Protein AF-A0A349BYJ3-F1 (afdb_monomer)

Sequence (499 aa):
GTDDETGTEDTGADSETGAEDAGADSETGAEDAGQDSETDSEDDDLDVDIDTDVDTEIEEEKDTPSFPEPSCRITGVVIDVCDINAVDGSTAFRSTSVDDYIFFVDPSAVDSDVYTAVAIVLKGTAELPCYEEAYKKRTEEMEGILVAAIQSEREQARTAQVKAEAEEKIADAEQEMREIFEDIEEQFRDAREELDDGKQELEDARQTLEEETADARREIEDGREQIEDGYKEIEEGEDQLDREEEKLVSGRRTLEEKEKELTSAEEKLAAGRKELEANEAVLEENDKALTAGEAELAAAEEAMAANEEALAASDAELTAGEEALAAADQELKEQEALIAGQEQQVSEAETSLESAFGELEAAEKGLEEKKAQLEKDRSALENKQSGLSSKKEELTEKKSALEGKKSELEDKKAALDRDGGSMTAEEAAALKGEIASLEGEVSSLEGSISDLENDISGLEGEIASLEERIPAAETEIGQQEPVLAQTRSELESRQEEVA

Radius of gyration: 139.52 Å; Cα contacts (8 Å, |Δi|>4): 111; chains: 1; bounding box: 238×46×369 Å

pLDDT: mean 77.88, std 17.69, range [30.19, 97.0]

Mean predicted aligned error: 21.67 Å

Structure (mmCIF, N/CA/C/O backbone):
data_AF-A0A349BYJ3-F1
#
_entry.id   AF-A0A349BYJ3-F1
#
loop_
_atom_site.group_PDB
_atom_site.id
_atom_site.type_symbol
_atom_site.label_atom_id
_atom_site.label_alt_id
_atom_site.label_comp_id
_atom_site.label_asym_id
_atom_site.label_entity_id
_atom_site.label_seq_id
_atom_site.pdbx_PDB_ins_code
_atom_site.Cartn_x
_atom_site.Cartn_y
_atom_site.Cartn_z
_atom_site.occupancy
_atom_site.B_iso_or_equiv
_atom_site.auth_seq_id
_atom_site.auth_comp_id
_atom_site.auth_asym_id
_atom_site.auth_atom_id
_atom_site.pdbx_PDB_model_num
ATOM 1 N N . GLY A 1 1 ? 41.643 -15.550 11.929 1.00 39.53 1 GLY A N 1
ATOM 2 C CA . GLY A 1 1 ? 41.127 -16.812 11.391 1.00 39.53 1 GLY A CA 1
ATOM 3 C C . GLY A 1 1 ? 40.947 -16.588 9.921 1.00 39.53 1 GLY A C 1
ATOM 4 O O . GLY A 1 1 ? 40.113 -15.774 9.563 1.00 39.53 1 GLY A O 1
ATOM 5 N N . THR A 1 2 ? 41.865 -17.154 9.156 1.00 40.31 2 THR A N 1
ATOM 6 C CA . THR A 1 2 ? 41.850 -17.357 7.704 1.00 40.31 2 THR A CA 1
ATOM 7 C C . THR A 1 2 ? 40.834 -18.433 7.335 1.00 40.31 2 THR A C 1
ATOM 9 O O . THR A 1 2 ? 40.723 -19.360 8.125 1.00 40.31 2 THR A O 1
ATOM 12 N N . ASP A 1 3 ? 40.200 -18.297 6.171 1.00 43.28 3 ASP A N 1
ATOM 13 C CA . ASP A 1 3 ? 39.627 -19.321 5.264 1.00 43.28 3 ASP A CA 1
ATOM 14 C C . ASP A 1 3 ? 39.227 -18.492 4.015 1.00 43.28 3 ASP A C 1
ATOM 16 O O . ASP A 1 3 ? 38.482 -17.526 4.174 1.00 43.28 3 ASP A O 1
ATOM 20 N N . ASP A 1 4 ? 39.783 -18.538 2.801 1.00 41.34 4 ASP A N 1
ATOM 21 C CA . ASP A 1 4 ? 40.425 -19.517 1.899 1.00 41.34 4 ASP A CA 1
ATOM 22 C C . ASP A 1 4 ? 39.502 -20.569 1.252 1.00 41.34 4 ASP A C 1
ATOM 24 O O . ASP A 1 4 ? 38.572 -21.055 1.885 1.00 41.34 4 ASP A O 1
ATOM 28 N N . GLU A 1 5 ? 39.838 -20.880 -0.010 1.00 41.28 5 GLU A N 1
ATOM 29 C CA . GLU A 1 5 ? 39.225 -21.747 -1.046 1.00 41.28 5 GLU A CA 1
ATOM 30 C C . GLU A 1 5 ? 38.280 -21.031 -2.045 1.00 41.28 5 GLU A C 1
ATOM 32 O O . GLU A 1 5 ? 37.219 -20.547 -1.668 1.00 41.28 5 GLU A O 1
ATOM 37 N N . THR A 1 6 ? 38.589 -20.763 -3.330 1.00 42.06 6 THR A N 1
ATOM 38 C CA . THR A 1 6 ? 39.249 -21.444 -4.485 1.00 42.06 6 THR A CA 1
ATOM 39 C C . THR A 1 6 ? 38.419 -22.512 -5.210 1.00 42.06 6 THR A C 1
ATOM 41 O O . THR A 1 6 ? 37.958 -23.462 -4.592 1.00 42.06 6 THR A O 1
ATOM 44 N N . GLY A 1 7 ? 38.341 -22.392 -6.545 1.00 33.62 7 GLY A N 1
ATOM 45 C CA . GLY A 1 7 ? 37.829 -23.396 -7.496 1.00 33.62 7 GLY A CA 1
ATOM 46 C C . GLY A 1 7 ? 37.467 -22.731 -8.837 1.00 33.62 7 GLY A C 1
ATOM 47 O O . GLY A 1 7 ? 36.413 -22.115 -8.930 1.00 33.62 7 GLY A O 1
ATOM 48 N N . THR A 1 8 ? 38.416 -22.465 -9.743 1.00 35.34 8 THR A N 1
ATOM 49 C CA . THR A 1 8 ? 38.964 -23.297 -10.847 1.00 35.34 8 THR A CA 1
ATOM 50 C C . THR A 1 8 ? 37.983 -23.705 -11.949 1.00 35.34 8 THR A C 1
ATOM 52 O O . THR A 1 8 ? 36.979 -24.368 -11.708 1.00 35.34 8 THR A O 1
ATOM 55 N N . GLU A 1 9 ? 38.386 -23.302 -13.155 1.00 41.66 9 GLU A N 1
ATOM 56 C CA . GLU A 1 9 ? 37.892 -23.583 -14.502 1.00 41.66 9 GLU A CA 1
ATOM 57 C C . GLU A 1 9 ? 37.828 -25.084 -14.830 1.00 41.66 9 GLU A C 1
ATOM 59 O O . GLU A 1 9 ? 38.656 -25.858 -14.350 1.00 41.66 9 GLU A O 1
ATOM 64 N N . ASP A 1 10 ? 36.916 -25.464 -15.732 1.00 32.94 10 ASP A N 1
ATOM 65 C CA . ASP A 1 10 ? 37.121 -26.626 -16.600 1.00 32.94 10 ASP A CA 1
ATOM 66 C C . ASP A 1 10 ? 36.531 -26.388 -17.998 1.00 32.94 10 ASP A C 1
ATOM 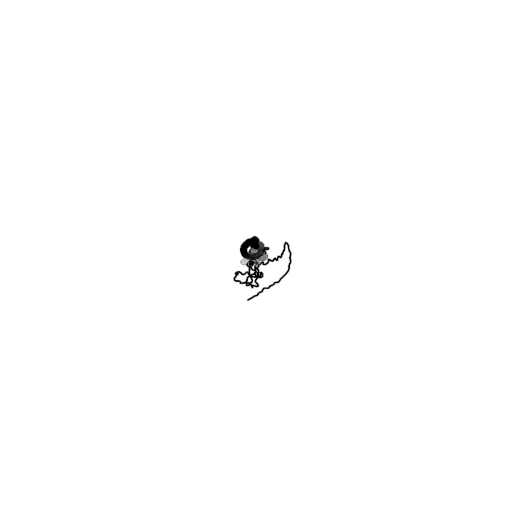68 O O . ASP A 1 10 ? 35.442 -25.842 -18.184 1.00 32.94 10 ASP A O 1
ATOM 72 N N . THR A 1 11 ? 37.339 -26.787 -18.966 1.00 39.12 11 THR A N 1
ATOM 73 C CA . THR A 1 11 ? 37.202 -26.716 -20.415 1.00 39.12 11 THR A CA 1
ATOM 74 C C . THR A 1 11 ? 36.461 -27.933 -20.958 1.00 39.12 11 THR A C 1
ATOM 76 O O . THR A 1 11 ? 36.657 -29.043 -20.477 1.00 39.12 11 THR A O 1
ATOM 79 N N . GLY A 1 12 ? 35.701 -27.769 -22.040 1.00 31.80 12 GLY A N 1
ATOM 80 C CA . GLY A 1 12 ? 35.128 -28.904 -22.762 1.00 31.80 12 GLY A CA 1
ATOM 81 C C . GLY A 1 12 ? 34.703 -28.528 -24.173 1.00 31.80 12 GLY A C 1
ATOM 82 O O . GLY A 1 12 ? 33.593 -28.052 -24.382 1.00 31.80 12 GLY A O 1
ATOM 83 N N . ALA A 1 13 ? 35.603 -28.743 -25.129 1.00 35.78 13 ALA A N 1
ATOM 84 C CA . ALA A 1 13 ? 35.264 -28.916 -26.534 1.00 35.78 13 ALA A CA 1
ATOM 85 C C . ALA A 1 13 ? 34.834 -30.374 -26.749 1.00 35.78 13 ALA A C 1
ATOM 87 O O . ALA A 1 13 ? 35.516 -31.257 -26.239 1.00 35.78 13 ALA A O 1
ATOM 88 N N . ASP A 1 14 ? 33.767 -30.629 -27.507 1.00 31.61 14 ASP A N 1
ATOM 89 C CA . ASP A 1 14 ? 33.878 -31.473 -28.697 1.00 31.61 14 ASP A CA 1
ATOM 90 C C . ASP A 1 14 ? 32.622 -31.429 -29.581 1.00 31.61 14 ASP A C 1
ATOM 92 O O . ASP A 1 14 ? 31.555 -30.939 -29.219 1.00 31.61 14 ASP A O 1
ATOM 96 N N . SER A 1 15 ? 32.871 -31.914 -30.780 1.00 34.03 15 SER A N 1
ATOM 97 C CA . SER A 1 15 ? 32.246 -31.774 -32.079 1.00 34.03 15 SER A CA 1
ATOM 98 C C . SER A 1 15 ? 31.016 -32.656 -32.389 1.00 34.03 15 SER A C 1
ATOM 100 O O . SER A 1 15 ? 30.777 -33.694 -31.781 1.00 34.03 15 SER A O 1
ATOM 102 N N . GLU A 1 16 ? 30.322 -32.224 -33.455 1.00 34.84 16 GLU A N 1
ATOM 103 C CA . GLU A 1 16 ? 29.766 -33.024 -34.568 1.00 34.84 16 GLU A CA 1
ATOM 104 C C . GLU A 1 16 ? 28.283 -33.497 -34.624 1.00 34.84 16 GLU A C 1
ATOM 106 O O . GLU A 1 16 ? 27.819 -34.354 -33.880 1.00 34.84 16 GLU A O 1
ATOM 111 N N . THR A 1 17 ? 27.646 -33.060 -35.730 1.00 32.78 17 THR A N 1
ATOM 112 C CA . THR A 1 17 ? 26.785 -33.793 -36.704 1.00 32.78 17 THR A CA 1
ATOM 113 C C . THR A 1 17 ? 25.247 -33.814 -36.613 1.00 32.78 17 THR A C 1
ATOM 115 O O . THR A 1 17 ? 24.655 -34.174 -35.603 1.00 32.78 17 THR A O 1
ATOM 118 N N . GLY A 1 18 ? 24.633 -33.564 -37.789 1.00 30.55 18 GLY A N 1
ATOM 119 C CA . GLY A 1 18 ? 23.317 -34.063 -38.243 1.00 30.55 18 GLY A CA 1
ATOM 120 C C . GLY A 1 18 ? 22.206 -32.999 -38.283 1.00 30.55 18 GLY A C 1
ATOM 121 O O . GLY A 1 18 ? 21.651 -32.701 -37.237 1.00 30.55 18 GLY A O 1
ATOM 122 N N . ALA A 1 19 ? 21.957 -32.257 -39.372 1.00 31.33 19 ALA A N 1
ATOM 123 C CA . ALA A 1 19 ? 21.385 -32.615 -40.689 1.00 31.33 19 ALA A CA 1
ATOM 124 C C . ALA A 1 19 ? 19.835 -32.642 -40.739 1.00 31.33 19 ALA A C 1
ATOM 126 O O . ALA A 1 19 ? 19.194 -33.078 -39.790 1.00 31.33 19 ALA A O 1
ATOM 127 N N . GLU A 1 20 ? 19.315 -32.241 -41.912 1.00 35.28 20 GLU A N 1
ATOM 128 C CA . GLU A 1 20 ? 17.923 -32.221 -42.432 1.00 35.28 20 GLU A CA 1
ATOM 129 C C . GLU A 1 20 ? 17.193 -30.863 -42.303 1.00 35.28 20 GLU A C 1
ATOM 131 O O . GLU A 1 20 ? 16.844 -30.448 -41.203 1.00 35.28 20 GLU A O 1
ATOM 136 N N . ASP A 1 21 ? 17.070 -30.010 -43.332 1.00 32.22 21 ASP A N 1
ATOM 137 C CA . ASP A 1 21 ? 16.698 -30.121 -44.771 1.00 32.22 21 ASP A CA 1
ATOM 138 C C . ASP A 1 21 ? 15.199 -29.861 -45.055 1.00 32.22 21 ASP A C 1
ATOM 140 O O . ASP A 1 21 ? 14.321 -30.193 -44.260 1.00 32.22 21 ASP A O 1
ATOM 144 N N . ALA A 1 22 ? 14.976 -29.290 -46.246 1.00 36.34 22 ALA A N 1
ATOM 145 C CA . ALA A 1 22 ? 13.770 -28.888 -46.970 1.00 36.34 22 ALA A CA 1
ATOM 146 C C . ALA A 1 22 ? 13.210 -27.508 -46.585 1.00 36.34 22 ALA A C 1
ATOM 148 O O . ALA A 1 22 ? 12.753 -27.290 -45.469 1.00 36.34 22 ALA A O 1
ATOM 149 N N . GLY A 1 23 ? 13.175 -26.506 -47.464 1.00 34.00 23 GLY A N 1
ATOM 150 C CA . GLY A 1 23 ? 13.067 -26.481 -48.931 1.00 34.00 23 GLY A CA 1
ATOM 151 C C . GLY A 1 23 ? 12.007 -25.406 -49.257 1.00 34.00 23 GLY A C 1
ATOM 152 O O . GLY A 1 23 ? 11.185 -25.087 -48.404 1.00 34.00 23 GLY A O 1
ATOM 153 N N . ALA A 1 24 ? 11.922 -24.770 -50.416 1.00 36.06 24 ALA A N 1
ATOM 154 C CA . ALA A 1 24 ? 12.571 -24.964 -51.693 1.00 36.06 24 ALA A CA 1
ATOM 155 C C . ALA A 1 24 ? 12.228 -23.745 -52.584 1.00 36.06 24 ALA A C 1
ATOM 157 O O . ALA A 1 24 ? 11.231 -23.067 -52.324 1.00 36.06 24 ALA A O 1
ATOM 158 N N . ASP A 1 25 ? 13.033 -23.585 -53.640 1.00 36.22 25 ASP A N 1
ATOM 159 C CA . ASP A 1 25 ? 12.654 -23.212 -55.013 1.00 36.22 25 ASP A CA 1
ATOM 160 C C . ASP A 1 25 ? 12.171 -21.773 -55.299 1.00 36.22 25 ASP A C 1
ATOM 162 O O . ASP A 1 25 ? 11.396 -21.180 -54.560 1.00 36.22 25 ASP A O 1
ATOM 166 N N . SER A 1 26 ? 12.585 -21.118 -56.388 1.00 36.78 26 SER A N 1
ATOM 167 C CA . SER A 1 26 ? 13.076 -21.610 -57.690 1.00 36.78 26 SER A CA 1
ATOM 168 C C . SER A 1 26 ? 13.818 -20.460 -58.411 1.00 36.78 26 SER A C 1
ATOM 170 O O . SER A 1 26 ? 13.351 -19.326 -58.320 1.00 36.78 26 SER A O 1
ATOM 172 N N . GLU A 1 27 ? 15.001 -20.691 -59.005 1.00 38.09 27 GLU A N 1
ATOM 173 C CA . GLU A 1 27 ? 15.234 -20.820 -60.473 1.00 38.09 27 GLU A CA 1
ATOM 174 C C . GLU A 1 27 ? 15.130 -19.490 -61.255 1.00 38.09 27 GLU A C 1
ATOM 176 O O . GLU A 1 27 ? 14.258 -18.679 -60.985 1.00 38.09 27 GLU A O 1
ATOM 181 N N . THR A 1 28 ? 15.946 -19.108 -62.242 1.00 36.38 28 THR A N 1
ATOM 182 C CA . THR A 1 28 ? 16.859 -19.719 -63.241 1.00 36.38 28 THR A CA 1
ATOM 183 C C . THR A 1 28 ? 17.639 -18.527 -63.852 1.00 36.38 28 THR A C 1
ATOM 185 O O . THR A 1 28 ? 17.136 -17.410 -63.797 1.00 36.38 28 THR A O 1
ATOM 188 N N . GLY A 1 29 ? 18.802 -18.616 -64.493 1.00 30.19 29 GLY A N 1
ATOM 189 C CA . GLY A 1 29 ? 19.545 -19.733 -65.051 1.00 30.19 29 GLY A CA 1
ATOM 190 C C . GLY A 1 29 ? 20.907 -19.235 -65.559 1.00 30.19 29 GLY A C 1
ATOM 191 O O . GLY A 1 29 ? 21.127 -18.038 -65.739 1.00 30.19 29 GLY A O 1
ATOM 192 N N . ALA A 1 30 ? 21.814 -20.193 -65.706 1.00 32.62 30 ALA A N 1
ATOM 193 C CA . ALA A 1 30 ? 23.166 -20.056 -66.219 1.00 32.62 30 ALA A CA 1
ATOM 194 C C . ALA A 1 30 ? 23.195 -19.771 -67.726 1.00 32.62 30 ALA A C 1
ATOM 196 O O . ALA A 1 30 ? 22.256 -20.137 -68.425 1.00 32.62 30 ALA A O 1
ATOM 197 N N . GLU A 1 31 ? 24.330 -19.282 -68.223 1.00 33.72 31 GLU A N 1
ATOM 198 C CA . GLU A 1 31 ? 24.985 -19.937 -69.354 1.00 33.72 31 GLU A CA 1
ATOM 199 C C . GLU A 1 31 ? 26.504 -19.718 -69.295 1.00 33.72 31 GLU A C 1
ATOM 201 O O . GLU A 1 31 ? 27.009 -18.609 -69.141 1.00 33.72 31 GLU A O 1
ATOM 206 N N . ASP A 1 32 ? 27.183 -20.857 -69.326 1.00 34.00 32 ASP A N 1
ATOM 207 C CA . ASP A 1 32 ? 28.610 -21.096 -69.470 1.00 34.00 32 ASP A CA 1
ATOM 208 C C . ASP A 1 32 ? 28.984 -20.981 -70.953 1.00 34.00 32 ASP A C 1
ATOM 210 O O . ASP A 1 32 ? 28.285 -21.526 -71.809 1.00 34.00 32 ASP A O 1
ATOM 214 N N . ALA A 1 33 ? 30.093 -20.309 -71.245 1.00 32.09 33 ALA A N 1
ATOM 215 C CA . ALA A 1 33 ? 30.840 -20.511 -72.477 1.00 32.09 33 ALA A CA 1
ATOM 216 C C . ALA A 1 33 ? 32.299 -20.107 -72.241 1.00 32.09 33 ALA A C 1
ATOM 218 O O . ALA A 1 33 ? 32.680 -18.945 -72.379 1.00 32.09 33 ALA A O 1
ATOM 219 N N . GLY A 1 34 ? 33.124 -21.090 -71.885 1.00 37.19 34 GLY A N 1
ATOM 220 C CA . GLY A 1 34 ? 34.546 -21.027 -72.185 1.00 37.19 34 GLY A CA 1
ATOM 221 C C . GLY A 1 34 ? 34.771 -20.966 -73.697 1.00 37.19 34 GLY A C 1
ATOM 222 O O . GLY A 1 34 ? 34.125 -21.684 -74.464 1.00 37.19 34 GLY A O 1
ATOM 223 N N . GLN A 1 35 ? 35.725 -20.143 -74.117 1.00 33.62 35 GLN A N 1
ATOM 224 C CA . GLN A 1 35 ? 36.413 -20.327 -75.382 1.00 33.62 35 GLN A CA 1
ATOM 225 C C . GLN A 1 35 ? 37.871 -19.913 -75.215 1.00 33.62 35 GLN A C 1
ATOM 227 O O . GLN A 1 35 ? 38.178 -18.759 -74.925 1.00 33.62 35 GLN A O 1
ATOM 232 N N . ASP A 1 36 ? 38.737 -20.911 -75.366 1.00 39.53 36 ASP A N 1
ATOM 233 C CA . ASP A 1 36 ? 40.147 -20.756 -75.679 1.00 39.53 36 ASP A CA 1
ATOM 234 C C . ASP A 1 36 ? 40.320 -19.794 -76.860 1.00 39.53 36 ASP A C 1
ATOM 236 O O . ASP A 1 36 ? 39.680 -19.954 -77.903 1.00 39.53 36 ASP A O 1
ATOM 240 N N . SER A 1 37 ? 41.261 -18.868 -76.729 1.00 32.59 37 SER A N 1
ATOM 241 C CA . SER A 1 37 ? 42.090 -18.459 -77.856 1.00 32.59 37 SER A CA 1
ATOM 242 C C . SER A 1 37 ? 43.469 -18.101 -77.322 1.00 32.59 37 SER A C 1
ATOM 244 O O . SER A 1 37 ? 43.734 -16.975 -76.902 1.00 32.59 37 SER A O 1
ATOM 246 N N . GLU A 1 38 ? 44.341 -19.108 -77.326 1.00 44.47 38 GLU A N 1
ATOM 247 C CA . GLU A 1 38 ? 45.725 -18.887 -77.721 1.00 44.47 38 GLU A CA 1
ATOM 248 C C . GLU A 1 38 ? 45.699 -18.081 -79.025 1.00 44.47 38 GLU A C 1
ATOM 250 O O . GLU A 1 38 ? 45.146 -18.536 -80.027 1.00 44.47 38 GLU A O 1
ATOM 255 N N . THR A 1 39 ? 46.263 -16.884 -78.999 1.00 33.75 39 THR A N 1
ATOM 256 C CA . THR A 1 39 ? 46.769 -16.228 -80.200 1.00 33.75 39 THR A CA 1
ATOM 257 C C . THR A 1 39 ? 48.058 -15.552 -79.804 1.00 33.75 39 THR A C 1
ATOM 259 O O . THR A 1 39 ? 48.060 -14.559 -79.076 1.00 33.75 39 THR A O 1
ATOM 262 N N . ASP A 1 40 ? 49.132 -16.198 -80.249 1.00 41.94 40 ASP A N 1
ATOM 263 C CA . ASP A 1 40 ? 50.391 -15.588 -80.632 1.00 41.94 40 ASP A CA 1
ATOM 264 C C . ASP A 1 40 ? 50.173 -14.147 -81.111 1.00 41.94 40 ASP A C 1
ATOM 266 O O . ASP A 1 40 ? 49.433 -13.898 -82.063 1.00 41.94 40 ASP A O 1
ATOM 270 N N . SER A 1 41 ? 50.829 -13.199 -80.459 1.00 37.69 41 SER A N 1
ATOM 271 C CA . SER A 1 41 ? 51.298 -12.007 -81.149 1.00 37.69 41 SER A CA 1
ATOM 272 C C . SER A 1 41 ? 52.787 -11.985 -80.895 1.00 37.69 41 SER A C 1
ATOM 274 O O . SER A 1 41 ? 53.247 -11.643 -79.803 1.00 37.69 41 SER A O 1
ATOM 276 N N . GLU A 1 42 ? 53.470 -12.543 -81.883 1.00 36.53 42 GLU A N 1
ATOM 277 C CA . GLU A 1 42 ? 54.906 -12.600 -82.046 1.00 36.53 42 GLU A CA 1
ATOM 278 C C . GLU A 1 42 ? 55.521 -11.254 -81.641 1.00 36.53 42 GLU A C 1
ATOM 280 O O . GLU A 1 42 ? 54.998 -10.187 -81.968 1.00 36.53 42 GLU A O 1
ATOM 285 N N . ASP A 1 43 ? 56.602 -11.328 -80.862 1.00 38.94 43 ASP A N 1
ATOM 286 C CA . ASP A 1 43 ? 57.575 -10.251 -80.756 1.00 38.94 43 ASP A CA 1
ATOM 287 C C . ASP A 1 43 ? 58.065 -9.958 -82.187 1.00 38.94 43 ASP A C 1
ATOM 289 O O . ASP A 1 43 ? 59.029 -10.565 -82.647 1.00 38.94 43 ASP A O 1
ATOM 293 N N . ASP A 1 44 ? 57.381 -9.077 -82.915 1.00 38.47 44 ASP A N 1
ATOM 294 C CA . ASP A 1 44 ? 57.977 -8.398 -84.059 1.00 38.47 44 ASP A CA 1
ATOM 295 C C . ASP A 1 44 ? 58.818 -7.268 -83.472 1.00 38.47 44 ASP A C 1
ATOM 297 O O . ASP A 1 44 ? 58.371 -6.141 -83.229 1.00 38.47 44 ASP A O 1
ATOM 301 N N . ASP A 1 45 ? 60.055 -7.645 -83.148 1.00 37.19 45 ASP A N 1
ATOM 302 C CA . ASP A 1 45 ? 61.172 -6.728 -83.051 1.00 37.19 45 ASP A CA 1
ATOM 303 C C . ASP A 1 45 ? 61.035 -5.702 -84.187 1.00 37.19 45 ASP A C 1
ATOM 305 O O . ASP A 1 45 ? 60.997 -6.045 -85.369 1.00 37.19 45 ASP A O 1
ATOM 309 N N . LEU A 1 46 ? 60.926 -4.422 -83.818 1.00 44.19 46 LEU A N 1
ATOM 310 C CA . LEU A 1 46 ? 61.096 -3.297 -84.734 1.00 44.19 46 LEU A CA 1
ATOM 311 C C . LEU A 1 46 ? 62.565 -3.264 -85.181 1.00 44.19 46 LEU A C 1
ATOM 313 O O . LEU A 1 46 ? 63.324 -2.363 -84.811 1.00 44.19 46 LEU A O 1
ATOM 317 N N . ASP A 1 47 ? 62.959 -4.251 -85.978 1.00 37.75 47 ASP A N 1
ATOM 318 C CA . ASP A 1 47 ? 64.117 -4.183 -86.847 1.00 37.75 47 ASP A CA 1
ATOM 319 C C . ASP A 1 47 ? 63.739 -3.215 -87.965 1.00 37.75 47 ASP A C 1
ATOM 321 O O . ASP A 1 47 ? 63.260 -3.559 -89.043 1.00 37.75 47 ASP A O 1
ATOM 325 N N . VAL A 1 48 ? 63.935 -1.930 -87.671 1.00 46.50 48 VAL A N 1
ATOM 326 C CA . VAL A 1 48 ? 64.107 -0.906 -88.696 1.00 46.50 48 VAL A CA 1
ATOM 327 C C . VAL A 1 48 ? 65.477 -1.164 -89.329 1.00 46.50 48 VAL A C 1
ATOM 329 O O . VAL A 1 48 ? 66.435 -0.416 -89.123 1.00 46.50 48 VAL A O 1
ATOM 332 N N . ASP A 1 49 ? 65.571 -2.269 -90.067 1.00 40.06 49 ASP A N 1
ATOM 333 C CA . ASP A 1 49 ? 66.654 -2.551 -90.993 1.00 40.06 49 ASP A CA 1
ATOM 334 C C . ASP A 1 49 ? 66.470 -1.598 -92.170 1.00 40.06 49 ASP A C 1
ATOM 336 O O . ASP A 1 49 ? 65.852 -1.892 -93.192 1.00 40.06 49 ASP A O 1
ATOM 340 N N . ILE A 1 50 ? 66.997 -0.385 -92.006 1.00 47.06 50 ILE A N 1
ATOM 341 C CA . ILE A 1 50 ? 67.301 0.469 -93.148 1.00 47.06 50 ILE A CA 1
ATOM 342 C C . ILE A 1 50 ? 68.546 -0.136 -93.799 1.00 47.06 50 ILE A C 1
ATOM 344 O O . ILE A 1 50 ? 69.650 0.403 -93.669 1.00 47.06 50 ILE A O 1
ATOM 348 N N . ASP A 1 51 ? 68.362 -1.248 -94.507 1.00 43.50 51 ASP A N 1
ATOM 349 C CA . ASP A 1 51 ? 69.316 -1.753 -95.489 1.00 43.50 51 ASP A CA 1
ATOM 350 C C . ASP A 1 51 ? 69.338 -0.757 -96.654 1.00 43.50 51 ASP A C 1
ATOM 352 O O . ASP A 1 51 ? 68.741 -0.933 -97.713 1.00 43.50 51 ASP A O 1
ATOM 356 N N . THR A 1 52 ? 70.023 0.365 -96.433 1.00 50.88 52 THR A N 1
ATOM 357 C CA . THR A 1 52 ? 70.429 1.275 -97.506 1.00 50.88 52 THR A CA 1
ATOM 358 C C . THR A 1 52 ? 71.727 0.753 -98.106 1.00 50.88 52 THR A C 1
ATOM 360 O O . THR A 1 52 ? 72.757 1.425 -98.083 1.00 50.88 52 THR A O 1
ATOM 363 N N . ASP A 1 53 ? 71.666 -0.447 -98.681 1.00 44.84 53 ASP A N 1
ATOM 364 C CA . ASP A 1 53 ? 72.673 -0.930 -99.623 1.00 44.84 53 ASP A CA 1
ATOM 365 C C . ASP A 1 53 ? 72.444 -0.233 -100.970 1.00 44.84 53 ASP A C 1
ATOM 367 O O . ASP A 1 53 ? 72.067 -0.823 -101.979 1.00 44.84 53 ASP A O 1
ATOM 371 N N . VAL A 1 54 ? 72.684 1.080 -100.990 1.00 47.75 54 VAL A N 1
ATOM 372 C CA . VAL A 1 54 ? 72.876 1.830 -102.234 1.00 47.75 54 VAL A CA 1
ATOM 373 C C . VAL A 1 54 ? 74.334 1.638 -102.653 1.00 47.75 54 VAL A C 1
ATOM 375 O O . VAL A 1 54 ? 75.123 2.582 -102.702 1.00 47.75 54 VAL A O 1
ATOM 378 N N . ASP A 1 55 ? 74.710 0.392 -102.942 1.00 41.22 55 ASP A N 1
ATOM 379 C CA . ASP A 1 55 ? 75.933 0.082 -103.678 1.00 41.22 55 ASP A CA 1
ATOM 380 C C . ASP A 1 55 ? 75.658 0.349 -105.159 1.00 41.22 55 ASP A C 1
ATOM 382 O O . ASP A 1 55 ? 75.464 -0.543 -105.983 1.00 41.22 55 ASP A O 1
ATOM 386 N N . THR A 1 56 ? 75.617 1.632 -105.523 1.00 47.88 56 THR A N 1
ATOM 387 C CA . THR A 1 56 ? 75.682 2.021 -106.932 1.00 47.88 56 THR A CA 1
ATOM 388 C C . THR A 1 56 ? 77.124 1.824 -107.401 1.00 47.88 56 THR A C 1
ATOM 390 O O . THR A 1 56 ? 77.912 2.771 -107.470 1.00 47.88 56 THR A O 1
ATOM 393 N N . GLU A 1 57 ? 77.504 0.580 -107.703 1.00 41.66 57 GLU A N 1
ATOM 394 C CA . GLU A 1 57 ? 78.723 0.280 -108.456 1.00 41.66 57 GLU A CA 1
ATOM 395 C C . GLU A 1 57 ? 78.557 0.824 -109.881 1.00 41.66 57 GLU A C 1
ATOM 397 O O . GLU A 1 57 ? 78.129 0.149 -110.818 1.00 41.66 57 GLU A O 1
ATOM 402 N N . ILE A 1 58 ? 78.886 2.104 -110.056 1.00 48.50 58 ILE A N 1
ATOM 403 C CA . ILE A 1 58 ? 79.120 2.683 -111.374 1.00 48.50 58 ILE A CA 1
ATOM 404 C C . ILE A 1 58 ? 80.465 2.124 -111.850 1.00 48.50 58 ILE A C 1
ATOM 406 O O . ILE A 1 58 ? 81.517 2.724 -111.634 1.00 48.50 58 ILE A O 1
ATOM 410 N N . GLU A 1 59 ? 80.435 0.942 -112.462 1.00 48.62 59 GLU A N 1
ATOM 411 C CA . GLU A 1 59 ? 81.560 0.390 -113.221 1.00 48.62 59 GLU A CA 1
ATOM 412 C C . GLU A 1 59 ? 81.958 1.401 -114.319 1.00 48.62 59 GLU A C 1
ATOM 414 O O . GLU A 1 59 ? 81.252 1.587 -115.315 1.00 48.62 59 GLU A O 1
ATOM 419 N N . GLU A 1 60 ? 83.075 2.111 -114.117 1.00 49.88 60 GLU A N 1
ATOM 420 C CA . GLU A 1 60 ? 83.692 2.963 -115.137 1.00 49.88 60 GLU A CA 1
ATOM 421 C C . GLU A 1 60 ? 84.364 2.077 -116.205 1.00 49.88 60 GLU A C 1
ATOM 423 O O . GLU A 1 60 ? 85.474 1.572 -116.005 1.00 49.88 60 GLU A O 1
ATOM 428 N N . GLU A 1 61 ? 83.723 1.900 -117.365 1.00 54.53 61 GLU A N 1
ATOM 429 C CA . GLU A 1 61 ? 84.363 1.258 -118.522 1.00 54.53 61 GLU A CA 1
ATOM 430 C C . GLU A 1 61 ? 85.575 2.082 -119.010 1.00 54.53 61 GLU A C 1
ATOM 432 O O . GLU A 1 61 ? 85.495 3.285 -119.279 1.00 54.53 61 GLU A O 1
ATOM 437 N N . LYS A 1 62 ? 86.742 1.432 -119.123 1.00 53.59 62 LYS A N 1
ATOM 438 C CA . LYS A 1 62 ? 88.015 2.067 -119.503 1.00 53.59 62 LYS A CA 1
ATOM 439 C C . LYS A 1 62 ? 88.157 2.193 -121.023 1.00 53.59 62 LYS A C 1
ATOM 441 O O . LYS A 1 62 ? 88.776 1.361 -121.671 1.00 53.59 62 LYS A O 1
ATOM 446 N N . ASP A 1 63 ? 87.705 3.312 -121.577 1.00 58.09 63 ASP A N 1
ATOM 447 C CA . ASP A 1 63 ? 87.749 3.630 -123.019 1.00 58.09 63 ASP A CA 1
ATOM 448 C C . ASP A 1 63 ? 89.152 3.975 -123.605 1.00 58.09 63 ASP A C 1
ATOM 450 O O . ASP A 1 63 ? 89.256 4.510 -124.712 1.00 58.09 63 ASP A O 1
ATOM 454 N N . THR A 1 64 ? 90.267 3.705 -122.906 1.00 59.50 64 THR A N 1
ATOM 455 C CA . THR A 1 64 ? 91.625 4.049 -123.401 1.00 59.50 64 THR A CA 1
ATOM 456 C C . THR A 1 64 ? 92.456 2.809 -123.736 1.00 59.50 64 THR A C 1
ATOM 458 O O . THR A 1 64 ? 92.613 1.953 -122.867 1.00 59.50 64 THR A O 1
ATOM 461 N N . PRO A 1 65 ? 93.039 2.706 -124.956 1.00 67.81 65 PRO A N 1
ATOM 462 C CA . PRO A 1 65 ? 93.835 1.547 -125.342 1.00 67.81 65 PRO A CA 1
ATOM 463 C C . PRO A 1 65 ? 95.039 1.407 -124.416 1.00 67.81 65 PRO A C 1
ATOM 465 O O . PRO A 1 65 ? 95.865 2.320 -124.313 1.00 67.81 65 PRO A O 1
ATOM 468 N N . SER A 1 66 ? 95.144 0.261 -123.750 1.00 74.12 66 SER A N 1
ATOM 469 C CA . SER A 1 66 ? 96.238 -0.016 -122.825 1.00 74.12 66 SER A CA 1
ATOM 470 C C . SER A 1 66 ? 97.186 -1.065 -123.411 1.00 74.12 66 SER A C 1
ATOM 472 O O . SER A 1 66 ? 96.758 -2.031 -124.041 1.00 74.12 66 SER A O 1
ATOM 474 N N . PHE A 1 67 ? 98.497 -0.860 -123.243 1.00 77.06 67 PHE A N 1
ATOM 475 C CA . PHE A 1 67 ? 99.520 -1.850 -123.591 1.00 77.06 67 PHE A CA 1
ATOM 476 C C . PHE A 1 67 ? 99.915 -2.583 -122.306 1.00 77.06 67 PHE A C 1
ATOM 478 O O . PHE A 1 67 ? 100.691 -2.027 -121.521 1.00 77.06 67 PHE A O 1
ATOM 485 N N . PRO A 1 68 ? 99.394 -3.796 -122.050 1.00 74.62 68 PRO A N 1
ATOM 486 C CA . PRO A 1 68 ? 99.684 -4.510 -120.811 1.00 74.62 68 PRO A CA 1
ATOM 487 C C . PRO A 1 68 ? 101.182 -4.817 -120.626 1.00 74.62 68 PRO A C 1
ATOM 489 O O . PRO A 1 68 ? 101.648 -4.884 -119.488 1.00 74.62 68 PRO A O 1
ATOM 492 N N . GLU A 1 69 ? 101.965 -4.942 -121.711 1.00 74.69 69 GLU A N 1
ATOM 493 C CA . GLU A 1 69 ? 103.422 -5.136 -121.652 1.00 74.69 69 GLU A CA 1
ATOM 494 C C . GLU A 1 69 ? 104.221 -3.883 -122.084 1.00 74.69 69 GLU A C 1
ATOM 496 O O . GLU A 1 69 ? 104.087 -3.415 -123.216 1.00 74.69 69 GLU A O 1
ATOM 501 N N . PRO A 1 70 ? 105.140 -3.360 -121.246 1.00 70.81 70 PRO A N 1
ATOM 502 C CA . PRO A 1 70 ? 105.835 -2.095 -121.509 1.00 70.81 70 PRO A CA 1
ATOM 503 C C . PRO A 1 70 ? 107.024 -2.196 -122.484 1.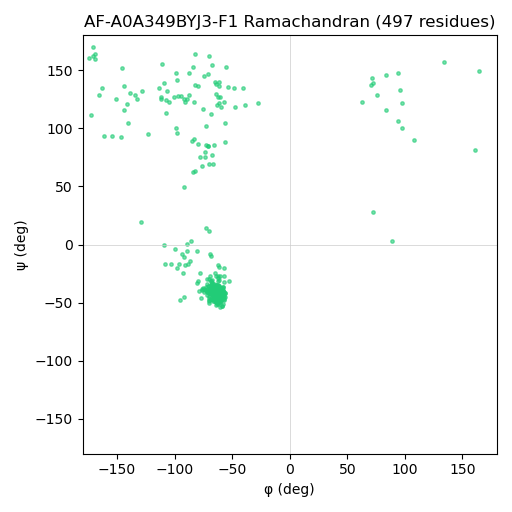00 70.81 70 PRO A C 1
ATOM 505 O O . PRO A 1 70 ? 107.631 -1.176 -122.814 1.00 70.81 70 PRO A O 1
ATOM 508 N N . SER A 1 71 ? 107.417 -3.396 -122.928 1.00 77.88 71 SER A N 1
ATOM 509 C CA . SER A 1 71 ? 108.569 -3.576 -123.824 1.00 77.88 71 SER A CA 1
ATOM 510 C C . SER A 1 71 ? 108.332 -4.657 -124.874 1.00 77.88 71 SER A C 1
ATOM 512 O O . SER A 1 71 ? 108.173 -5.824 -124.530 1.00 77.88 71 SER A O 1
ATOM 514 N N . CYS A 1 72 ? 108.411 -4.292 -126.154 1.00 75.25 72 CYS A N 1
ATOM 515 C CA . CYS A 1 72 ? 108.314 -5.230 -127.273 1.00 75.25 72 CYS A CA 1
ATOM 516 C C . CYS A 1 72 ? 109.704 -5.627 -127.801 1.00 75.25 72 CYS A C 1
ATOM 518 O O . CYS A 1 72 ? 110.609 -4.796 -127.918 1.00 75.25 72 CYS A O 1
ATOM 520 N N . ARG A 1 73 ? 109.879 -6.900 -128.180 1.00 80.62 73 ARG A N 1
ATOM 521 C CA . ARG A 1 73 ? 111.072 -7.374 -128.900 1.00 80.62 73 ARG A CA 1
ATOM 522 C C . ARG A 1 73 ? 110.805 -7.356 -130.402 1.00 80.62 73 ARG A C 1
ATOM 524 O O . ARG A 1 73 ? 109.864 -7.987 -130.861 1.00 80.62 73 ARG A O 1
ATOM 531 N N . ILE A 1 74 ? 111.686 -6.725 -131.177 1.00 81.44 74 ILE A N 1
ATOM 532 C CA . ILE A 1 74 ? 111.624 -6.782 -132.645 1.00 81.44 74 ILE A CA 1
ATOM 533 C C . ILE A 1 74 ? 111.967 -8.212 -133.094 1.00 81.44 74 ILE A C 1
ATOM 535 O O . ILE A 1 74 ? 113.098 -8.671 -132.910 1.00 81.44 74 ILE A O 1
ATOM 539 N N . THR A 1 75 ? 110.984 -8.929 -133.638 1.00 83.19 75 THR A N 1
ATOM 540 C CA . THR A 1 75 ? 111.104 -10.339 -134.062 1.00 83.19 75 THR A CA 1
ATOM 541 C C . THR A 1 75 ? 111.403 -10.502 -135.548 1.00 83.19 75 THR A C 1
ATOM 543 O O . THR A 1 75 ? 111.878 -11.555 -135.969 1.00 83.19 75 THR A O 1
ATOM 546 N N . GLY A 1 76 ? 111.196 -9.457 -136.339 1.00 76.06 76 GLY A N 1
ATOM 547 C CA . GLY A 1 76 ? 111.476 -9.451 -137.763 1.00 76.06 76 GLY A CA 1
ATOM 548 C C . GLY A 1 76 ? 111.352 -8.050 -138.335 1.00 76.06 76 GLY A C 1
ATOM 549 O O . GLY A 1 76 ? 110.886 -7.128 -137.670 1.00 76.06 76 GLY A O 1
ATOM 550 N N . VAL A 1 77 ? 111.788 -7.908 -139.580 1.00 78.00 77 VAL A N 1
ATOM 551 C CA . VAL A 1 77 ? 111.474 -6.741 -140.399 1.00 78.00 77 VAL A CA 1
ATOM 552 C C . VAL A 1 77 ? 110.423 -7.205 -141.391 1.00 78.00 77 VAL A C 1
ATOM 554 O O . VAL A 1 77 ? 110.638 -8.188 -142.101 1.00 78.00 77 VAL A O 1
ATOM 557 N N . VAL A 1 78 ? 109.277 -6.536 -141.394 1.00 72.50 78 VAL A N 1
ATOM 558 C CA . VAL A 1 78 ? 108.216 -6.772 -142.371 1.00 72.50 78 VAL A CA 1
ATOM 559 C C . VAL A 1 78 ? 108.318 -5.722 -143.467 1.00 72.50 78 VAL A C 1
ATOM 561 O O . VAL A 1 78 ? 108.750 -4.596 -143.220 1.00 72.50 78 VAL A O 1
ATOM 564 N N . ILE A 1 79 ? 107.952 -6.103 -144.687 1.00 71.31 79 ILE A N 1
ATOM 565 C CA . ILE A 1 79 ? 107.702 -5.122 -145.739 1.00 71.31 79 ILE A CA 1
ATOM 566 C C . ILE A 1 79 ? 106.347 -4.509 -145.404 1.00 71.31 79 ILE A C 1
ATOM 568 O O . ILE A 1 79 ? 105.349 -5.231 -145.361 1.00 71.31 79 ILE A O 1
ATOM 572 N N . ASP A 1 80 ? 106.331 -3.209 -145.114 1.00 71.88 80 ASP A N 1
ATOM 573 C CA . ASP A 1 80 ? 105.075 -2.488 -144.965 1.00 71.88 80 ASP A CA 1
ATOM 574 C C . ASP A 1 80 ? 104.355 -2.515 -146.313 1.00 71.88 80 ASP A C 1
ATOM 576 O O . ASP A 1 80 ? 104.865 -2.036 -147.325 1.00 71.88 80 ASP A O 1
ATOM 580 N N . VAL A 1 81 ? 103.160 -3.097 -146.321 1.00 68.75 81 VAL A N 1
ATOM 581 C CA . VAL A 1 81 ? 102.304 -3.179 -147.507 1.00 68.75 81 VAL A CA 1
ATOM 582 C C . VAL A 1 81 ? 101.891 -1.791 -148.011 1.00 68.75 81 VAL A C 1
ATOM 584 O O . VAL A 1 81 ? 101.474 -1.669 -149.162 1.00 68.75 81 VAL A O 1
ATOM 587 N N . CYS A 1 82 ? 102.022 -0.755 -147.179 1.00 71.00 82 CYS A N 1
ATOM 588 C CA . CYS A 1 82 ? 101.786 0.637 -147.543 1.00 71.00 82 CYS A CA 1
ATOM 589 C C . CYS A 1 82 ? 103.028 1.332 -148.144 1.00 71.00 82 CYS A C 1
ATOM 591 O O . CYS A 1 82 ? 102.877 2.386 -148.766 1.00 71.00 82 CYS A O 1
ATOM 593 N N . ASP A 1 83 ? 104.238 0.765 -148.019 1.00 71.31 83 ASP A N 1
ATOM 594 C CA . ASP A 1 83 ? 105.461 1.342 -148.600 1.00 71.31 83 ASP A CA 1
ATOM 595 C C . ASP A 1 83 ? 105.642 0.921 -150.068 1.00 71.31 83 ASP A C 1
ATOM 597 O O . ASP A 1 83 ? 106.295 -0.065 -150.415 1.00 71.31 83 ASP A O 1
ATOM 601 N N . ILE A 1 84 ? 105.070 1.726 -150.962 1.00 67.19 84 ILE A N 1
ATOM 602 C CA . ILE A 1 84 ? 105.097 1.524 -152.418 1.00 67.19 84 ILE A CA 1
ATOM 603 C C . ILE A 1 84 ? 106.478 1.728 -153.075 1.00 67.19 84 ILE A C 1
ATOM 605 O O . ILE A 1 84 ? 106.621 1.432 -154.262 1.00 67.19 84 ILE A O 1
ATOM 609 N N . ASN A 1 85 ? 107.495 2.228 -152.357 1.00 61.72 85 ASN A N 1
ATOM 610 C CA . ASN A 1 85 ? 108.840 2.448 -152.916 1.00 61.72 85 ASN A CA 1
ATOM 611 C C . ASN A 1 85 ? 109.769 1.232 -152.742 1.00 61.72 85 ASN A C 1
ATOM 613 O O . ASN A 1 85 ? 110.795 1.130 -153.418 1.00 61.72 85 ASN A O 1
ATOM 617 N N . ALA A 1 86 ? 109.431 0.310 -151.842 1.00 64.62 86 ALA A N 1
ATOM 618 C CA . ALA A 1 86 ? 110.287 -0.793 -151.413 1.00 64.62 86 ALA A CA 1
ATOM 619 C C . ALA A 1 86 ? 110.067 -2.082 -152.237 1.00 64.62 86 ALA A C 1
ATOM 621 O O . ALA A 1 86 ? 109.886 -3.162 -151.677 1.00 64.62 86 ALA A O 1
ATOM 622 N N . VAL A 1 87 ? 110.080 -1.982 -153.576 1.00 55.62 87 VAL A N 1
ATOM 623 C CA . VAL A 1 87 ? 109.648 -3.071 -154.488 1.00 55.62 87 VAL A CA 1
ATOM 624 C C . VAL A 1 87 ? 110.496 -4.349 -154.381 1.00 55.62 87 VAL A C 1
ATOM 626 O O . VAL A 1 87 ? 109.960 -5.435 -154.565 1.00 55.62 87 VAL A O 1
ATOM 629 N N . ASP A 1 88 ? 111.780 -4.251 -154.022 1.00 55.59 88 ASP A N 1
ATOM 630 C CA . ASP A 1 88 ? 112.684 -5.415 -153.936 1.00 55.59 88 ASP A CA 1
ATOM 631 C C . ASP A 1 88 ? 113.455 -5.512 -152.601 1.00 55.59 88 ASP A C 1
ATOM 633 O O . ASP A 1 88 ? 114.470 -6.208 -152.503 1.00 55.59 88 ASP A O 1
ATOM 637 N N . GLY A 1 89 ? 112.990 -4.844 -151.537 1.00 60.69 89 GLY A N 1
ATOM 638 C CA . GLY A 1 89 ? 113.572 -5.023 -150.203 1.00 60.69 89 GLY A CA 1
ATOM 639 C C . GLY A 1 89 ? 113.209 -3.944 -149.188 1.00 60.69 89 GLY A C 1
ATOM 640 O O . GLY A 1 89 ? 113.026 -2.783 -149.540 1.00 60.69 89 GLY A O 1
ATOM 641 N N . SER A 1 90 ? 113.148 -4.331 -147.908 1.00 60.59 90 SER A N 1
ATOM 642 C CA . SER A 1 90 ? 112.864 -3.409 -146.803 1.00 60.59 90 SER A CA 1
ATOM 643 C C . SER A 1 90 ? 113.932 -2.318 -146.703 1.00 60.59 90 SER A C 1
ATOM 645 O O . SER A 1 90 ? 115.132 -2.622 -146.736 1.00 60.59 90 SER A O 1
ATOM 647 N N . THR A 1 91 ? 113.515 -1.068 -146.497 1.00 59.94 91 THR A N 1
ATOM 648 C CA . THR A 1 91 ? 114.418 0.033 -146.143 1.00 59.94 91 THR A CA 1
ATOM 649 C C . THR A 1 91 ? 115.251 -0.351 -144.916 1.00 59.94 91 THR A C 1
ATOM 651 O O . THR A 1 91 ? 114.765 -0.967 -143.966 1.00 59.94 91 THR A O 1
ATOM 654 N N . ALA A 1 92 ? 116.558 -0.072 -144.961 1.00 60.03 92 ALA A N 1
ATOM 655 C CA . ALA A 1 92 ? 117.471 -0.504 -143.910 1.00 60.03 92 ALA A CA 1
ATOM 656 C C . ALA A 1 92 ? 117.053 0.097 -142.557 1.00 60.03 92 ALA A C 1
ATOM 658 O O . ALA A 1 92 ? 117.059 1.318 -142.384 1.00 60.03 92 ALA A O 1
ATOM 659 N N . PHE A 1 93 ? 116.717 -0.768 -141.596 1.00 64.38 93 PHE A N 1
ATOM 660 C CA . PHE A 1 93 ? 116.406 -0.371 -140.224 1.00 64.38 93 PHE A CA 1
ATOM 661 C C . PHE A 1 93 ? 117.598 0.406 -139.641 1.00 64.38 93 PHE A C 1
ATOM 663 O O . PHE A 1 93 ? 118.715 -0.115 -139.611 1.00 64.38 93 PHE A O 1
ATOM 670 N N . ARG A 1 94 ? 117.365 1.648 -139.188 1.00 64.06 94 ARG A N 1
ATOM 671 C CA . ARG A 1 94 ? 118.391 2.627 -138.758 1.00 64.06 94 ARG A CA 1
ATOM 672 C C . ARG A 1 94 ? 119.239 3.262 -139.866 1.00 64.06 94 ARG A C 1
ATOM 674 O O . ARG A 1 94 ? 120.367 3.684 -139.613 1.00 64.06 94 ARG A O 1
ATOM 681 N N . SER A 1 95 ? 118.705 3.379 -141.079 1.00 60.41 95 SER A N 1
ATOM 682 C CA . SER A 1 95 ? 119.243 4.299 -142.087 1.00 60.41 95 SER A CA 1
ATOM 683 C C . SER A 1 95 ? 119.106 5.752 -141.614 1.00 60.41 95 SER A C 1
ATOM 685 O O . SER A 1 95 ? 118.054 6.140 -141.119 1.00 60.41 95 SER A O 1
ATOM 687 N N . THR A 1 96 ? 120.124 6.591 -141.823 1.00 61.47 96 THR A N 1
ATOM 688 C CA . THR A 1 96 ? 120.089 8.036 -141.499 1.00 61.47 96 THR A CA 1
ATOM 689 C C . THR A 1 96 ? 119.158 8.847 -142.414 1.00 61.47 96 THR A C 1
ATOM 691 O O . THR A 1 96 ? 119.262 10.067 -142.469 1.00 61.47 96 THR A O 1
ATOM 694 N N . SER A 1 97 ? 118.325 8.176 -143.209 1.00 61.62 97 SER A N 1
ATOM 695 C CA . SER A 1 97 ? 117.460 8.774 -144.227 1.00 61.62 97 SER A CA 1
ATOM 696 C C . SER A 1 97 ? 115.967 8.737 -143.870 1.00 61.62 97 SER A C 1
ATOM 698 O O . SER A 1 97 ? 115.180 9.213 -144.681 1.00 61.62 97 SER A O 1
ATOM 700 N N . VAL A 1 98 ? 115.568 8.174 -142.716 1.00 63.09 98 VAL A N 1
ATOM 701 C CA . VAL A 1 98 ? 114.159 8.082 -142.273 1.00 63.09 98 VAL A CA 1
ATOM 702 C C . VAL A 1 98 ? 114.055 8.377 -140.767 1.00 63.09 98 VAL A C 1
ATOM 704 O O . VAL A 1 98 ? 114.801 7.779 -139.990 1.00 63.09 98 VAL A O 1
ATOM 707 N N . ASP A 1 99 ? 113.141 9.273 -140.371 1.00 61.72 99 ASP A N 1
ATOM 708 C CA . ASP A 1 99 ? 112.984 9.740 -138.979 1.00 61.72 99 ASP A CA 1
ATOM 709 C C . ASP A 1 99 ? 111.868 9.018 -138.189 1.00 61.72 99 ASP A C 1
ATOM 711 O O . ASP A 1 99 ? 111.943 8.966 -136.962 1.00 61.72 99 ASP A O 1
ATOM 715 N N . ASP A 1 100 ? 110.899 8.382 -138.863 1.00 65.88 100 ASP A N 1
ATOM 716 C CA . ASP A 1 100 ? 109.781 7.664 -138.229 1.00 65.88 100 ASP A CA 1
ATOM 717 C C . ASP A 1 100 ? 109.845 6.146 -138.475 1.00 65.88 100 ASP A C 1
ATOM 719 O O . ASP A 1 100 ? 110.059 5.688 -139.601 1.00 65.88 100 ASP A O 1
ATOM 723 N N . TYR A 1 101 ? 109.632 5.354 -137.415 1.00 70.56 101 TYR A N 1
ATOM 724 C CA . TYR A 1 101 ? 109.533 3.890 -137.476 1.00 70.56 101 TYR A CA 1
ATOM 725 C C . TYR A 1 101 ? 108.108 3.445 -137.163 1.00 70.56 101 TYR A C 1
ATOM 727 O O . TYR A 1 101 ? 107.586 3.736 -136.088 1.00 70.56 101 TYR A O 1
ATOM 735 N N . ILE A 1 102 ? 107.512 2.674 -138.069 1.00 73.38 102 ILE A N 1
ATOM 736 C CA . ILE A 1 102 ? 106.240 1.997 -137.822 1.00 73.38 102 ILE A CA 1
ATOM 737 C C . ILE A 1 102 ? 106.540 0.623 -137.219 1.00 73.38 102 ILE A C 1
ATOM 739 O O . ILE A 1 102 ? 107.302 -0.165 -137.785 1.00 73.38 102 ILE A O 1
ATOM 743 N N . PHE A 1 103 ? 105.945 0.342 -136.059 1.00 76.81 103 PHE A N 1
ATOM 744 C CA . PHE A 1 103 ? 105.990 -0.969 -135.421 1.00 76.81 103 PHE A CA 1
ATOM 745 C C . PHE A 1 103 ? 104.634 -1.650 -135.563 1.00 76.81 103 PHE A C 1
ATOM 747 O O . PHE A 1 103 ? 103.601 -1.060 -135.261 1.00 76.81 103 PHE A O 1
ATOM 754 N N . PHE A 1 104 ? 104.653 -2.911 -135.978 1.00 77.50 104 PHE A N 1
ATOM 755 C CA . PHE A 1 104 ? 103.479 -3.772 -135.973 1.00 77.50 104 PHE A CA 1
ATOM 756 C C . PHE A 1 104 ? 103.564 -4.678 -134.742 1.00 77.50 104 PHE A C 1
ATOM 758 O O . PHE A 1 104 ? 104.593 -5.325 -134.527 1.00 77.50 104 PHE A O 1
ATOM 765 N N . VAL A 1 105 ? 102.508 -4.692 -133.928 1.00 77.62 105 VAL A N 1
ATOM 766 C CA . VAL A 1 105 ? 102.396 -5.528 -132.723 1.00 77.62 105 VAL A CA 1
ATOM 767 C C . VAL A 1 105 ? 101.348 -6.619 -132.928 1.00 77.62 105 VAL A C 1
ATOM 769 O O . VAL A 1 105 ? 100.455 -6.476 -133.764 1.00 77.62 105 VAL A O 1
ATOM 772 N N . ASP A 1 106 ? 101.475 -7.721 -132.188 1.00 80.50 106 ASP A N 1
ATOM 773 C CA . ASP A 1 106 ? 100.437 -8.753 -132.149 1.00 80.50 106 ASP A CA 1
ATOM 774 C C . ASP A 1 106 ? 99.157 -8.174 -131.512 1.00 80.50 106 ASP A C 1
ATOM 776 O O . ASP A 1 106 ? 99.281 -7.426 -130.537 1.00 80.50 106 ASP A O 1
ATOM 780 N N . PRO A 1 107 ? 97.946 -8.486 -132.013 1.00 76.38 107 PRO A N 1
ATOM 781 C CA . PRO A 1 107 ? 96.700 -8.010 -131.416 1.00 76.38 107 PRO A CA 1
ATOM 782 C C . PRO A 1 107 ? 96.578 -8.305 -129.918 1.00 76.38 107 PRO A C 1
ATOM 784 O O . PRO A 1 107 ? 96.007 -7.499 -129.196 1.00 76.38 107 PRO A O 1
ATOM 787 N N . SER A 1 108 ? 97.161 -9.404 -129.420 1.00 80.62 108 SER A N 1
ATOM 788 C CA . SER A 1 108 ? 97.131 -9.720 -127.987 1.00 80.62 108 SER A CA 1
ATOM 789 C C . SER A 1 108 ? 97.951 -8.757 -127.117 1.00 80.62 108 SER A C 1
ATOM 791 O O . SER A 1 108 ? 97.914 -8.862 -125.895 1.00 80.62 108 SER A O 1
ATOM 793 N N . ALA A 1 109 ? 98.752 -7.872 -127.718 1.00 80.56 109 ALA A N 1
ATOM 794 C CA . ALA A 1 109 ? 99.589 -6.909 -127.009 1.00 80.56 109 ALA A CA 1
ATOM 795 C C . ALA A 1 109 ? 98.877 -5.572 -126.719 1.00 80.56 109 ALA A C 1
ATOM 797 O O . ALA A 1 109 ? 99.502 -4.682 -126.139 1.00 80.56 109 ALA A O 1
ATOM 798 N N . VAL A 1 110 ? 97.607 -5.416 -127.122 1.00 80.31 110 VAL A N 1
ATOM 799 C CA . VAL A 1 110 ? 96.793 -4.206 -126.918 1.00 80.31 110 VAL A CA 1
ATOM 800 C C . VAL A 1 110 ? 95.423 -4.596 -126.367 1.00 80.31 110 VAL A C 1
ATOM 802 O O . VAL A 1 110 ? 94.725 -5.398 -126.977 1.00 80.31 110 VAL A O 1
ATOM 805 N N . ASP A 1 111 ? 95.040 -4.008 -125.235 1.00 76.94 111 ASP A N 1
ATOM 806 C CA . ASP A 1 111 ? 93.705 -4.137 -124.646 1.00 76.94 111 ASP A CA 1
ATOM 807 C C . ASP A 1 111 ? 92.870 -2.913 -125.041 1.00 76.94 111 ASP A C 1
ATOM 809 O O . ASP A 1 111 ? 93.042 -1.815 -124.499 1.00 76.94 111 ASP A O 1
ATOM 813 N N . SER A 1 112 ? 92.078 -3.070 -126.102 1.00 76.94 112 SER A N 1
ATOM 814 C CA . SER A 1 112 ? 91.165 -2.050 -126.608 1.00 76.94 112 SER A CA 1
ATOM 815 C C . SER A 1 112 ? 90.165 -2.649 -127.586 1.00 76.94 112 SER A C 1
ATOM 817 O O . SER A 1 112 ? 90.555 -3.231 -128.600 1.00 76.94 112 SER A O 1
ATOM 819 N N . ASP A 1 113 ? 88.884 -2.387 -127.351 1.00 72.12 113 ASP A N 1
ATOM 820 C CA . ASP A 1 113 ? 87.814 -2.710 -128.300 1.00 72.12 113 ASP A CA 1
ATOM 821 C C . ASP A 1 113 ? 87.608 -1.606 -129.357 1.00 72.12 113 ASP A C 1
ATOM 823 O O . ASP A 1 113 ? 86.728 -1.692 -130.220 1.00 72.12 113 ASP A O 1
ATOM 827 N N . VAL A 1 114 ? 88.446 -0.562 -129.325 1.00 73.00 114 VAL A N 1
ATOM 828 C CA . VAL A 1 114 ? 88.369 0.606 -130.206 1.00 73.00 114 VAL A CA 1
ATOM 829 C C . VAL A 1 114 ? 89.501 0.578 -131.235 1.00 73.00 114 VAL A C 1
ATOM 831 O O . VAL A 1 114 ? 90.674 0.778 -130.926 1.00 73.00 114 VAL A O 1
ATOM 834 N N . TYR A 1 115 ? 89.145 0.404 -132.507 1.00 73.25 115 TYR A N 1
ATOM 835 C CA . TYR A 1 115 ? 90.086 0.503 -133.627 1.00 73.25 115 TYR A CA 1
ATOM 836 C C . TYR A 1 115 ? 90.209 1.955 -134.115 1.00 73.25 115 TYR A C 1
ATOM 838 O O . TYR A 1 115 ? 89.205 2.592 -134.427 1.00 73.25 115 TYR A O 1
ATOM 846 N N . THR A 1 116 ? 91.437 2.473 -134.229 1.00 75.81 116 THR A N 1
ATOM 847 C CA . THR A 1 116 ? 91.708 3.892 -134.561 1.00 75.81 116 THR A CA 1
ATOM 848 C C . THR A 1 116 ? 92.148 4.140 -136.005 1.00 75.81 116 THR A C 1
ATOM 850 O O . THR A 1 116 ? 92.080 5.270 -136.484 1.00 75.81 116 THR A O 1
ATOM 853 N N . ALA A 1 117 ? 92.583 3.103 -136.722 1.00 72.44 117 ALA A N 1
ATOM 854 C CA . ALA A 1 117 ? 92.987 3.184 -138.121 1.00 72.44 117 ALA A CA 1
ATOM 855 C C . ALA A 1 117 ? 92.625 1.894 -138.867 1.00 72.44 117 ALA A C 1
ATOM 857 O O . ALA A 1 117 ? 92.594 0.810 -138.285 1.00 72.44 117 ALA A O 1
ATOM 858 N N . VAL A 1 118 ? 92.387 2.004 -140.175 1.00 76.88 118 VAL A N 1
ATOM 859 C CA . VAL A 1 118 ? 92.153 0.858 -141.060 1.00 76.88 118 VAL A CA 1
ATOM 860 C C . VAL A 1 118 ? 92.965 1.028 -142.342 1.00 76.88 118 VAL A C 1
ATOM 862 O O . VAL A 1 118 ? 92.906 2.069 -142.992 1.00 76.88 118 VAL A O 1
ATOM 865 N N . ALA A 1 119 ? 93.734 0.004 -142.715 1.00 76.44 119 ALA A N 1
ATOM 866 C CA . ALA A 1 119 ? 94.436 -0.052 -143.995 1.00 76.44 119 ALA A CA 1
ATOM 867 C C . ALA A 1 119 ? 93.601 -0.866 -144.993 1.00 76.44 119 ALA A C 1
ATOM 869 O O . ALA A 1 119 ? 93.185 -1.985 -144.690 1.00 76.44 119 ALA A O 1
ATOM 870 N N . ILE A 1 120 ? 93.333 -0.313 -146.180 1.00 79.88 120 ILE A N 1
ATOM 871 C CA . ILE A 1 120 ? 92.415 -0.914 -147.160 1.00 79.88 120 ILE A CA 1
ATOM 872 C C . ILE A 1 120 ? 93.099 -1.016 -148.522 1.00 79.88 120 ILE A C 1
ATOM 874 O O . ILE A 1 120 ? 93.643 -0.044 -149.039 1.00 79.88 120 ILE A O 1
ATOM 878 N N . VAL A 1 121 ? 93.011 -2.193 -149.146 1.00 79.44 121 VAL A N 1
ATOM 879 C CA . VAL A 1 121 ? 93.463 -2.410 -150.526 1.00 79.44 121 VAL A CA 1
ATOM 880 C C . VAL A 1 121 ? 92.305 -2.159 -151.489 1.00 79.44 121 VAL A C 1
ATOM 882 O O . VAL A 1 121 ? 91.264 -2.817 -151.419 1.00 79.44 121 VAL A O 1
ATOM 885 N N . LEU A 1 122 ? 92.485 -1.230 -152.428 1.00 81.38 122 LEU A N 1
ATOM 886 C CA . LEU A 1 122 ? 91.450 -0.894 -153.403 1.00 81.38 122 LEU A CA 1
ATOM 887 C C . LEU A 1 122 ? 91.450 -1.865 -154.585 1.00 81.38 122 LEU A C 1
ATOM 889 O O . LEU A 1 122 ? 92.424 -2.019 -155.318 1.00 81.38 122 LEU A O 1
ATOM 893 N N . LYS A 1 123 ? 90.313 -2.519 -154.818 1.00 82.81 123 LYS A N 1
ATOM 894 C CA . LYS A 1 123 ? 90.168 -3.433 -155.955 1.00 82.81 123 LYS A CA 1
ATOM 895 C C . LYS A 1 123 ? 90.296 -2.669 -157.282 1.00 82.81 123 LYS A C 1
ATOM 897 O O . LYS A 1 123 ? 89.587 -1.690 -157.509 1.00 82.81 123 LYS A O 1
ATOM 902 N N . GLY A 1 124 ? 91.152 -3.169 -158.177 1.00 79.88 124 GLY A N 1
ATOM 903 C CA . GLY A 1 124 ? 91.356 -2.616 -159.522 1.00 79.88 124 GLY A CA 1
ATOM 904 C C . GLY A 1 124 ? 92.418 -1.516 -159.627 1.00 79.88 124 GLY A C 1
ATOM 905 O O . GLY A 1 124 ? 92.610 -0.996 -160.719 1.00 79.88 124 GLY A O 1
ATOM 906 N N . THR A 1 125 ? 93.122 -1.175 -158.540 1.00 81.94 125 THR A N 1
ATOM 907 C CA . THR A 1 125 ? 94.243 -0.215 -158.584 1.00 81.94 125 THR A CA 1
ATOM 908 C C . THR A 1 125 ? 95.607 -0.866 -158.812 1.00 81.94 125 THR A C 1
ATOM 910 O O . THR A 1 125 ? 96.560 -0.157 -159.103 1.00 81.94 125 THR A O 1
ATOM 913 N N . ALA A 1 126 ? 95.710 -2.198 -158.736 1.00 78.25 126 ALA A N 1
ATOM 914 C CA . ALA A 1 126 ? 96.984 -2.919 -158.831 1.00 78.25 126 ALA A CA 1
ATOM 915 C C . ALA A 1 126 ? 97.724 -2.734 -160.171 1.00 78.25 126 ALA A C 1
ATOM 917 O O . ALA A 1 126 ? 98.949 -2.777 -160.202 1.00 78.25 126 ALA A O 1
ATOM 918 N N . GLU A 1 127 ? 96.995 -2.532 -161.274 1.00 77.81 127 GLU A N 1
ATOM 919 C CA . GLU A 1 127 ? 97.578 -2.302 -162.608 1.00 77.81 127 GLU A CA 1
ATOM 920 C C . GLU A 1 127 ? 97.842 -0.812 -162.899 1.00 77.81 127 GLU A C 1
ATOM 922 O O . GLU A 1 127 ? 98.410 -0.480 -163.938 1.00 77.81 127 GLU A O 1
ATOM 927 N N . LEU A 1 128 ? 97.429 0.095 -162.002 1.00 80.44 128 LEU A N 1
ATOM 928 C CA . LEU A 1 128 ? 97.618 1.535 -162.160 1.00 80.44 128 LEU A CA 1
ATOM 929 C C . LEU A 1 128 ? 98.940 1.960 -161.500 1.00 80.44 128 LEU A C 1
ATOM 931 O O . LEU A 1 128 ? 99.121 1.711 -160.307 1.00 80.44 128 LEU A O 1
ATOM 935 N N . PRO A 1 129 ? 99.856 2.638 -162.216 1.00 77.94 129 PRO A N 1
ATOM 936 C CA . PRO A 1 129 ? 101.078 3.149 -161.607 1.00 77.94 129 PRO A CA 1
ATOM 937 C C . PRO A 1 129 ? 100.749 4.155 -160.494 1.00 77.94 129 PRO A C 1
ATOM 939 O O . PRO A 1 129 ? 100.044 5.138 -160.721 1.00 77.94 129 PRO A O 1
ATOM 942 N N . CYS A 1 130 ? 101.286 3.938 -159.293 1.00 74.88 130 CYS A N 1
ATOM 943 C CA . CYS A 1 130 ? 100.945 4.693 -158.078 1.00 74.88 130 CYS A CA 1
ATOM 944 C C . CYS A 1 130 ? 101.257 6.203 -158.135 1.00 74.88 130 CYS A C 1
ATOM 946 O O . CYS A 1 130 ? 100.684 6.986 -157.377 1.00 74.88 130 CYS A O 1
ATOM 948 N N . TYR A 1 131 ? 102.131 6.631 -159.051 1.00 76.94 131 TYR A N 1
ATOM 949 C CA . TYR A 1 131 ? 102.463 8.046 -159.262 1.00 76.94 131 TYR A CA 1
ATOM 950 C C . TYR A 1 131 ? 101.631 8.721 -160.358 1.00 76.94 131 TYR A C 1
ATOM 952 O O . TYR A 1 131 ? 101.716 9.942 -160.509 1.00 76.94 131 TYR A O 1
ATOM 960 N N . GLU A 1 132 ? 100.834 7.966 -161.117 1.00 81.81 132 GLU A N 1
ATOM 961 C CA . GLU A 1 132 ? 99.981 8.515 -162.169 1.00 81.81 132 GLU A CA 1
ATOM 962 C C . GLU A 1 132 ? 98.651 9.036 -161.615 1.00 81.81 132 GLU A C 1
ATOM 964 O O . GLU A 1 132 ? 98.124 8.551 -160.610 1.00 81.81 132 GLU A O 1
ATOM 969 N N . GLU A 1 133 ? 98.070 10.024 -162.306 1.00 83.19 133 GLU A N 1
ATOM 970 C CA . GLU A 1 133 ? 96.789 10.618 -161.901 1.00 83.19 133 GLU A CA 1
ATOM 971 C C . GLU A 1 133 ? 95.660 9.590 -161.791 1.00 83.19 133 GLU A C 1
ATOM 973 O O . GLU A 1 133 ? 94.786 9.738 -160.942 1.00 83.19 133 GLU A O 1
ATOM 978 N N . ALA A 1 134 ? 95.678 8.534 -162.610 1.00 82.38 134 ALA A N 1
ATOM 979 C CA . ALA A 1 134 ? 94.641 7.507 -162.585 1.00 82.38 134 ALA A CA 1
ATOM 980 C C . ALA A 1 134 ? 94.566 6.777 -161.230 1.00 82.38 134 ALA A C 1
ATOM 982 O O . ALA A 1 134 ? 93.465 6.513 -160.748 1.00 82.38 134 ALA A O 1
ATOM 983 N N . TYR A 1 135 ? 95.713 6.484 -160.601 1.00 83.56 135 TYR A N 1
ATOM 984 C CA . TYR A 1 135 ? 95.763 5.858 -159.277 1.00 83.56 135 TYR A CA 1
ATOM 985 C C . TYR A 1 135 ? 95.290 6.831 -158.194 1.00 83.56 135 TYR A C 1
ATOM 987 O O . TYR A 1 135 ? 94.378 6.499 -157.438 1.00 83.56 135 TYR A O 1
ATOM 995 N N . LYS A 1 136 ? 95.845 8.054 -158.181 1.00 83.88 136 LYS A N 1
ATOM 996 C CA . LYS A 1 136 ? 95.506 9.095 -157.194 1.00 83.88 136 LYS A CA 1
ATOM 997 C C . LYS A 1 136 ? 94.021 9.427 -157.193 1.00 83.88 136 LYS A C 1
ATOM 999 O O . LYS A 1 136 ? 93.386 9.427 -156.146 1.00 83.88 136 LYS A O 1
ATOM 1004 N N . LYS A 1 137 ? 93.439 9.616 -158.379 1.00 86.00 137 LYS A N 1
ATOM 1005 C CA . LYS A 1 137 ? 92.010 9.890 -158.513 1.00 86.00 137 LYS A CA 1
ATOM 1006 C C . LYS A 1 137 ? 91.168 8.748 -157.946 1.00 86.00 137 LYS A C 1
ATOM 1008 O O . LYS A 1 137 ? 90.173 8.992 -157.275 1.00 86.00 137 LYS A O 1
ATOM 1013 N N . ARG A 1 138 ? 91.566 7.495 -158.187 1.00 83.19 138 ARG A N 1
ATOM 1014 C CA . ARG A 1 138 ? 90.822 6.328 -157.702 1.00 83.19 138 ARG A CA 1
ATOM 1015 C C . ARG A 1 138 ? 90.902 6.173 -156.182 1.00 83.19 138 ARG A C 1
ATOM 1017 O O . ARG A 1 138 ? 89.905 5.780 -155.576 1.00 83.19 138 ARG A O 1
ATOM 1024 N N . THR A 1 139 ? 92.058 6.460 -155.583 1.00 84.19 139 THR A N 1
ATOM 1025 C CA . THR A 1 139 ? 92.222 6.459 -154.124 1.00 84.19 139 THR A CA 1
ATOM 1026 C C . THR A 1 139 ? 91.447 7.597 -153.474 1.00 84.19 139 THR A C 1
ATOM 1028 O O . THR A 1 139 ? 90.684 7.325 -152.558 1.00 84.19 139 THR A O 1
ATOM 1031 N N . GLU A 1 140 ? 91.549 8.821 -154.001 1.00 85.06 140 GLU A N 1
ATOM 1032 C CA . GLU A 1 140 ? 90.821 9.997 -153.497 1.00 85.06 140 GLU A CA 1
ATOM 1033 C C . GLU A 1 140 ? 89.299 9.820 -153.610 1.00 85.06 140 GLU A C 1
ATOM 1035 O O . GLU A 1 140 ? 88.562 10.152 -152.686 1.00 85.06 140 GLU A O 1
ATOM 1040 N N . GLU A 1 141 ? 88.808 9.239 -154.713 1.00 85.00 141 GLU A N 1
ATOM 1041 C CA . GLU A 1 141 ? 87.389 8.896 -154.866 1.00 85.00 141 GLU A CA 1
ATOM 1042 C C . GLU A 1 141 ? 86.919 7.928 -153.775 1.00 85.00 141 GLU A C 1
ATOM 1044 O O . GLU A 1 141 ? 85.841 8.112 -153.213 1.00 85.00 141 GLU A O 1
ATOM 1049 N N . MET A 1 142 ? 87.700 6.882 -153.480 1.00 83.44 142 MET A N 1
ATOM 1050 C CA . MET A 1 142 ? 87.303 5.904 -152.471 1.00 83.44 142 MET A CA 1
ATOM 1051 C C . MET A 1 142 ? 87.454 6.441 -151.052 1.00 83.44 142 MET A C 1
ATOM 1053 O O . MET A 1 142 ? 86.572 6.209 -150.238 1.00 83.44 142 MET A O 1
ATOM 1057 N N . GLU A 1 143 ? 88.525 7.170 -150.752 1.00 83.44 143 GLU A N 1
ATOM 1058 C CA . GLU A 1 143 ? 88.690 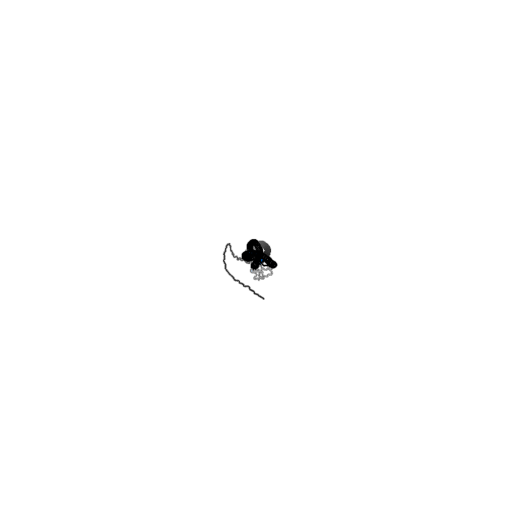7.865 -149.475 1.00 83.44 143 GLU A CA 1
ATOM 1059 C C . GLU A 1 143 ? 87.515 8.814 -149.233 1.00 83.44 143 GLU A C 1
ATOM 1061 O O . GLU A 1 143 ? 86.890 8.760 -148.177 1.00 83.44 143 GLU A O 1
ATOM 1066 N N . GLY A 1 144 ? 87.124 9.581 -150.256 1.00 83.06 144 GLY A N 1
ATOM 1067 C CA . GLY A 1 144 ? 85.929 10.413 -150.222 1.0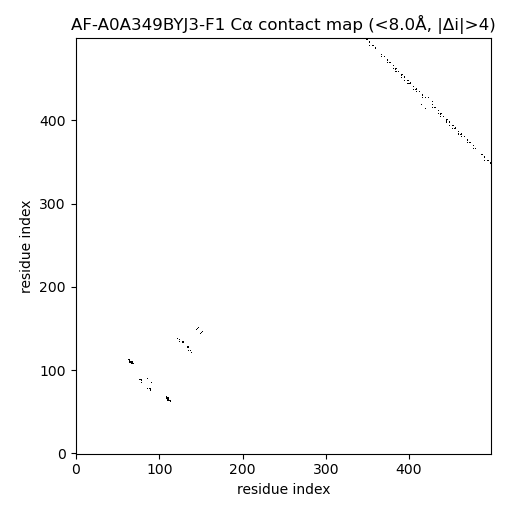0 83.06 144 GLY A CA 1
ATOM 1068 C C . GLY A 1 144 ? 84.663 9.614 -149.910 1.00 83.06 144 GLY A C 1
ATOM 1069 O O . GLY A 1 144 ? 83.862 10.059 -149.097 1.00 83.06 144 GLY A O 1
ATOM 1070 N N . ILE A 1 145 ? 84.487 8.420 -150.490 1.00 82.94 145 ILE A N 1
ATOM 1071 C CA . ILE A 1 145 ? 83.357 7.531 -150.164 1.00 82.94 145 ILE A CA 1
ATOM 1072 C C . ILE A 1 145 ? 83.445 7.021 -148.721 1.00 82.94 145 ILE A C 1
ATOM 1074 O O . ILE A 1 145 ? 82.439 7.036 -148.023 1.00 82.94 145 ILE A O 1
ATOM 1078 N N . LEU A 1 146 ? 84.608 6.567 -148.256 1.00 82.94 146 LEU A N 1
ATOM 1079 C CA . LEU A 1 146 ? 84.776 6.012 -146.909 1.00 82.94 146 LEU A CA 1
ATOM 1080 C C . LEU A 1 146 ? 84.531 7.076 -145.834 1.00 82.94 146 LEU A C 1
ATOM 1082 O O . LEU A 1 146 ? 83.774 6.838 -144.894 1.00 82.94 146 LEU A O 1
ATOM 1086 N N . VAL A 1 147 ? 85.116 8.260 -146.005 1.00 80.69 147 VAL A N 1
ATOM 1087 C CA . VAL A 1 147 ? 84.933 9.397 -145.099 1.00 80.69 147 VAL A CA 1
ATOM 1088 C C . VAL A 1 147 ? 83.491 9.904 -145.169 1.00 80.69 147 VAL A C 1
ATOM 1090 O O . VAL A 1 147 ? 82.839 10.053 -144.139 1.00 80.69 147 VAL A O 1
ATOM 1093 N N . ALA A 1 148 ? 82.944 10.125 -146.369 1.00 78.88 148 ALA A N 1
ATOM 1094 C CA . ALA A 1 148 ? 81.603 10.695 -146.494 1.00 78.88 148 ALA A CA 1
ATOM 1095 C C . ALA A 1 148 ? 80.484 9.716 -146.108 1.00 78.88 148 ALA A C 1
ATOM 1097 O O . ALA A 1 148 ? 79.477 10.153 -145.558 1.00 78.88 148 ALA A O 1
ATOM 1098 N N . ALA A 1 149 ? 80.624 8.421 -146.411 1.00 79.81 149 ALA A N 1
ATOM 1099 C CA . ALA A 1 149 ? 79.574 7.432 -146.170 1.00 79.81 149 ALA A CA 1
ATOM 1100 C C . ALA A 1 149 ? 79.751 6.687 -144.842 1.00 79.81 149 ALA A C 1
ATOM 1102 O O . ALA A 1 149 ? 78.795 6.578 -144.088 1.00 79.81 149 ALA A O 1
ATOM 1103 N N . ILE A 1 150 ? 80.950 6.180 -144.535 1.00 83.62 150 ILE A N 1
ATOM 1104 C CA . ILE A 1 150 ? 81.135 5.240 -143.416 1.00 83.62 150 ILE A CA 1
ATOM 1105 C C . ILE A 1 150 ? 81.490 5.958 -142.121 1.00 83.62 150 ILE A C 1
ATOM 1107 O O . ILE A 1 150 ? 80.926 5.618 -141.082 1.00 83.62 150 ILE A O 1
ATOM 1111 N N . GLN A 1 151 ? 82.408 6.929 -142.156 1.00 82.06 151 GLN A N 1
ATOM 1112 C CA . GLN A 1 151 ? 82.850 7.606 -140.934 1.00 82.06 151 GLN A CA 1
ATOM 1113 C C . GLN A 1 151 ? 81.664 8.261 -140.218 1.00 82.06 151 GLN A C 1
ATOM 1115 O O . GLN A 1 151 ? 81.408 7.955 -139.057 1.00 82.06 151 GLN A O 1
ATOM 1120 N N . SER A 1 152 ? 80.891 9.085 -140.933 1.00 82.62 152 SER A N 1
ATOM 1121 C CA . SER A 1 152 ? 79.755 9.785 -140.328 1.00 82.62 152 SER A CA 1
ATOM 1122 C C . SER A 1 152 ? 78.670 8.824 -139.826 1.00 82.62 152 SER A C 1
ATOM 1124 O O . SER A 1 152 ? 78.138 9.022 -138.736 1.00 82.62 152 SER A O 1
ATOM 1126 N N . GLU A 1 153 ? 78.366 7.755 -140.571 1.00 86.38 153 GLU A N 1
ATOM 1127 C CA . GLU A 1 153 ? 77.371 6.755 -140.161 1.00 86.38 153 GLU A CA 1
ATOM 1128 C C . GLU A 1 153 ? 77.820 5.983 -138.912 1.00 86.38 153 GLU A C 1
ATOM 1130 O O . GLU A 1 153 ? 77.031 5.780 -137.990 1.00 86.38 153 GLU A O 1
ATOM 1135 N N . ARG A 1 154 ? 79.098 5.590 -138.829 1.00 86.50 154 ARG A N 1
ATOM 1136 C CA . ARG A 1 154 ? 79.633 4.858 -137.672 1.00 86.50 154 ARG A CA 1
ATOM 1137 C C . ARG A 1 154 ? 79.777 5.733 -136.431 1.00 86.50 154 ARG A C 1
ATOM 1139 O O . ARG A 1 154 ? 79.442 5.263 -135.347 1.00 86.50 154 ARG A O 1
ATOM 1146 N N . GLU A 1 155 ? 80.212 6.984 -136.577 1.00 84.44 155 GLU A N 1
ATOM 1147 C CA . GLU A 1 155 ? 80.246 7.963 -135.480 1.00 84.44 155 GLU A CA 1
ATOM 1148 C C . GLU A 1 155 ? 78.842 8.188 -134.902 1.00 84.44 155 GLU A C 1
ATOM 1150 O O . GLU A 1 155 ? 78.654 8.166 -133.682 1.00 84.44 155 GLU A O 1
ATOM 1155 N N . GLN A 1 156 ? 77.834 8.328 -135.771 1.00 86.38 156 GLN A N 1
ATOM 1156 C CA . GLN A 1 156 ? 76.436 8.434 -135.355 1.00 86.38 156 GLN A CA 1
ATOM 1157 C C . GLN A 1 156 ? 75.943 7.151 -134.680 1.00 86.38 156 GLN A C 1
ATOM 1159 O O . GLN A 1 156 ? 75.329 7.237 -133.620 1.00 86.38 156 GLN A O 1
ATOM 1164 N N . ALA A 1 157 ? 76.243 5.974 -135.238 1.00 87.69 157 ALA A N 1
ATOM 1165 C CA . ALA A 1 157 ? 75.827 4.692 -134.670 1.00 87.69 157 ALA A CA 1
ATOM 1166 C C . ALA A 1 157 ? 76.431 4.444 -133.278 1.00 87.69 157 ALA A C 1
ATOM 1168 O O . ALA A 1 157 ? 75.704 4.055 -132.368 1.00 87.69 157 ALA A O 1
ATOM 1169 N N . ARG A 1 158 ? 77.729 4.719 -133.082 1.00 85.69 158 ARG A N 1
ATOM 1170 C CA . ARG A 1 158 ? 78.375 4.599 -131.762 1.00 85.69 158 ARG A CA 1
ATOM 1171 C C . ARG A 1 158 ? 77.794 5.605 -130.772 1.00 85.69 158 ARG A C 1
ATOM 1173 O O . ARG A 1 158 ? 77.488 5.230 -129.648 1.00 85.69 158 ARG A O 1
ATOM 1180 N N . THR A 1 159 ? 77.581 6.854 -131.193 1.00 86.75 159 THR A N 1
ATOM 1181 C CA . THR A 1 159 ? 76.942 7.871 -130.340 1.00 86.75 159 THR A CA 1
ATOM 1182 C C . THR A 1 159 ? 75.531 7.450 -129.931 1.00 86.75 159 THR A C 1
ATOM 1184 O O . THR A 1 159 ? 75.146 7.641 -128.783 1.00 86.75 159 THR A O 1
ATOM 1187 N N . ALA A 1 160 ? 74.754 6.888 -130.860 1.00 89.25 160 ALA A N 1
ATOM 1188 C CA . ALA A 1 160 ? 73.410 6.395 -130.586 1.00 89.25 160 ALA A CA 1
ATOM 1189 C C . ALA A 1 160 ? 73.428 5.208 -129.616 1.00 89.25 160 ALA A C 1
ATOM 1191 O O . ALA A 1 160 ? 72.614 5.185 -128.704 1.00 89.25 160 ALA A O 1
ATOM 1192 N N . GLN A 1 161 ? 74.373 4.276 -129.775 1.00 88.62 161 GLN A N 1
ATOM 1193 C CA . GLN A 1 161 ? 74.540 3.145 -128.862 1.00 88.62 161 GLN A CA 1
ATOM 1194 C C . GLN A 1 161 ? 74.839 3.617 -127.434 1.00 88.62 161 GLN A C 1
ATOM 1196 O O . GLN A 1 161 ? 74.102 3.271 -126.522 1.00 88.62 161 GLN A O 1
ATOM 1201 N N . VAL A 1 162 ? 75.867 4.453 -127.253 1.00 87.44 162 VAL A N 1
ATOM 1202 C CA . VAL A 1 162 ? 76.266 4.943 -125.921 1.00 87.44 162 VAL A CA 1
ATOM 1203 C C . VAL A 1 162 ? 75.134 5.735 -125.263 1.00 87.44 162 VAL A C 1
ATOM 1205 O O . VAL A 1 162 ? 74.907 5.624 -124.063 1.00 87.44 162 VAL A O 1
ATOM 1208 N N . LYS A 1 163 ? 74.389 6.528 -126.046 1.00 88.69 163 LYS A N 1
ATOM 1209 C CA . LYS A 1 163 ? 73.203 7.224 -125.535 1.00 88.69 163 LYS A CA 1
ATOM 1210 C C . LYS A 1 163 ? 72.096 6.262 -125.128 1.00 88.69 163 LYS A C 1
ATOM 1212 O O . LYS A 1 163 ? 71.523 6.473 -124.073 1.00 88.69 163 LYS A O 1
ATOM 1217 N N . ALA A 1 164 ? 71.812 5.238 -125.930 1.00 90.56 164 ALA A N 1
ATOM 1218 C CA . ALA A 1 164 ? 70.782 4.254 -125.616 1.00 90.56 164 ALA A CA 1
ATOM 1219 C C . ALA A 1 164 ? 71.120 3.473 -124.337 1.00 90.56 164 ALA A C 1
ATOM 1221 O O . ALA A 1 164 ? 70.260 3.334 -123.479 1.00 90.56 164 ALA A O 1
ATOM 1222 N N . GLU A 1 165 ? 72.374 3.045 -124.173 1.00 88.19 165 GLU A N 1
ATOM 1223 C CA . GLU A 1 165 ? 72.848 2.370 -122.954 1.00 88.19 165 GLU A CA 1
ATOM 1224 C C . GLU A 1 165 ? 72.749 3.290 -121.721 1.00 88.19 165 GLU A C 1
ATOM 1226 O O . GLU A 1 165 ? 72.344 2.857 -120.645 1.00 88.19 165 GLU A O 1
ATOM 1231 N N . ALA A 1 166 ? 73.073 4.581 -121.863 1.00 86.00 166 ALA A N 1
ATOM 1232 C CA . ALA A 1 166 ? 72.898 5.552 -120.782 1.00 86.00 166 ALA A CA 1
ATOM 1233 C C . ALA A 1 166 ? 71.414 5.820 -120.465 1.00 86.00 166 ALA A C 1
ATOM 1235 O O . ALA A 1 166 ? 71.053 5.936 -119.298 1.00 86.00 166 ALA A O 1
ATOM 1236 N N . GLU A 1 167 ? 70.560 5.922 -121.487 1.00 89.75 167 GLU A N 1
ATOM 1237 C CA . GLU A 1 167 ? 69.111 6.094 -121.338 1.00 89.75 167 GLU A CA 1
ATOM 1238 C C . GLU A 1 167 ? 68.464 4.878 -120.658 1.00 89.75 167 GLU A C 1
ATOM 1240 O O . GLU A 1 167 ? 67.587 5.069 -119.822 1.00 89.75 167 GLU A O 1
ATOM 1245 N N . GLU A 1 168 ? 68.923 3.656 -120.949 1.00 92.50 168 GLU A N 1
ATOM 1246 C CA . GLU A 1 168 ? 68.484 2.421 -120.280 1.00 92.50 168 GLU A CA 1
ATOM 1247 C C . GLU A 1 168 ? 68.849 2.435 -118.790 1.00 92.50 168 GLU A C 1
ATOM 1249 O O . GLU A 1 168 ? 67.964 2.318 -117.949 1.00 92.50 168 GLU A O 1
ATOM 1254 N N . LYS A 1 169 ? 70.114 2.722 -118.445 1.00 91.00 169 LYS A N 1
ATOM 1255 C CA . LYS A 1 169 ? 70.539 2.837 -117.036 1.00 91.00 169 LYS A CA 1
ATOM 1256 C C . LYS A 1 169 ? 69.776 3.920 -116.269 1.00 91.00 169 LYS A C 1
ATOM 1258 O O . LYS A 1 169 ? 69.482 3.749 -115.090 1.00 91.00 169 LYS A O 1
ATOM 1263 N N . ILE A 1 170 ? 69.467 5.047 -116.918 1.00 89.00 170 ILE A N 1
ATOM 1264 C CA . ILE A 1 170 ? 68.643 6.103 -116.312 1.00 89.00 170 ILE A CA 1
ATOM 1265 C C . ILE A 1 170 ? 67.212 5.607 -116.105 1.00 89.00 170 ILE A C 1
ATOM 1267 O O . ILE A 1 170 ? 66.646 5.850 -115.045 1.00 89.00 170 ILE A O 1
ATOM 1271 N N . ALA A 1 171 ? 66.628 4.918 -117.087 1.00 91.56 171 ALA A N 1
ATOM 1272 C CA . ALA A 1 171 ? 65.271 4.397 -116.984 1.00 91.56 171 ALA A CA 1
ATOM 1273 C C . ALA A 1 171 ? 65.132 3.366 -115.852 1.00 91.56 171 ALA A C 1
ATOM 1275 O O . ALA A 1 171 ? 64.155 3.440 -115.104 1.00 91.56 171 ALA A O 1
ATOM 1276 N N . ASP A 1 172 ? 66.114 2.474 -115.697 1.00 90.25 172 ASP A N 1
ATOM 1277 C CA . ASP A 1 172 ? 66.165 1.486 -114.614 1.00 90.25 172 ASP A CA 1
ATOM 1278 C C . ASP A 1 172 ? 66.278 2.176 -113.247 1.00 90.25 172 ASP A C 1
ATOM 1280 O O . ASP A 1 172 ? 65.462 1.929 -112.361 1.00 90.25 172 ASP A O 1
ATOM 1284 N N . ALA A 1 173 ? 67.205 3.130 -113.100 1.00 87.00 173 ALA A N 1
ATOM 1285 C CA . ALA A 1 173 ? 67.358 3.896 -111.861 1.00 87.00 173 ALA A CA 1
ATOM 1286 C C . ALA A 1 173 ? 66.111 4.736 -111.525 1.00 87.00 173 ALA A C 1
ATOM 1288 O O . ALA A 1 173 ? 65.732 4.871 -110.362 1.00 87.00 173 ALA A O 1
ATOM 1289 N N . GLU A 1 174 ? 65.445 5.314 -112.530 1.00 88.62 174 GLU A N 1
ATOM 1290 C CA . GLU A 1 174 ? 64.174 6.017 -112.344 1.00 88.62 174 GLU A CA 1
ATOM 1291 C C . GLU A 1 174 ? 63.036 5.069 -111.945 1.00 88.62 174 GLU A C 1
ATOM 1293 O O . GLU A 1 174 ? 62.123 5.492 -111.236 1.00 88.62 174 GLU A O 1
ATOM 1298 N N . GLN A 1 175 ? 63.044 3.819 -112.418 1.00 92.50 175 GLN A N 1
ATOM 1299 C CA . GLN A 1 175 ? 62.067 2.814 -112.010 1.00 92.50 175 GLN A CA 1
ATOM 1300 C C . GLN A 1 175 ? 62.293 2.386 -110.561 1.00 92.50 175 GLN A C 1
ATOM 1302 O O . GLN A 1 175 ? 61.342 2.433 -109.787 1.00 92.50 175 GLN A O 1
ATOM 1307 N N . GLU A 1 176 ? 63.527 2.061 -110.188 1.00 91.06 176 GLU A N 1
ATOM 1308 C CA . GLU A 1 176 ? 63.885 1.695 -108.815 1.00 91.06 176 GLU A CA 1
ATOM 1309 C C . GLU A 1 176 ? 63.535 2.821 -107.831 1.00 91.06 176 GLU A C 1
ATOM 1311 O O . GLU A 1 176 ? 62.883 2.589 -106.816 1.00 91.06 176 GLU A O 1
ATOM 1316 N N . MET A 1 177 ? 63.844 4.078 -108.179 1.00 87.69 177 MET A N 1
ATOM 1317 C CA . MET A 1 177 ? 63.418 5.230 -107.377 1.00 87.69 177 MET A CA 1
ATOM 1318 C C . MET A 1 177 ? 61.898 5.307 -107.223 1.00 87.69 177 MET A C 1
ATOM 1320 O O . MET A 1 177 ? 61.424 5.619 -106.134 1.00 87.69 177 MET A O 1
ATOM 1324 N N . ARG A 1 178 ? 61.124 5.067 -108.291 1.00 91.88 178 ARG A N 1
ATOM 1325 C CA . ARG A 1 178 ? 59.654 5.087 -108.209 1.00 91.88 178 ARG A CA 1
ATOM 1326 C C . ARG A 1 178 ? 59.134 4.010 -107.263 1.00 91.88 178 ARG A C 1
ATOM 1328 O O . ARG A 1 178 ? 58.292 4.334 -106.438 1.00 91.88 178 ARG A O 1
ATOM 1335 N N . GLU A 1 179 ? 59.653 2.790 -107.357 1.00 91.69 179 GLU A N 1
ATOM 1336 C CA . GLU A 1 179 ? 59.255 1.674 -106.489 1.00 91.69 179 GLU A CA 1
ATOM 1337 C C . GLU A 1 179 ? 59.569 1.978 -105.013 1.00 91.69 179 GLU A C 1
ATOM 1339 O O . GLU A 1 179 ? 58.700 1.822 -104.160 1.00 91.69 179 GLU A O 1
ATOM 1344 N N . ILE A 1 180 ? 60.750 2.537 -104.718 1.00 89.88 180 ILE A N 1
ATOM 1345 C CA . ILE A 1 180 ? 61.119 2.978 -103.360 1.00 89.88 180 ILE A CA 1
ATOM 1346 C C . ILE A 1 180 ? 60.188 4.089 -102.854 1.00 89.88 180 ILE A C 1
ATOM 1348 O O . ILE A 1 180 ? 59.767 4.072 -101.699 1.00 89.88 180 ILE A O 1
ATOM 1352 N N . PHE A 1 181 ? 59.871 5.085 -103.686 1.00 91.81 181 PHE A N 1
ATOM 1353 C CA . PHE A 1 181 ? 58.967 6.161 -103.270 1.00 91.81 181 PHE A CA 1
ATOM 1354 C C . PHE A 1 181 ? 57.542 5.659 -103.027 1.00 91.81 181 PHE A C 1
ATOM 1356 O O . PHE A 1 181 ? 56.904 6.146 -102.099 1.00 91.81 181 PHE A O 1
ATOM 1363 N N . GLU A 1 182 ? 57.057 4.702 -103.820 1.00 93.50 182 GLU A N 1
ATOM 1364 C CA . GLU A 1 182 ? 55.746 4.078 -103.613 1.00 93.50 182 GLU A CA 1
ATOM 1365 C C . GLU A 1 182 ? 55.696 3.299 -102.287 1.00 93.50 182 GLU A C 1
ATOM 1367 O O . GLU A 1 182 ? 54.750 3.489 -101.523 1.00 93.50 182 GLU A O 1
ATOM 1372 N N . ASP A 1 183 ? 56.734 2.520 -101.962 1.00 91.25 183 ASP A N 1
ATOM 1373 C CA . ASP A 1 183 ? 56.849 1.801 -100.681 1.00 91.25 183 ASP A CA 1
ATOM 1374 C C . ASP A 1 183 ? 56.913 2.763 -99.480 1.00 91.25 183 ASP A C 1
ATOM 1376 O O . ASP A 1 183 ? 56.173 2.627 -98.506 1.00 91.25 183 ASP A O 1
ATOM 1380 N N . ILE A 1 184 ? 57.720 3.824 -99.575 1.00 91.25 184 ILE A N 1
ATOM 1381 C CA . ILE A 1 184 ? 57.798 4.855 -98.530 1.00 91.25 184 ILE A CA 1
ATOM 1382 C C . ILE A 1 184 ? 56.449 5.570 -98.351 1.00 91.25 184 ILE A C 1
ATOM 1384 O O . ILE A 1 184 ? 56.045 5.858 -97.222 1.00 91.25 184 ILE A O 1
ATOM 1388 N N . GLU A 1 185 ? 55.746 5.901 -99.439 1.00 92.94 185 GLU A N 1
ATOM 1389 C CA . GLU A 1 185 ? 54.420 6.526 -99.365 1.00 92.94 185 GLU A CA 1
ATOM 1390 C C . GLU A 1 185 ? 53.387 5.610 -98.693 1.00 92.94 185 GLU A C 1
ATOM 1392 O O . GLU A 1 185 ? 52.559 6.105 -97.920 1.00 92.94 185 GLU A O 1
ATOM 1397 N N . GLU A 1 186 ? 53.457 4.300 -98.942 1.00 93.81 186 GLU A N 1
ATOM 1398 C CA . GLU A 1 186 ? 52.648 3.280 -98.268 1.00 93.81 186 GLU A CA 1
ATOM 1399 C C . GLU A 1 186 ? 52.962 3.220 -96.768 1.00 93.81 186 GLU A C 1
ATOM 1401 O O . GLU A 1 186 ? 52.063 3.450 -95.958 1.00 93.81 186 GLU A O 1
ATOM 1406 N N . GLN A 1 187 ? 54.233 3.094 -96.380 1.00 94.19 187 GLN A N 1
ATOM 1407 C CA . GLN A 1 187 ? 54.645 3.104 -94.970 1.00 94.19 187 GLN A CA 1
ATOM 1408 C C . GLN A 1 187 ? 54.218 4.388 -94.237 1.00 94.19 187 GLN A C 1
ATOM 1410 O O . GLN A 1 187 ? 53.762 4.348 -93.094 1.00 94.19 187 GLN A O 1
ATOM 1415 N N . PHE A 1 188 ? 54.316 5.557 -94.884 1.00 93.62 188 PHE A N 1
ATOM 1416 C CA . PHE A 1 188 ? 53.854 6.818 -94.292 1.00 93.62 188 PHE A CA 1
ATOM 1417 C C . PHE A 1 188 ? 52.338 6.894 -94.133 1.00 93.62 188 PHE A C 1
ATOM 1419 O O . PHE A 1 188 ? 51.861 7.613 -93.248 1.00 93.62 188 PHE A O 1
ATOM 1426 N N . ARG A 1 189 ? 51.578 6.250 -95.021 1.00 95.25 189 ARG A N 1
ATOM 1427 C CA . ARG A 1 189 ? 50.122 6.178 -94.911 1.00 95.25 189 ARG A CA 1
ATOM 1428 C C . ARG A 1 189 ? 49.745 5.281 -93.738 1.00 95.25 189 ARG A C 1
ATOM 1430 O O . ARG A 1 189 ? 48.970 5.730 -92.900 1.00 95.25 189 ARG A O 1
ATOM 1437 N N . ASP A 1 190 ? 50.351 4.107 -93.647 1.00 94.44 190 ASP A N 1
ATOM 1438 C CA . ASP A 1 190 ? 50.051 3.119 -92.613 1.00 94.44 190 ASP A CA 1
ATOM 1439 C C . ASP A 1 190 ? 50.441 3.662 -91.224 1.00 94.44 190 ASP A C 1
ATOM 1441 O O . ASP A 1 190 ? 49.612 3.713 -90.319 1.00 94.44 190 ASP A O 1
ATOM 1445 N N . ALA A 1 191 ? 51.623 4.276 -91.092 1.00 93.81 191 ALA A N 1
ATOM 1446 C CA . ALA A 1 191 ? 52.038 4.941 -89.851 1.00 93.81 191 ALA A CA 1
ATOM 1447 C C . ALA A 1 191 ? 51.133 6.125 -89.449 1.00 93.81 191 ALA A C 1
ATOM 1449 O O . ALA A 1 191 ? 51.045 6.489 -88.274 1.00 93.81 191 ALA A O 1
ATOM 1450 N N . ARG A 1 192 ? 50.477 6.792 -90.412 1.00 94.25 192 ARG A N 1
ATOM 1451 C CA . ARG A 1 192 ? 49.489 7.842 -90.107 1.00 94.25 192 ARG A CA 1
ATOM 1452 C C . ARG A 1 192 ? 48.169 7.258 -89.634 1.00 94.25 192 ARG A C 1
ATOM 1454 O O . ARG A 1 192 ? 47.569 7.861 -88.749 1.00 94.25 192 ARG A O 1
ATOM 1461 N N . GLU A 1 193 ? 47.734 6.151 -90.226 1.00 96.06 193 GLU A N 1
ATOM 1462 C CA . GLU A 1 193 ? 46.530 5.430 -89.814 1.00 96.06 193 GLU A CA 1
ATOM 1463 C C . GLU A 1 193 ? 46.697 4.914 -88.381 1.00 96.06 193 GLU A C 1
ATOM 1465 O O . GLU A 1 193 ? 45.916 5.303 -87.517 1.00 96.06 193 GLU A O 1
ATOM 1470 N N . GLU A 1 194 ? 47.809 4.236 -88.073 1.00 95.38 194 GLU A N 1
ATOM 1471 C CA . GLU A 1 194 ? 48.141 3.800 -86.707 1.00 95.38 194 GLU A CA 1
ATOM 1472 C C . GLU A 1 194 ? 48.195 4.962 -85.703 1.00 95.38 194 GLU A C 1
ATOM 1474 O O . GLU A 1 194 ? 47.728 4.858 -84.567 1.00 95.38 194 GLU A O 1
ATOM 1479 N N . LEU A 1 195 ? 48.758 6.107 -86.106 1.00 95.00 195 LEU A N 1
ATOM 1480 C CA . LEU A 1 195 ? 48.825 7.285 -85.244 1.00 95.00 195 LEU A CA 1
ATOM 1481 C C . LEU A 1 195 ? 47.436 7.876 -84.964 1.00 95.00 195 LEU A C 1
ATOM 1483 O O . LEU A 1 195 ? 47.212 8.421 -83.880 1.00 95.00 195 LEU A O 1
ATOM 1487 N N . ASP A 1 196 ? 46.539 7.865 -85.945 1.00 95.75 196 ASP A N 1
ATOM 1488 C CA . ASP A 1 196 ? 45.188 8.395 -85.787 1.00 95.75 196 ASP A CA 1
ATOM 1489 C C . ASP A 1 196 ? 44.305 7.429 -84.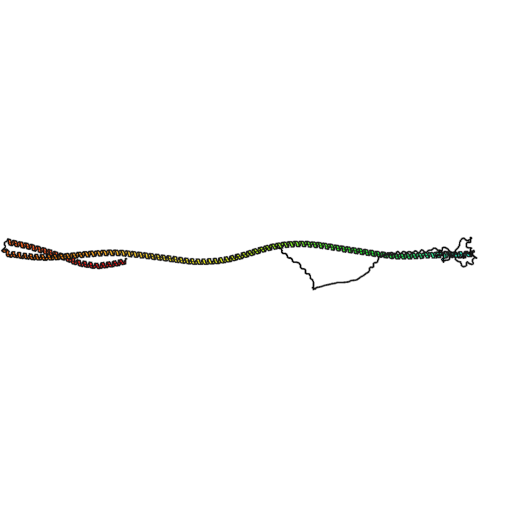982 1.00 95.75 196 ASP A C 1
ATOM 1491 O O . ASP A 1 196 ? 43.606 7.896 -84.077 1.00 95.75 196 ASP A O 1
ATOM 1495 N N . ASP A 1 197 ? 44.445 6.118 -85.187 1.00 95.56 197 ASP A N 1
ATOM 1496 C CA . ASP A 1 197 ? 43.817 5.079 -84.363 1.00 95.56 197 ASP A CA 1
ATOM 1497 C C . ASP A 1 197 ? 44.285 5.182 -82.906 1.00 95.56 197 ASP A C 1
ATOM 1499 O O . ASP A 1 197 ? 43.469 5.330 -81.994 1.00 95.56 197 ASP A O 1
ATOM 1503 N N . GLY A 1 198 ? 45.598 5.267 -82.668 1.00 94.62 198 GLY A N 1
ATOM 1504 C CA . GLY A 1 198 ? 46.148 5.427 -81.320 1.00 94.62 198 GLY A CA 1
ATOM 1505 C C . GLY A 1 198 ? 45.722 6.732 -80.629 1.00 94.62 198 GLY A C 1
ATOM 1506 O O . GLY A 1 198 ? 45.562 6.777 -79.406 1.00 94.62 198 GLY A O 1
ATOM 1507 N N . LYS A 1 199 ? 45.493 7.821 -81.380 1.00 96.19 199 LYS A N 1
ATOM 1508 C CA . LYS A 1 199 ? 44.908 9.055 -80.814 1.00 96.19 199 LYS A CA 1
ATOM 1509 C C . LYS A 1 199 ? 43.449 8.864 -80.426 1.00 96.19 199 LYS A C 1
ATOM 1511 O O . LYS A 1 199 ? 43.038 9.434 -79.415 1.00 96.19 199 LYS A O 1
ATOM 1516 N N . GLN A 1 200 ? 42.680 8.135 -81.231 1.00 96.19 200 GLN A N 1
ATOM 1517 C CA . GLN A 1 200 ? 41.281 7.860 -80.941 1.00 96.19 200 GLN A CA 1
ATOM 1518 C C . GLN A 1 200 ? 41.155 6.964 -79.704 1.00 96.19 200 GLN A C 1
ATOM 1520 O O . GLN A 1 200 ? 40.438 7.330 -78.777 1.00 96.19 200 GLN A O 1
ATOM 1525 N N . GLU A 1 201 ? 41.938 5.885 -79.625 1.00 95.88 201 GLU A N 1
ATOM 1526 C CA . GLU A 1 201 ? 41.999 5.018 -78.442 1.00 95.88 201 GLU A CA 1
ATOM 1527 C C . GLU A 1 201 ? 42.363 5.800 -77.172 1.00 95.88 201 GLU A C 1
ATOM 1529 O O . GLU A 1 201 ? 41.762 5.605 -76.115 1.00 95.88 201 GLU A O 1
ATOM 1534 N N . LEU A 1 202 ? 43.320 6.731 -77.266 1.00 95.19 202 LEU A N 1
ATOM 1535 C CA . LEU A 1 202 ? 43.704 7.578 -76.137 1.00 95.19 202 LEU A CA 1
ATOM 1536 C C . LEU A 1 202 ? 42.564 8.498 -75.679 1.00 95.19 202 LEU A C 1
ATOM 1538 O O . LEU A 1 202 ? 42.433 8.756 -74.481 1.00 95.19 202 LEU A O 1
ATOM 1542 N N . GLU A 1 203 ? 41.780 9.038 -76.610 1.00 96.50 203 GLU A N 1
ATOM 1543 C CA . GLU A 1 203 ? 40.644 9.900 -76.285 1.00 96.50 203 GLU A CA 1
ATOM 1544 C C . GLU A 1 203 ? 39.505 9.096 -75.646 1.00 96.50 203 GLU A C 1
ATOM 1546 O O . GLU A 1 203 ? 39.004 9.493 -74.593 1.00 96.50 203 GLU A O 1
ATOM 1551 N N . ASP A 1 204 ? 39.181 7.924 -76.195 1.00 96.06 204 ASP A N 1
ATOM 1552 C CA . ASP A 1 204 ? 38.172 7.013 -75.641 1.00 96.06 204 ASP A CA 1
ATOM 1553 C C . ASP A 1 204 ? 38.568 6.538 -74.230 1.00 96.06 204 ASP A C 1
ATOM 1555 O O . ASP A 1 204 ? 37.756 6.551 -73.296 1.00 96.06 204 ASP A O 1
ATOM 1559 N N . ALA A 1 205 ? 39.848 6.202 -74.025 1.00 94.50 205 ALA A N 1
ATOM 1560 C CA . ALA A 1 205 ? 40.385 5.842 -72.714 1.00 94.50 205 ALA A CA 1
ATOM 1561 C C . ALA A 1 205 ? 40.318 7.010 -71.715 1.00 94.50 205 ALA A C 1
ATOM 1563 O O . ALA A 1 205 ? 40.018 6.809 -70.536 1.00 94.50 205 ALA A O 1
ATOM 1564 N N . ARG A 1 206 ? 40.573 8.247 -72.165 1.00 95.56 206 ARG A N 1
ATOM 1565 C CA . ARG A 1 206 ? 40.448 9.445 -71.319 1.00 95.56 206 ARG A CA 1
ATOM 1566 C C . ARG A 1 206 ? 39.010 9.717 -70.918 1.00 95.56 206 ARG A C 1
ATOM 1568 O O . ARG A 1 206 ? 38.781 10.025 -69.751 1.00 95.56 206 ARG A O 1
ATOM 1575 N N . GLN A 1 207 ? 38.070 9.604 -71.853 1.00 96.69 207 GLN A N 1
ATOM 1576 C CA . GLN A 1 207 ? 36.657 9.806 -71.558 1.00 96.69 207 GLN A CA 1
ATOM 1577 C C . GLN A 1 207 ? 36.157 8.749 -70.566 1.00 96.69 207 GLN A C 1
ATOM 1579 O O . GLN A 1 207 ? 35.536 9.100 -69.565 1.00 96.69 207 GLN A O 1
ATOM 1584 N N . THR A 1 208 ? 36.515 7.480 -70.785 1.00 95.69 208 THR A N 1
ATOM 1585 C CA . THR A 1 208 ? 36.188 6.381 -69.863 1.00 95.69 208 THR A CA 1
ATOM 1586 C C . THR A 1 208 ? 36.730 6.662 -68.460 1.00 95.69 208 THR A C 1
ATOM 1588 O O . THR A 1 208 ? 35.993 6.594 -67.480 1.00 95.69 208 THR A O 1
ATOM 1591 N N . LEU A 1 209 ? 38.000 7.073 -68.353 1.00 94.81 209 LEU A N 1
ATOM 1592 C CA . LEU A 1 209 ? 38.614 7.412 -67.070 1.00 94.81 209 LEU A CA 1
ATOM 1593 C C . LEU A 1 209 ? 37.918 8.595 -66.377 1.00 94.81 209 LEU A C 1
ATOM 1595 O O . LEU A 1 209 ? 37.804 8.608 -65.149 1.00 94.81 209 LEU A O 1
ATOM 1599 N N . GLU A 1 210 ? 37.483 9.608 -67.129 1.00 95.69 210 GLU A N 1
ATOM 1600 C CA . GLU A 1 210 ? 36.752 10.753 -66.581 1.00 95.69 210 GLU A CA 1
ATOM 1601 C C . GLU A 1 210 ? 35.383 10.334 -66.028 1.00 95.69 210 GLU A C 1
ATOM 1603 O O . GLU A 1 210 ? 35.032 10.738 -64.915 1.00 95.69 210 GLU A O 1
ATOM 1608 N N . GLU A 1 211 ? 34.649 9.491 -66.758 1.00 95.62 211 GLU A N 1
ATOM 1609 C CA . GLU A 1 211 ? 33.358 8.937 -66.337 1.00 95.62 211 GLU A CA 1
ATOM 1610 C C . GLU A 1 211 ? 33.505 8.074 -65.073 1.00 95.62 211 GLU A C 1
ATOM 1612 O O . GLU A 1 211 ? 32.867 8.367 -64.058 1.00 95.62 211 GLU A O 1
ATOM 1617 N N . GLU A 1 212 ? 34.433 7.111 -65.067 1.00 95.25 212 GLU A N 1
ATOM 1618 C CA . GLU A 1 212 ? 34.715 6.265 -63.898 1.00 95.25 212 GLU A CA 1
ATOM 1619 C C . GLU A 1 212 ? 35.162 7.090 -62.682 1.00 95.25 212 GLU A C 1
ATOM 1621 O O . GLU A 1 212 ? 34.752 6.837 -61.548 1.00 95.25 212 GLU A O 1
ATOM 1626 N N . THR A 1 213 ? 35.975 8.130 -62.899 1.00 94.62 213 THR A N 1
ATOM 1627 C CA . THR A 1 213 ? 36.407 9.031 -61.821 1.00 94.62 213 THR A CA 1
ATOM 1628 C C . THR A 1 213 ? 35.238 9.846 -61.268 1.00 94.62 213 THR A C 1
ATOM 1630 O O . THR A 1 213 ? 35.194 10.120 -60.064 1.00 94.62 213 THR A O 1
ATOM 1633 N N . ALA A 1 214 ? 34.309 10.282 -62.120 1.00 95.19 214 ALA A N 1
ATOM 1634 C CA . ALA A 1 214 ? 33.122 11.009 -61.689 1.00 95.19 214 ALA A CA 1
ATOM 1635 C C . ALA A 1 214 ? 32.192 10.113 -60.862 1.00 95.19 214 ALA A C 1
ATOM 1637 O O . ALA A 1 214 ? 31.699 10.558 -59.823 1.00 95.19 214 ALA A O 1
ATOM 1638 N N . ASP A 1 215 ? 32.007 8.861 -61.275 1.00 95.06 215 ASP A N 1
ATOM 1639 C CA . ASP A 1 215 ? 31.185 7.890 -60.554 1.00 95.06 215 ASP A CA 1
ATOM 1640 C C . ASP A 1 215 ? 31.814 7.495 -59.218 1.00 95.06 215 ASP A C 1
ATOM 1642 O O . ASP A 1 215 ? 31.162 7.627 -58.183 1.00 95.06 215 ASP A O 1
ATOM 1646 N N . ALA A 1 216 ? 33.113 7.183 -59.190 1.00 93.69 216 ALA A N 1
ATOM 1647 C CA . ALA A 1 216 ? 33.828 6.908 -57.943 1.00 93.69 216 ALA A CA 1
ATOM 1648 C C . ALA A 1 216 ? 33.755 8.088 -56.954 1.00 93.69 216 ALA A C 1
ATOM 1650 O O . ALA A 1 216 ? 33.648 7.900 -55.742 1.00 93.69 216 ALA A O 1
ATOM 1651 N N . ARG A 1 217 ? 33.788 9.335 -57.448 1.00 95.31 217 ARG A N 1
ATOM 1652 C CA . ARG A 1 217 ? 33.612 10.527 -56.600 1.00 95.31 217 ARG A CA 1
ATOM 1653 C C . ARG A 1 217 ? 32.202 10.637 -56.031 1.00 95.31 217 ARG A C 1
ATOM 1655 O O . ARG A 1 217 ? 32.081 11.045 -54.880 1.00 95.31 217 ARG A O 1
ATOM 1662 N N . ARG A 1 218 ? 31.170 10.305 -56.813 1.00 96.12 218 ARG A N 1
ATOM 1663 C CA . ARG A 1 218 ? 29.782 10.277 -56.326 1.00 96.12 218 ARG A CA 1
ATOM 1664 C C . ARG A 1 218 ? 29.607 9.206 -55.260 1.00 96.12 218 ARG A C 1
ATOM 1666 O O . ARG A 1 218 ? 29.122 9.532 -54.189 1.00 96.12 218 ARG A O 1
ATOM 1673 N N . GLU A 1 219 ? 30.096 7.990 -55.496 1.00 95.38 219 GLU A N 1
ATOM 1674 C CA . GLU A 1 219 ? 30.018 6.902 -54.510 1.00 95.38 219 GLU A CA 1
ATOM 1675 C C . GLU A 1 219 ? 30.707 7.260 -53.189 1.00 95.38 219 GLU A C 1
ATOM 1677 O O . GLU A 1 219 ? 30.195 6.958 -52.111 1.00 95.38 219 GLU A O 1
ATOM 1682 N N . ILE A 1 220 ? 31.860 7.936 -53.252 1.00 94.69 220 ILE A N 1
ATOM 1683 C CA . ILE A 1 220 ? 32.551 8.415 -52.051 1.00 94.69 220 ILE A CA 1
ATOM 1684 C C . ILE A 1 220 ? 31.726 9.480 -51.326 1.00 94.69 220 ILE A C 1
ATOM 1686 O O . ILE A 1 220 ? 31.674 9.451 -50.099 1.00 94.69 220 ILE A O 1
ATOM 1690 N N . GLU A 1 221 ? 31.125 10.430 -52.041 1.00 96.12 221 GLU A N 1
ATOM 1691 C CA . GLU A 1 221 ? 30.312 11.477 -51.415 1.00 96.12 221 GLU A CA 1
ATOM 1692 C C . GLU A 1 221 ? 29.053 10.885 -50.772 1.00 96.12 221 GLU A C 1
ATOM 1694 O O . GLU A 1 221 ? 28.830 11.098 -49.582 1.00 96.12 221 GLU A O 1
ATOM 1699 N N . ASP A 1 222 ? 28.321 10.040 -51.501 1.00 95.69 222 ASP A N 1
ATOM 1700 C CA . ASP A 1 222 ? 27.144 9.326 -50.997 1.00 95.69 222 ASP A CA 1
ATOM 1701 C C . ASP A 1 222 ? 27.506 8.479 -49.766 1.00 95.69 222 ASP A C 1
ATOM 1703 O O . ASP A 1 222 ? 26.807 8.492 -48.752 1.00 95.69 222 ASP A O 1
ATOM 1707 N N . GLY A 1 223 ? 28.643 7.775 -49.807 1.00 93.31 223 GLY A N 1
ATOM 1708 C CA . GLY A 1 223 ? 29.145 7.004 -48.671 1.00 93.31 223 GLY A CA 1
ATOM 1709 C C . GLY A 1 223 ? 29.508 7.875 -47.463 1.00 93.31 223 GLY A C 1
ATOM 1710 O O . GLY A 1 223 ? 29.304 7.465 -46.320 1.00 93.31 223 GLY A O 1
ATOM 1711 N N . ARG A 1 224 ? 30.023 9.091 -47.679 1.00 95.06 224 ARG A N 1
ATOM 1712 C CA . ARG A 1 224 ? 30.317 10.041 -46.593 1.00 95.06 224 ARG A CA 1
ATOM 1713 C C . ARG A 1 224 ? 29.048 10.608 -45.975 1.00 95.06 224 ARG A C 1
ATOM 1715 O O . ARG A 1 224 ? 29.001 10.699 -44.750 1.00 95.06 224 ARG A O 1
ATOM 1722 N N . GLU A 1 225 ? 28.045 10.939 -46.784 1.00 96.31 225 GLU A N 1
ATOM 1723 C CA . GLU A 1 225 ? 26.732 11.366 -46.292 1.00 96.31 225 GLU A CA 1
ATOM 1724 C C . GLU A 1 225 ? 26.075 10.253 -45.465 1.00 96.31 225 GLU A C 1
ATOM 1726 O O . GLU A 1 225 ? 25.659 10.501 -44.336 1.00 96.31 225 GLU A O 1
ATOM 1731 N N . GLN A 1 226 ? 26.098 9.003 -45.945 1.00 95.44 226 GLN A N 1
ATOM 1732 C CA . GLN A 1 226 ? 25.588 7.848 -45.192 1.00 95.44 226 GLN A CA 1
ATOM 1733 C C . GLN A 1 226 ? 26.288 7.661 -43.841 1.00 95.44 226 GLN A C 1
ATOM 1735 O O . GLN A 1 226 ? 25.642 7.345 -42.843 1.00 95.44 226 GLN A O 1
ATOM 1740 N N . ILE A 1 227 ? 27.610 7.852 -43.789 1.00 93.50 227 ILE A N 1
ATOM 1741 C CA . ILE A 1 227 ? 28.368 7.783 -42.535 1.00 93.50 227 ILE A CA 1
ATOM 1742 C C . ILE A 1 227 ? 27.971 8.929 -41.597 1.00 93.50 227 ILE A C 1
ATOM 1744 O O . ILE A 1 227 ? 27.813 8.700 -40.400 1.00 93.50 227 ILE A O 1
ATOM 1748 N N . GLU A 1 228 ? 27.822 10.151 -42.110 1.00 96.31 228 GLU A N 1
ATOM 1749 C CA . GLU A 1 228 ? 27.412 11.304 -41.303 1.00 96.31 228 GLU A CA 1
ATOM 1750 C C . GLU A 1 228 ? 26.009 11.113 -40.716 1.00 96.31 228 GLU A C 1
ATOM 1752 O O . GLU A 1 228 ? 25.805 11.354 -39.524 1.00 96.31 228 GLU A O 1
ATOM 1757 N N . ASP A 1 229 ? 25.063 10.639 -41.524 1.00 95.81 229 ASP A N 1
ATOM 1758 C CA . ASP A 1 229 ? 23.708 10.331 -41.074 1.00 95.81 229 ASP A CA 1
ATOM 1759 C C . ASP A 1 229 ? 23.712 9.192 -40.050 1.00 95.81 229 ASP A C 1
ATOM 1761 O O . ASP A 1 229 ? 23.099 9.322 -38.991 1.00 95.81 229 ASP A O 1
ATOM 1765 N N . GLY A 1 230 ? 24.502 8.138 -40.279 1.00 94.06 230 GLY A N 1
ATOM 1766 C CA . GLY A 1 230 ? 24.692 7.063 -39.305 1.00 94.06 230 GLY A CA 1
ATOM 1767 C C . GLY A 1 230 ? 25.261 7.553 -37.966 1.00 94.06 230 GLY A C 1
ATOM 1768 O O . GLY A 1 230 ? 24.829 7.097 -36.909 1.00 94.06 230 GLY A O 1
ATOM 1769 N N . TYR A 1 231 ? 26.190 8.517 -37.971 1.00 93.75 231 TYR A N 1
ATOM 1770 C CA . TYR A 1 231 ? 26.688 9.127 -36.732 1.00 93.75 231 TYR A CA 1
ATOM 1771 C C . TYR A 1 231 ? 25.614 9.934 -35.996 1.00 93.75 231 TYR A C 1
ATOM 1773 O O . TYR A 1 231 ? 25.552 9.853 -34.770 1.00 93.75 231 TYR A O 1
ATOM 1781 N N . LYS A 1 232 ? 24.758 10.672 -36.715 1.00 95.81 232 LYS A N 1
ATOM 1782 C CA . LYS A 1 232 ? 23.627 11.394 -36.105 1.00 95.81 232 LYS A CA 1
ATOM 1783 C C . LYS A 1 232 ? 22.615 10.428 -35.493 1.00 95.81 232 LYS A C 1
ATOM 1785 O O . LYS A 1 232 ? 22.174 10.660 -34.374 1.00 95.81 232 LYS A O 1
ATOM 1790 N N . GLU A 1 233 ? 22.291 9.331 -36.178 1.00 95.06 233 GLU A N 1
ATOM 1791 C CA . GLU A 1 233 ? 21.396 8.295 -35.642 1.00 95.06 233 GLU A CA 1
ATOM 1792 C C . GLU A 1 233 ? 21.954 7.657 -34.361 1.00 95.06 233 GLU A C 1
ATOM 1794 O O . GLU A 1 233 ? 21.206 7.415 -33.411 1.00 95.06 233 GLU A O 1
ATOM 1799 N N . ILE A 1 234 ? 23.268 7.409 -34.308 1.00 94.00 234 ILE A N 1
ATOM 1800 C CA . ILE A 1 234 ? 23.934 6.905 -33.100 1.00 94.00 234 ILE A CA 1
ATOM 1801 C C . ILE A 1 234 ? 23.849 7.930 -31.969 1.00 94.00 234 ILE A C 1
ATOM 1803 O O . ILE A 1 234 ? 23.454 7.559 -30.867 1.00 94.00 234 ILE A O 1
ATOM 1807 N N . GLU A 1 235 ? 24.174 9.198 -32.231 1.00 96.19 235 GLU A N 1
ATOM 1808 C CA . GLU A 1 235 ? 24.109 10.268 -31.227 1.00 96.19 235 GLU A CA 1
ATOM 1809 C C . GLU A 1 235 ? 22.685 10.412 -30.670 1.00 96.19 235 GLU A C 1
ATOM 1811 O O . GLU A 1 235 ? 22.498 10.408 -29.456 1.00 96.19 235 GLU A O 1
ATOM 1816 N N . GLU A 1 236 ? 21.665 10.445 -31.535 1.00 95.62 236 GLU A N 1
ATOM 1817 C CA . GLU A 1 236 ? 20.255 10.474 -31.125 1.00 95.62 236 GLU A CA 1
ATOM 1818 C C . GLU A 1 236 ? 19.860 9.240 -30.296 1.00 95.62 236 GLU A C 1
ATOM 1820 O O . GLU A 1 236 ? 19.102 9.353 -29.325 1.00 95.62 236 GLU A O 1
ATOM 1825 N N . GLY A 1 237 ? 20.388 8.066 -30.656 1.00 94.56 237 GLY A N 1
ATOM 1826 C CA . GLY A 1 237 ? 20.190 6.813 -29.934 1.00 94.56 237 GLY A CA 1
ATOM 1827 C C . GLY A 1 237 ? 20.834 6.799 -28.543 1.00 94.56 237 GLY A C 1
ATOM 1828 O O . GLY A 1 237 ? 20.193 6.355 -27.587 1.00 94.56 237 GLY A O 1
ATOM 1829 N N . GLU A 1 238 ? 22.059 7.309 -28.402 1.00 95.94 238 GLU A N 1
ATOM 1830 C CA . GLU A 1 238 ? 22.754 7.476 -27.114 1.00 95.94 238 GLU A CA 1
ATOM 1831 C C . GLU A 1 238 ? 21.983 8.443 -26.205 1.00 95.94 238 GLU A C 1
ATOM 1833 O O . GLU A 1 238 ? 21.636 8.107 -25.072 1.00 95.94 238 GLU A O 1
ATOM 1838 N N . ASP A 1 239 ? 21.578 9.587 -26.752 1.00 96.00 239 ASP A N 1
ATOM 1839 C CA . ASP A 1 239 ? 20.737 10.581 -26.086 1.00 96.00 239 ASP A CA 1
ATOM 1840 C C . ASP A 1 239 ? 19.392 9.994 -25.614 1.00 96.00 239 ASP A C 1
ATOM 1842 O O . ASP A 1 239 ? 18.817 10.397 -24.595 1.00 96.00 239 ASP A O 1
ATOM 1846 N N . GLN A 1 240 ? 18.811 9.075 -26.390 1.00 96.44 240 GLN A N 1
ATOM 1847 C CA . GLN A 1 240 ? 17.593 8.369 -26.006 1.00 96.44 240 GLN A CA 1
ATOM 1848 C C . GLN A 1 240 ? 17.856 7.361 -24.884 1.00 96.44 240 GLN A C 1
ATOM 1850 O O . GLN A 1 240 ? 17.057 7.294 -23.944 1.00 96.44 240 GLN A O 1
ATOM 1855 N N . LEU A 1 241 ? 18.947 6.598 -24.965 1.00 95.19 241 LEU A N 1
ATOM 1856 C CA . LEU A 1 241 ? 19.346 5.639 -23.936 1.00 95.19 241 LEU A CA 1
ATOM 1857 C C . LEU A 1 241 ? 19.567 6.324 -22.589 1.00 95.19 241 LEU A C 1
ATOM 1859 O O . LEU A 1 241 ? 18.988 5.876 -21.600 1.00 95.19 241 LEU A O 1
ATOM 1863 N N . ASP A 1 242 ? 20.284 7.445 -22.563 1.00 95.75 242 ASP A N 1
ATOM 1864 C CA . ASP A 1 242 ? 20.536 8.214 -21.340 1.00 95.75 242 ASP A CA 1
ATOM 1865 C C . ASP A 1 242 ? 19.224 8.666 -20.676 1.00 95.75 242 ASP A C 1
ATOM 1867 O O . ASP A 1 242 ? 19.014 8.494 -19.471 1.00 95.75 242 ASP A O 1
ATOM 1871 N N . ARG A 1 243 ? 18.269 9.176 -21.470 1.00 96.00 243 ARG A N 1
ATOM 1872 C CA . ARG A 1 243 ? 16.942 9.579 -20.965 1.00 96.00 243 ARG A CA 1
ATOM 1873 C C . ARG A 1 243 ? 16.151 8.399 -20.407 1.00 96.00 243 ARG A C 1
ATOM 1875 O O . ARG A 1 243 ? 15.438 8.555 -19.412 1.00 96.00 243 ARG A O 1
ATOM 1882 N N . GLU A 1 244 ? 16.206 7.239 -21.055 1.00 94.75 244 GLU A N 1
ATOM 1883 C CA . GLU A 1 244 ? 15.535 6.035 -20.558 1.00 94.75 244 GLU A CA 1
ATOM 1884 C C . GLU A 1 244 ? 16.221 5.480 -19.303 1.00 94.75 244 GLU A C 1
ATOM 1886 O O . GLU A 1 244 ? 15.527 5.056 -18.377 1.00 94.75 244 GLU A O 1
ATOM 1891 N N . GLU A 1 245 ? 17.548 5.557 -19.196 1.00 96.44 245 GLU A N 1
ATOM 1892 C CA . GLU A 1 245 ? 18.286 5.164 -17.994 1.00 96.44 245 GLU A CA 1
ATOM 1893 C C . GLU A 1 245 ? 17.926 6.060 -16.798 1.00 96.44 245 GLU A C 1
ATOM 1895 O O . GLU A 1 245 ? 17.606 5.551 -15.719 1.00 96.44 245 GLU A O 1
ATOM 1900 N N . GLU A 1 246 ? 17.837 7.380 -16.986 1.00 95.56 246 GLU A N 1
ATOM 1901 C CA . GLU A 1 246 ? 17.356 8.306 -15.951 1.00 95.56 246 GLU A CA 1
ATOM 1902 C C . GLU A 1 246 ? 15.912 7.995 -15.507 1.00 95.56 246 GLU A C 1
ATOM 1904 O O . GLU A 1 246 ? 15.588 8.011 -14.307 1.00 95.56 246 GLU A O 1
ATOM 1909 N N . LYS A 1 247 ? 15.022 7.661 -16.453 1.00 95.62 247 LYS A N 1
ATOM 1910 C CA . LYS A 1 247 ? 13.656 7.198 -16.141 1.00 95.62 247 LYS A CA 1
ATOM 1911 C C . LYS A 1 247 ? 13.673 5.897 -15.342 1.00 95.62 247 LYS A C 1
ATOM 1913 O O . LYS A 1 247 ? 12.887 5.740 -14.409 1.00 95.62 247 LYS A O 1
ATOM 1918 N N . LEU A 1 248 ? 14.576 4.978 -15.661 1.00 95.06 248 LEU A N 1
ATOM 1919 C CA . LEU A 1 248 ? 14.696 3.692 -14.980 1.00 95.06 248 LEU A CA 1
ATOM 1920 C C . LEU A 1 248 ? 15.227 3.870 -13.549 1.00 95.06 248 LEU A C 1
ATOM 1922 O O . LEU A 1 248 ? 14.685 3.284 -12.608 1.00 95.06 248 LEU A O 1
ATOM 1926 N N . VAL A 1 249 ? 16.223 4.739 -13.354 1.00 97.00 249 VAL A N 1
ATOM 1927 C CA . VAL A 1 249 ? 16.755 5.108 -12.032 1.00 97.00 249 VAL A CA 1
ATOM 1928 C C . VAL A 1 249 ? 15.681 5.782 -11.176 1.00 97.00 249 VAL A C 1
ATOM 1930 O O . VAL A 1 249 ? 15.473 5.397 -10.021 1.00 97.00 249 VAL A O 1
ATOM 1933 N N . SER A 1 250 ? 14.960 6.760 -11.732 1.00 94.94 250 SER A N 1
ATOM 1934 C CA . SER A 1 250 ? 13.872 7.433 -11.011 1.00 94.94 250 SER A CA 1
ATOM 1935 C C . SER A 1 250 ? 12.728 6.474 -10.670 1.00 94.94 250 SER A C 1
ATOM 1937 O O . SER A 1 250 ? 12.279 6.458 -9.522 1.00 94.94 250 SER A O 1
ATOM 1939 N N . GLY A 1 251 ? 12.335 5.605 -11.606 1.00 96.31 251 GLY A N 1
ATOM 1940 C CA . GLY A 1 251 ? 11.349 4.549 -11.381 1.00 96.31 251 GLY A CA 1
ATOM 1941 C C . GLY A 1 251 ? 11.761 3.577 -10.273 1.00 96.31 251 GLY A C 1
ATOM 1942 O O . GLY A 1 251 ? 10.952 3.267 -9.398 1.00 96.31 251 GLY A O 1
ATOM 1943 N N . ARG A 1 252 ? 13.032 3.155 -10.240 1.00 96.31 252 ARG A N 1
ATOM 1944 C CA . ARG A 1 252 ? 13.574 2.290 -9.179 1.00 96.31 252 ARG A CA 1
ATOM 1945 C C . ARG A 1 252 ? 13.517 2.964 -7.809 1.00 96.31 252 ARG A C 1
ATOM 1947 O O . ARG A 1 252 ? 13.114 2.324 -6.842 1.00 96.31 252 ARG A O 1
ATOM 1954 N N . ARG A 1 253 ? 13.862 4.253 -7.721 1.00 96.69 253 ARG A N 1
ATOM 1955 C CA . ARG A 1 253 ? 13.768 5.011 -6.462 1.00 96.69 253 ARG A CA 1
ATOM 1956 C C . ARG A 1 253 ? 12.324 5.109 -5.971 1.00 96.69 253 ARG A C 1
ATOM 1958 O O . ARG A 1 253 ? 12.065 4.898 -4.791 1.00 96.69 253 ARG A O 1
ATOM 1965 N N . THR A 1 254 ? 11.382 5.388 -6.873 1.00 96.31 254 THR A N 1
ATOM 1966 C CA . THR A 1 254 ? 9.952 5.412 -6.535 1.00 96.31 254 THR A CA 1
ATOM 1967 C C . THR A 1 254 ? 9.459 4.048 -6.059 1.00 96.31 254 THR A C 1
ATOM 1969 O O . THR A 1 254 ? 8.699 3.985 -5.094 1.00 96.31 254 THR A O 1
ATOM 1972 N N . LEU A 1 255 ? 9.896 2.958 -6.695 1.00 95.44 255 LEU A N 1
ATOM 1973 C CA . LEU A 1 255 ? 9.545 1.606 -6.267 1.00 95.44 255 LEU A CA 1
ATOM 1974 C C . LEU A 1 255 ? 10.045 1.324 -4.843 1.00 95.44 255 LEU A C 1
ATOM 1976 O O . LEU A 1 255 ? 9.259 0.899 -4.004 1.00 95.44 255 LEU A O 1
ATOM 1980 N N . GLU A 1 256 ? 11.306 1.644 -4.545 1.00 96.50 256 GLU A N 1
ATOM 1981 C CA . GLU A 1 256 ? 11.891 1.445 -3.212 1.00 96.50 256 GLU A CA 1
ATOM 1982 C C . GLU A 1 256 ? 11.168 2.270 -2.126 1.00 96.50 256 GLU A C 1
ATOM 1984 O O . GLU A 1 256 ? 10.940 1.803 -1.008 1.00 96.50 256 GLU A O 1
ATOM 1989 N N . GLU A 1 257 ? 10.762 3.505 -2.445 1.00 96.69 257 GLU A N 1
ATOM 1990 C CA . GLU A 1 257 ? 9.932 4.332 -1.558 1.00 96.69 257 GLU A CA 1
ATOM 1991 C C . GLU A 1 257 ? 8.560 3.680 -1.310 1.00 96.69 257 GLU A C 1
ATOM 1993 O O . GLU A 1 257 ? 8.104 3.617 -0.164 1.00 96.69 257 GLU A O 1
ATOM 1998 N N . LYS A 1 258 ? 7.926 3.125 -2.352 1.00 96.25 258 LYS A N 1
ATOM 1999 C CA . LYS A 1 258 ? 6.639 2.424 -2.234 1.00 96.25 258 LYS A CA 1
ATOM 2000 C C . LYS A 1 258 ? 6.723 1.113 -1.461 1.00 96.25 258 LYS A C 1
ATOM 2002 O O . LYS A 1 258 ? 5.801 0.815 -0.706 1.00 96.25 258 LYS A O 1
ATOM 2007 N N . GLU A 1 259 ? 7.813 0.367 -1.572 1.00 96.94 259 GLU A N 1
ATOM 2008 C CA . GLU A 1 259 ? 8.041 -0.840 -0.767 1.00 96.94 259 GLU A CA 1
ATOM 2009 C C . GLU A 1 259 ? 8.165 -0.510 0.731 1.00 96.94 259 GLU A C 1
ATOM 2011 O O . GLU A 1 259 ? 7.592 -1.203 1.580 1.00 96.94 259 GLU A O 1
ATOM 2016 N N . LYS A 1 260 ? 8.834 0.601 1.074 1.00 95.94 260 LYS A N 1
ATOM 2017 C CA . LYS A 1 260 ? 8.907 1.099 2.461 1.00 95.94 260 LYS A CA 1
ATOM 2018 C C . LYS A 1 260 ? 7.540 1.552 2.978 1.00 95.94 260 LYS A C 1
ATOM 2020 O O . LYS A 1 260 ? 7.179 1.231 4.112 1.00 95.94 260 LYS A O 1
ATOM 2025 N N . GLU A 1 261 ? 6.767 2.271 2.159 1.00 95.75 261 GLU A N 1
ATOM 2026 C CA . GLU A 1 261 ? 5.388 2.651 2.495 1.00 95.75 261 GLU A CA 1
ATOM 2027 C C . GLU A 1 261 ? 4.504 1.419 2.744 1.00 95.75 261 GLU A C 1
ATOM 2029 O O . GLU A 1 261 ? 3.765 1.393 3.731 1.00 95.75 261 GLU A O 1
ATOM 2034 N N . LEU A 1 262 ? 4.603 0.394 1.889 1.00 96.19 262 LEU A N 1
ATOM 2035 C CA . LEU A 1 262 ? 3.847 -0.852 2.017 1.00 96.19 262 LEU A CA 1
ATOM 2036 C C . LEU A 1 262 ? 4.186 -1.578 3.320 1.00 96.19 262 LEU A C 1
ATOM 2038 O O . LEU A 1 262 ? 3.280 -1.909 4.080 1.00 96.19 262 LEU A O 1
ATOM 2042 N N . THR A 1 263 ? 5.475 -1.736 3.622 1.00 96.06 263 THR A N 1
ATOM 2043 C CA . THR A 1 263 ? 5.936 -2.373 4.866 1.00 96.06 263 THR A CA 1
ATOM 2044 C C . THR A 1 263 ? 5.374 -1.646 6.096 1.00 96.06 263 THR A C 1
ATOM 2046 O O . THR A 1 263 ? 4.824 -2.266 7.004 1.00 96.06 263 THR A O 1
ATOM 2049 N N . SER A 1 264 ? 5.414 -0.306 6.106 1.00 95.62 264 SER A N 1
ATOM 2050 C CA . SER A 1 264 ? 4.828 0.485 7.198 1.00 95.62 264 SER A CA 1
ATOM 2051 C C . SER A 1 264 ? 3.305 0.323 7.298 1.00 95.62 264 SER A C 1
ATOM 2053 O O . SER A 1 264 ? 2.745 0.316 8.399 1.00 95.62 264 SER A O 1
ATOM 2055 N N . ALA A 1 265 ? 2.611 0.205 6.164 1.00 95.62 265 ALA A N 1
ATOM 2056 C CA . ALA A 1 265 ? 1.173 -0.038 6.141 1.00 95.62 265 ALA A CA 1
ATOM 2057 C C . ALA A 1 265 ? 0.819 -1.429 6.695 1.00 95.62 265 ALA A C 1
ATOM 2059 O O . ALA A 1 265 ? -0.140 -1.547 7.459 1.00 95.62 265 ALA A O 1
ATOM 2060 N N . GLU A 1 266 ? 1.604 -2.457 6.374 1.00 96.25 266 GLU A N 1
ATOM 2061 C CA . GLU A 1 266 ? 1.438 -3.817 6.900 1.00 96.25 266 GLU A CA 1
ATOM 2062 C C . GLU A 1 266 ? 1.651 -3.879 8.417 1.00 96.25 266 GLU A C 1
ATOM 2064 O O . GLU A 1 266 ? 0.845 -4.485 9.127 1.00 96.25 266 GLU A O 1
ATOM 2069 N N . GLU A 1 267 ? 2.666 -3.186 8.943 1.00 96.12 267 GLU A N 1
ATOM 2070 C CA . GLU A 1 267 ? 2.896 -3.077 10.390 1.00 96.12 267 GLU A CA 1
ATOM 2071 C C . GLU A 1 267 ? 1.719 -2.403 11.110 1.00 96.12 267 GLU A C 1
ATOM 2073 O O . GLU A 1 267 ? 1.245 -2.898 12.138 1.00 96.12 267 GLU A O 1
ATOM 2078 N N . LYS A 1 268 ? 1.195 -1.300 10.553 1.00 96.00 268 LYS A N 1
ATOM 2079 C CA . LYS A 1 268 ? 0.007 -0.615 11.093 1.00 96.00 268 LYS A CA 1
ATOM 2080 C C . LYS A 1 268 ? -1.226 -1.510 11.062 1.00 96.00 268 LYS A C 1
ATOM 2082 O O . LYS A 1 268 ? -1.987 -1.528 12.028 1.00 96.00 268 LYS A O 1
ATOM 2087 N N . LEU A 1 269 ? -1.421 -2.266 9.982 1.00 95.75 269 LEU A N 1
ATOM 2088 C CA . LEU A 1 269 ? -2.526 -3.213 9.864 1.00 95.75 269 LEU A CA 1
ATOM 2089 C C . LEU A 1 269 ? -2.415 -4.324 10.918 1.00 95.75 269 LEU A C 1
ATOM 2091 O O . LEU A 1 269 ? -3.409 -4.668 11.556 1.00 95.75 269 LEU A O 1
ATOM 2095 N N . ALA A 1 270 ? -1.215 -4.870 11.129 1.00 96.25 270 ALA A N 1
ATOM 2096 C CA . ALA A 1 270 ? -0.969 -5.893 12.139 1.00 96.25 270 ALA A CA 1
ATOM 2097 C C . ALA A 1 270 ? -1.226 -5.369 13.562 1.00 96.25 270 ALA A C 1
ATOM 2099 O O . ALA A 1 270 ? -1.848 -6.064 14.367 1.00 96.25 270 ALA A O 1
ATOM 2100 N N . ALA A 1 271 ? -0.800 -4.137 13.861 1.00 96.12 271 ALA A N 1
ATOM 2101 C CA . ALA A 1 271 ? -1.095 -3.478 15.131 1.00 96.12 271 ALA A CA 1
ATOM 2102 C C . ALA A 1 271 ? -2.606 -3.268 15.324 1.00 96.12 271 ALA A C 1
ATOM 2104 O O . ALA A 1 271 ? -3.144 -3.661 16.358 1.00 96.12 271 ALA A O 1
ATOM 2105 N N . GLY A 1 272 ? -3.302 -2.748 14.307 1.00 96.81 272 GLY A N 1
ATOM 2106 C CA . GLY A 1 272 ? -4.753 -2.545 14.353 1.00 96.81 272 GLY A CA 1
ATOM 2107 C C . GLY A 1 272 ? -5.542 -3.847 14.528 1.00 96.81 272 GLY A C 1
ATOM 2108 O O . GLY A 1 272 ? -6.535 -3.870 15.247 1.00 96.81 272 GLY A O 1
ATOM 2109 N N . ARG A 1 273 ? -5.084 -4.961 13.940 1.00 96.12 273 ARG A N 1
ATOM 2110 C CA . ARG A 1 273 ? -5.694 -6.286 14.160 1.00 96.12 273 ARG A CA 1
ATOM 2111 C C . ARG A 1 273 ? -5.543 -6.770 15.601 1.00 96.12 273 ARG A C 1
ATOM 2113 O O . ARG A 1 273 ? -6.510 -7.275 16.157 1.00 96.12 273 ARG A O 1
ATOM 2120 N N . LYS A 1 274 ? -4.367 -6.589 16.212 1.00 95.75 274 LYS A N 1
ATOM 2121 C CA . LYS A 1 274 ? -4.159 -6.927 17.631 1.00 95.75 274 LYS A CA 1
ATOM 2122 C C . LYS A 1 274 ? -5.017 -6.068 18.557 1.00 95.75 274 LYS A C 1
ATOM 2124 O O . LYS A 1 274 ? -5.522 -6.569 19.553 1.00 95.75 274 LYS A O 1
ATOM 2129 N N . GLU A 1 275 ? -5.170 -4.785 18.240 1.00 96.38 275 GLU A N 1
ATOM 2130 C CA . GLU A 1 275 ? -6.041 -3.884 19.001 1.00 96.38 275 GLU A CA 1
ATOM 2131 C C . GLU A 1 275 ? -7.512 -4.303 18.890 1.00 96.38 275 GLU A C 1
ATOM 2133 O O . GLU A 1 275 ? -8.215 -4.337 19.896 1.00 96.38 275 GLU A O 1
ATOM 2138 N N . LEU A 1 276 ? -7.963 -4.685 17.692 1.00 95.25 276 LEU A N 1
ATOM 2139 C CA . LEU A 1 276 ? -9.312 -5.208 17.486 1.00 95.25 276 LEU A CA 1
ATOM 2140 C C . LEU A 1 276 ? -9.559 -6.480 18.309 1.00 95.25 276 LEU A C 1
ATOM 2142 O O . LEU A 1 276 ? -10.552 -6.543 19.022 1.00 95.25 276 LEU A O 1
ATOM 2146 N N . GLU A 1 277 ? -8.638 -7.445 18.266 1.00 95.94 277 GLU A N 1
ATOM 2147 C CA . GLU A 1 277 ? -8.730 -8.695 19.036 1.00 95.94 277 GLU A CA 1
ATOM 2148 C C . GLU A 1 277 ? -8.772 -8.431 20.554 1.00 95.94 277 GLU A C 1
ATOM 2150 O O . GLU A 1 277 ? -9.567 -9.028 21.280 1.00 95.94 277 GLU A O 1
ATOM 2155 N N . ALA A 1 278 ? -7.972 -7.477 21.043 1.00 95.38 278 ALA A N 1
ATOM 2156 C CA . ALA A 1 278 ? -8.016 -7.057 22.443 1.00 95.38 278 ALA A CA 1
ATOM 2157 C C . ALA A 1 278 ? -9.363 -6.410 22.813 1.00 95.38 278 ALA A C 1
ATOM 2159 O O . ALA A 1 278 ? -9.915 -6.697 23.875 1.00 95.38 278 ALA A O 1
ATOM 2160 N N . ASN A 1 279 ? -9.908 -5.564 21.937 1.00 94.88 279 ASN A N 1
ATOM 2161 C CA . ASN A 1 279 ? -11.203 -4.920 22.152 1.00 94.88 279 ASN A CA 1
ATOM 2162 C C . ASN A 1 279 ? -12.364 -5.925 22.122 1.00 94.88 279 ASN A C 1
ATOM 2164 O O . ASN A 1 279 ? -13.295 -5.787 22.913 1.00 94.88 279 ASN A O 1
ATOM 2168 N N . GLU A 1 280 ? -12.308 -6.945 21.261 1.00 96.38 280 GLU A N 1
ATOM 2169 C CA . GLU A 1 280 ? -13.285 -8.042 21.239 1.00 96.38 280 GLU A CA 1
ATOM 2170 C C . GLU A 1 280 ? -13.282 -8.825 22.560 1.00 96.38 280 GLU A C 1
ATOM 2172 O O . GLU A 1 280 ? -14.347 -9.079 23.120 1.00 96.38 280 GLU A O 1
ATOM 2177 N N . ALA A 1 281 ? -12.105 -9.122 23.122 1.00 94.88 281 ALA A N 1
ATOM 2178 C CA . ALA A 1 281 ? -12.002 -9.785 24.424 1.00 94.88 281 ALA A CA 1
ATOM 2179 C C . ALA A 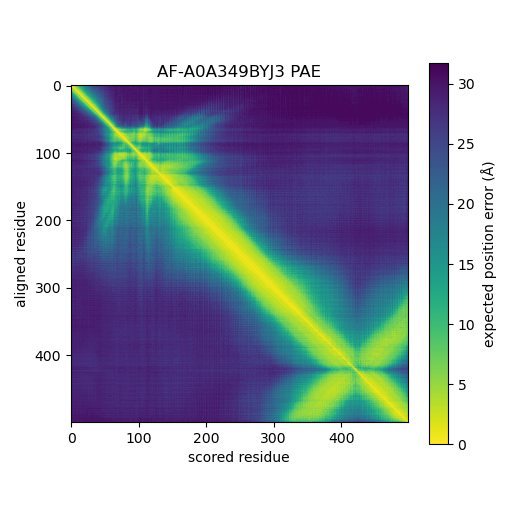1 281 ? -12.568 -8.930 25.575 1.00 94.88 281 ALA A C 1
ATOM 2181 O O . ALA A 1 281 ? -13.245 -9.452 26.463 1.00 94.88 281 ALA A O 1
ATOM 2182 N N . VAL A 1 282 ? -12.330 -7.612 25.555 1.00 96.50 282 VAL A N 1
ATOM 2183 C CA . VAL A 1 282 ? -12.920 -6.675 26.530 1.00 96.50 282 VAL A CA 1
ATOM 2184 C C . VAL A 1 282 ? -14.442 -6.620 26.396 1.00 96.50 282 VAL A C 1
ATOM 2186 O O . VAL A 1 282 ? -15.142 -6.572 27.405 1.00 96.50 282 VAL A O 1
ATOM 2189 N N . LEU A 1 283 ? -14.971 -6.638 25.171 1.00 94.94 283 LEU A N 1
ATOM 2190 C CA . LEU A 1 283 ? -16.414 -6.705 24.930 1.00 94.94 283 LEU A CA 1
ATOM 2191 C C . LEU A 1 283 ? -17.025 -7.982 25.513 1.00 94.94 283 LEU A C 1
ATOM 2193 O O . LEU A 1 283 ? -18.044 -7.900 26.191 1.00 94.94 283 LEU A O 1
ATOM 2197 N N . GLU A 1 284 ? -16.378 -9.134 25.330 1.00 95.00 284 GLU A N 1
ATOM 2198 C CA . GLU A 1 284 ? -16.852 -10.400 25.901 1.00 95.00 284 GLU A CA 1
ATOM 2199 C C . GLU A 1 284 ? -16.853 -10.385 27.445 1.00 95.00 284 GLU A C 1
ATOM 2201 O O . GLU A 1 284 ? -17.768 -10.916 28.079 1.00 95.00 284 GLU A O 1
ATOM 2206 N N . GLU A 1 285 ? -15.848 -9.763 28.072 1.00 94.69 285 GLU A N 1
ATOM 2207 C CA . GLU A 1 285 ? -15.829 -9.528 29.525 1.00 94.69 285 GLU A CA 1
ATOM 2208 C C . GLU A 1 285 ? -16.959 -8.597 29.973 1.00 94.69 285 GLU A C 1
ATOM 2210 O O . GLU A 1 285 ? -17.648 -8.893 30.950 1.00 94.69 285 GLU A O 1
ATOM 2215 N N . ASN A 1 286 ? -17.187 -7.502 29.246 1.00 95.12 286 ASN A N 1
ATOM 2216 C CA . ASN A 1 286 ? -18.260 -6.562 29.554 1.00 95.12 286 ASN A CA 1
ATOM 2217 C C . ASN A 1 286 ? -19.644 -7.213 29.429 1.00 95.12 286 ASN A C 1
ATOM 2219 O O . ASN A 1 286 ? -20.491 -6.972 30.284 1.00 95.12 286 ASN A O 1
ATOM 2223 N N . ASP A 1 287 ? -19.870 -8.070 28.431 1.00 95.94 287 ASP A N 1
ATOM 2224 C CA . ASP A 1 287 ? -21.125 -8.818 28.286 1.00 95.94 287 ASP A CA 1
ATOM 2225 C C . ASP A 1 287 ? -21.348 -9.784 29.464 1.00 95.94 287 ASP A C 1
ATOM 2227 O O . ASP A 1 287 ? -22.461 -9.900 29.990 1.00 95.94 287 ASP A O 1
ATOM 2231 N N . LYS A 1 288 ? -20.287 -10.445 29.949 1.00 94.88 288 LYS A N 1
ATOM 2232 C CA . LYS A 1 288 ? -20.347 -11.280 31.166 1.00 94.88 288 LYS A CA 1
ATOM 2233 C C . LYS A 1 288 ? -20.641 -10.448 32.415 1.00 94.88 288 LYS A C 1
ATOM 2235 O O . LYS A 1 288 ? -21.442 -10.860 33.249 1.00 94.88 288 LYS A O 1
ATOM 2240 N N . ALA A 1 289 ? -20.019 -9.279 32.547 1.00 94.94 289 ALA A N 1
ATOM 2241 C CA . ALA A 1 289 ? -20.274 -8.368 33.659 1.00 94.94 289 ALA A CA 1
ATOM 2242 C C . ALA A 1 289 ? -21.707 -7.815 33.628 1.00 94.94 289 ALA A C 1
ATOM 2244 O O . ALA A 1 289 ? -22.353 -7.734 34.671 1.00 94.94 289 ALA A O 1
ATOM 2245 N N . LEU A 1 290 ? -22.224 -7.484 32.442 1.00 95.31 290 LEU A N 1
ATOM 2246 C CA . LEU A 1 290 ? -23.591 -7.003 32.268 1.00 95.31 290 LEU A CA 1
ATOM 2247 C C . LEU A 1 290 ? -24.606 -8.082 32.650 1.00 95.31 290 LEU A C 1
ATOM 2249 O O . LEU A 1 290 ? -25.486 -7.820 33.461 1.00 95.31 290 LEU A O 1
ATOM 2253 N N . THR A 1 291 ? -24.443 -9.303 32.138 1.00 95.38 291 THR A N 1
ATOM 2254 C CA . THR A 1 291 ? -25.326 -10.433 32.479 1.00 95.38 291 THR A CA 1
ATOM 2255 C C . THR A 1 291 ? -25.277 -10.792 33.966 1.00 95.38 291 THR A C 1
ATOM 2257 O O . THR A 1 291 ? -26.311 -11.104 34.557 1.00 95.38 291 THR A O 1
ATOM 2260 N N . ALA A 1 292 ? -24.106 -10.704 34.606 1.00 94.75 292 ALA A N 1
ATOM 2261 C CA . ALA A 1 292 ? -23.993 -10.852 36.056 1.00 94.75 292 ALA A CA 1
ATOM 2262 C C . ALA A 1 292 ? -24.732 -9.730 36.806 1.00 94.75 292 ALA A C 1
ATOM 2264 O O . ALA A 1 292 ? -25.490 -10.013 37.731 1.00 94.75 292 ALA A O 1
ATOM 2265 N N . GLY A 1 293 ? -24.570 -8.475 36.376 1.00 94.25 293 GLY A N 1
ATOM 2266 C CA . GLY A 1 293 ? -25.267 -7.327 36.957 1.00 94.25 293 GLY A CA 1
ATOM 2267 C C . GLY A 1 293 ? -26.790 -7.397 36.795 1.00 94.25 293 GLY A C 1
ATOM 2268 O O . GLY A 1 293 ? -27.520 -7.073 37.727 1.00 94.25 293 GLY A O 1
ATOM 2269 N N . GLU A 1 294 ? -27.285 -7.873 35.650 1.00 95.06 294 GLU A N 1
ATOM 2270 C CA . GLU A 1 294 ? -28.715 -8.129 35.427 1.00 95.06 294 GLU A CA 1
ATOM 2271 C C . GLU A 1 294 ? -29.255 -9.198 36.389 1.00 95.06 294 GLU A C 1
ATOM 2273 O O . GLU A 1 294 ? -30.344 -9.037 36.943 1.00 95.06 294 GLU A O 1
ATOM 2278 N N . ALA A 1 295 ? -28.486 -10.261 36.645 1.00 94.50 295 ALA A N 1
ATOM 2279 C CA . ALA A 1 295 ? -28.861 -11.293 37.610 1.00 94.50 295 ALA A CA 1
ATOM 2280 C C . ALA A 1 295 ? -28.852 -10.775 39.062 1.00 94.50 295 ALA A C 1
ATOM 2282 O O . ALA A 1 295 ? -29.754 -11.104 39.834 1.00 94.50 295 ALA A O 1
ATOM 2283 N N . GLU A 1 296 ? -27.868 -9.951 39.435 1.00 94.69 296 GLU A N 1
ATOM 2284 C CA . GLU A 1 296 ? -27.822 -9.296 40.750 1.00 94.69 296 GLU A CA 1
ATOM 2285 C C . GLU A 1 296 ? -29.008 -8.348 40.956 1.00 94.69 296 GLU A C 1
ATOM 2287 O O . GLU A 1 296 ? -29.609 -8.343 42.032 1.00 94.69 296 GLU A O 1
ATOM 2292 N N . LEU A 1 297 ? -29.381 -7.582 39.925 1.00 94.50 297 LEU A N 1
ATOM 2293 C CA . LEU A 1 297 ? -30.543 -6.700 39.971 1.00 94.50 297 LEU A CA 1
ATOM 2294 C C . LEU A 1 297 ? -31.839 -7.494 40.162 1.00 94.50 297 LEU A C 1
ATOM 2296 O O . LEU A 1 297 ? -32.621 -7.158 41.048 1.00 94.50 297 LEU A O 1
ATOM 2300 N N . ALA A 1 298 ? -32.039 -8.572 39.399 1.00 95.06 298 ALA A N 1
ATOM 2301 C CA . ALA A 1 298 ? -33.212 -9.433 39.544 1.00 95.06 298 ALA A CA 1
ATOM 2302 C C . ALA A 1 298 ? -33.312 -10.035 40.959 1.00 95.06 298 ALA A C 1
ATOM 2304 O O . ALA A 1 298 ? -34.379 -10.023 41.571 1.00 95.06 298 ALA A O 1
ATOM 2305 N N . ALA A 1 299 ? -32.190 -10.495 41.523 1.00 93.56 299 ALA A N 1
ATOM 2306 C CA . ALA A 1 299 ? -32.150 -10.998 42.895 1.00 93.56 299 ALA A CA 1
ATOM 2307 C C . ALA A 1 299 ? -32.467 -9.903 43.932 1.00 93.56 299 ALA A C 1
ATOM 2309 O O . ALA A 1 299 ? -33.134 -10.166 44.934 1.00 93.56 299 ALA A O 1
ATOM 2310 N N . ALA A 1 300 ? -32.007 -8.669 43.704 1.00 93.00 300 ALA A N 1
ATOM 2311 C CA . ALA A 1 300 ? -32.319 -7.534 44.568 1.00 93.00 300 ALA A CA 1
ATOM 2312 C C . ALA A 1 300 ? -33.807 -7.145 44.503 1.00 93.00 300 ALA A C 1
ATOM 2314 O O . ALA A 1 300 ? -34.393 -6.824 45.539 1.00 93.00 300 ALA A O 1
ATOM 2315 N N . GLU A 1 301 ? -34.424 -7.201 43.320 1.00 94.31 301 GLU A N 1
ATOM 2316 C CA . GLU A 1 301 ? -35.863 -6.975 43.139 1.00 94.31 301 GLU A CA 1
ATOM 2317 C C . GLU A 1 301 ? -36.697 -8.039 43.870 1.00 94.31 301 GLU A C 1
ATOM 2319 O O . GLU A 1 301 ? -37.618 -7.688 44.611 1.00 94.31 301 GLU A O 1
ATOM 2324 N N . GLU A 1 302 ? -36.338 -9.324 43.758 1.00 93.69 302 GLU A N 1
ATOM 2325 C CA . GLU A 1 302 ? -36.992 -10.405 44.514 1.00 93.69 302 GLU A CA 1
ATOM 2326 C C . GLU A 1 302 ? -36.837 -10.225 46.032 1.00 93.69 302 GLU A C 1
ATOM 2328 O O . GLU A 1 302 ? -37.798 -10.392 46.788 1.00 93.69 302 GLU A O 1
ATOM 2333 N N . ALA A 1 303 ? -35.645 -9.838 46.497 1.00 93.88 303 ALA A N 1
ATOM 2334 C CA . ALA A 1 303 ? -35.397 -9.575 47.912 1.00 93.88 303 ALA A CA 1
ATOM 2335 C C . ALA A 1 303 ? -36.201 -8.373 48.436 1.00 93.88 303 ALA A C 1
ATOM 2337 O O . ALA A 1 303 ? -36.679 -8.407 49.572 1.00 93.88 303 ALA A O 1
ATOM 2338 N N . MET A 1 304 ? -36.373 -7.317 47.632 1.00 92.38 304 MET A N 1
ATOM 2339 C CA . MET A 1 304 ? -37.250 -6.200 47.995 1.00 92.38 304 MET A CA 1
ATOM 2340 C C . MET A 1 304 ? -38.703 -6.645 48.119 1.00 92.38 304 MET A C 1
ATOM 2342 O O . MET A 1 304 ? -39.325 -6.315 49.124 1.00 92.38 304 MET A O 1
ATOM 2346 N N . ALA A 1 305 ? -39.218 -7.422 47.163 1.00 93.62 305 ALA A N 1
ATOM 2347 C CA . ALA A 1 305 ? -40.585 -7.935 47.225 1.00 93.62 305 ALA A CA 1
ATOM 2348 C C . ALA A 1 305 ? -40.813 -8.784 48.490 1.00 93.62 305 ALA A C 1
ATOM 2350 O O . ALA A 1 305 ? -41.792 -8.585 49.207 1.00 93.62 305 ALA A O 1
ATOM 2351 N N . ALA A 1 306 ? -39.863 -9.663 48.827 1.00 92.62 306 ALA A N 1
ATOM 2352 C CA . ALA A 1 306 ? -39.921 -10.457 50.053 1.00 92.62 306 ALA A CA 1
ATOM 2353 C C . ALA A 1 306 ? -39.879 -9.591 51.327 1.00 92.62 306 ALA A C 1
ATOM 2355 O O . ALA A 1 306 ? -40.600 -9.861 52.288 1.00 92.62 306 ALA A O 1
ATOM 2356 N N . ASN A 1 307 ? -39.058 -8.537 51.348 1.00 91.62 307 ASN A N 1
ATOM 2357 C CA . ASN A 1 307 ? -39.021 -7.594 52.468 1.00 91.62 307 ASN A CA 1
ATOM 2358 C C . ASN A 1 307 ? -40.328 -6.801 52.599 1.00 91.62 307 ASN A C 1
ATOM 2360 O O . ASN A 1 307 ? -40.752 -6.524 53.716 1.00 91.62 307 ASN A O 1
ATOM 2364 N N . GLU A 1 308 ? -40.961 -6.438 51.485 1.00 93.81 308 GLU A N 1
ATOM 2365 C CA . GLU A 1 308 ? -42.240 -5.725 51.469 1.00 93.81 308 GLU A CA 1
ATOM 2366 C C . GLU A 1 308 ? -43.371 -6.609 52.026 1.00 93.81 308 GLU A C 1
ATOM 2368 O O . GLU A 1 308 ? -44.153 -6.159 52.865 1.00 93.81 308 GLU A O 1
ATOM 2373 N N . GLU A 1 309 ? -43.391 -7.901 51.672 1.00 92.25 309 GLU A N 1
ATOM 2374 C CA . GLU A 1 309 ? -44.292 -8.890 52.281 1.00 92.25 309 GLU A CA 1
ATOM 2375 C C . GLU A 1 309 ? -44.018 -9.088 53.780 1.00 92.25 309 GLU A C 1
ATOM 2377 O O . GLU A 1 309 ? -44.955 -9.126 54.582 1.00 92.25 309 GLU A O 1
ATOM 2382 N N . ALA A 1 310 ? -42.746 -9.179 54.181 1.00 92.38 310 ALA A N 1
ATOM 2383 C CA . ALA A 1 310 ? -42.368 -9.311 55.587 1.00 92.38 310 ALA A CA 1
ATOM 2384 C C . ALA A 1 310 ? -42.771 -8.077 56.413 1.00 92.38 310 ALA A C 1
ATOM 2386 O O . ALA A 1 310 ? -43.226 -8.215 57.549 1.00 92.38 310 ALA A O 1
ATOM 2387 N N . LEU A 1 311 ? -42.644 -6.876 55.840 1.00 92.94 311 LEU A N 1
ATOM 2388 C CA . LEU A 1 311 ? -43.080 -5.634 56.473 1.00 92.94 311 LEU A CA 1
ATOM 2389 C C . LEU A 1 311 ? -44.601 -5.625 56.664 1.00 92.94 311 LEU A C 1
ATOM 2391 O O . LEU A 1 311 ? -45.071 -5.350 57.763 1.00 92.94 311 LEU A O 1
ATOM 2395 N N . ALA A 1 312 ? -45.362 -6.009 55.634 1.00 92.50 312 ALA A N 1
ATOM 2396 C CA . ALA A 1 312 ? -46.817 -6.115 55.721 1.00 92.50 312 ALA A CA 1
ATOM 2397 C C . ALA A 1 312 ? -47.264 -7.131 56.790 1.00 92.50 312 ALA A C 1
ATOM 2399 O O . ALA A 1 312 ? -48.223 -6.881 57.523 1.00 92.50 312 ALA A O 1
ATOM 2400 N N . ALA A 1 313 ? -46.559 -8.261 56.915 1.00 91.62 313 ALA A N 1
ATOM 2401 C CA . ALA A 1 313 ? -46.806 -9.232 57.977 1.00 91.62 313 ALA A CA 1
ATOM 2402 C C . ALA A 1 313 ? -46.509 -8.652 59.371 1.00 91.62 313 ALA A C 1
ATOM 2404 O O . ALA A 1 313 ? -47.315 -8.821 60.285 1.00 91.62 313 ALA A O 1
ATOM 2405 N N . SER A 1 314 ? -45.398 -7.926 59.531 1.00 90.19 314 SER A N 1
ATOM 2406 C CA . SER A 1 314 ? -45.042 -7.292 60.804 1.00 90.19 314 SER A CA 1
ATOM 2407 C C . SER A 1 314 ? -46.015 -6.175 61.199 1.00 90.19 314 SER A C 1
ATOM 2409 O O . SER A 1 314 ? -46.331 -6.049 62.380 1.00 90.19 314 SER A O 1
ATOM 2411 N N . ASP A 1 315 ? -46.521 -5.390 60.242 1.00 91.56 315 ASP A N 1
ATOM 2412 C CA . ASP A 1 315 ? -47.573 -4.394 60.487 1.00 91.56 315 ASP A CA 1
ATOM 2413 C C . ASP A 1 315 ? -48.866 -5.072 60.961 1.00 91.56 315 ASP A C 1
ATOM 2415 O O . ASP A 1 315 ? -49.496 -4.620 61.920 1.00 91.56 315 ASP A O 1
ATOM 2419 N N . ALA A 1 316 ? -49.247 -6.200 60.352 1.00 90.44 316 ALA A N 1
ATOM 2420 C CA . ALA A 1 316 ? -50.404 -6.978 60.791 1.00 90.44 316 ALA A CA 1
ATOM 2421 C C . ALA A 1 316 ? -50.223 -7.545 62.213 1.00 90.44 316 ALA A C 1
ATOM 2423 O O . ALA A 1 316 ? -51.159 -7.485 63.012 1.00 90.44 316 ALA A O 1
ATOM 2424 N N . GLU A 1 317 ? -49.031 -8.047 62.556 1.00 91.06 317 GLU A N 1
ATOM 2425 C CA . GLU A 1 317 ? -48.708 -8.502 63.918 1.00 91.06 317 GLU A CA 1
ATOM 2426 C C . GLU A 1 317 ? -48.760 -7.361 64.939 1.00 91.06 317 GLU A C 1
ATOM 2428 O O . GLU A 1 317 ? -49.309 -7.544 66.026 1.00 91.06 317 GLU A O 1
ATOM 2433 N N . LEU A 1 318 ? -48.242 -6.179 64.592 1.00 89.88 318 LEU A N 1
ATOM 2434 C CA . LEU A 1 318 ? -48.342 -4.982 65.430 1.00 89.88 318 LEU A CA 1
ATOM 2435 C C . LEU A 1 318 ? -49.800 -4.600 65.676 1.00 89.88 318 LEU A C 1
ATOM 2437 O O . LEU A 1 318 ? -50.188 -4.396 66.823 1.00 89.88 318 LEU A O 1
ATOM 2441 N N . THR A 1 319 ? -50.612 -4.577 64.619 1.00 91.81 319 THR A N 1
ATOM 2442 C CA . THR A 1 319 ? -52.040 -4.241 64.715 1.00 91.81 319 THR A CA 1
ATOM 2443 C C . THR A 1 319 ? -52.776 -5.239 65.617 1.00 91.81 319 THR A C 1
ATOM 2445 O O . THR A 1 319 ? -53.520 -4.846 66.512 1.00 91.81 319 THR A O 1
ATOM 2448 N N . ALA A 1 320 ? -52.518 -6.540 65.447 1.00 89.12 320 ALA A N 1
ATOM 2449 C CA . ALA A 1 320 ? -53.081 -7.581 66.307 1.00 89.12 320 ALA A CA 1
ATOM 2450 C C . ALA A 1 320 ? -52.601 -7.455 67.766 1.00 89.12 320 ALA A C 1
ATO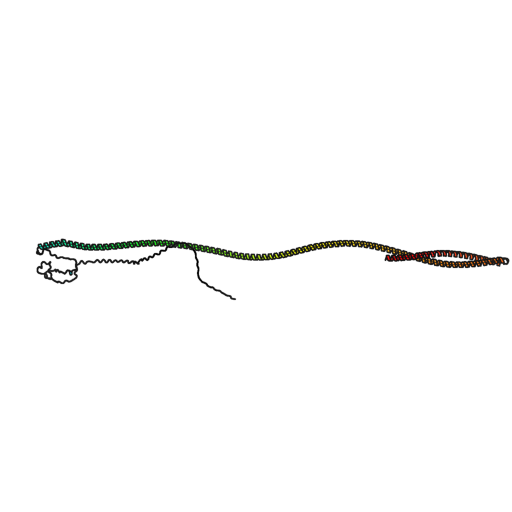M 2452 O O . ALA A 1 320 ? -53.369 -7.689 68.700 1.00 89.12 320 ALA A O 1
ATOM 2453 N N . GLY A 1 321 ? -51.340 -7.067 67.974 1.00 87.75 321 GLY A N 1
ATOM 2454 C CA . GLY A 1 321 ? -50.781 -6.781 69.292 1.00 87.75 321 GLY A CA 1
ATOM 2455 C C . GLY A 1 321 ? -51.447 -5.584 69.976 1.00 87.75 321 GLY A C 1
ATOM 2456 O O . GLY A 1 321 ? -51.758 -5.662 71.163 1.00 87.75 321 GLY A O 1
ATOM 2457 N N . GLU A 1 322 ? -51.713 -4.504 69.239 1.00 91.06 322 GLU A N 1
ATOM 2458 C CA . GLU A 1 322 ? -52.445 -3.331 69.735 1.00 91.06 322 GLU A CA 1
ATOM 2459 C C . GLU A 1 322 ? -53.882 -3.690 70.140 1.00 91.06 322 GLU A C 1
ATOM 2461 O O . GLU A 1 322 ? -54.338 -3.286 71.212 1.00 91.06 322 GLU A O 1
ATOM 2466 N N . GLU A 1 323 ? -54.578 -4.502 69.338 1.00 90.12 323 GLU A N 1
ATOM 2467 C CA . GLU A 1 323 ? -55.918 -5.002 69.671 1.00 90.12 323 GLU A CA 1
ATOM 2468 C C . GLU A 1 323 ? -55.907 -5.900 70.919 1.00 90.12 323 GLU A C 1
ATOM 2470 O O . GLU A 1 323 ? -56.757 -5.748 71.801 1.00 90.12 323 GLU A O 1
ATOM 2475 N N . ALA A 1 324 ? -54.927 -6.802 71.035 1.00 89.44 324 ALA A N 1
ATOM 2476 C CA . ALA A 1 324 ? -54.772 -7.668 72.202 1.00 89.44 324 ALA A CA 1
ATOM 2477 C C . ALA A 1 324 ? -54.466 -6.868 73.479 1.00 89.44 324 ALA A C 1
ATOM 2479 O O . ALA A 1 324 ? -55.014 -7.168 74.540 1.00 89.44 324 ALA A O 1
ATOM 2480 N N . LEU A 1 325 ? -53.631 -5.829 73.381 1.00 89.44 325 LEU A N 1
ATOM 2481 C CA . LEU A 1 325 ? -53.333 -4.938 74.500 1.00 89.44 325 LEU A CA 1
ATOM 2482 C C . LEU A 1 325 ? -54.575 -4.152 74.933 1.00 89.44 325 LEU A C 1
ATOM 2484 O O . LEU A 1 325 ? -54.852 -4.064 76.125 1.00 89.44 325 LEU A O 1
ATOM 2488 N N . ALA A 1 326 ? -55.357 -3.632 73.983 1.00 89.81 326 ALA A N 1
ATOM 2489 C CA . ALA A 1 326 ? -56.606 -2.936 74.286 1.00 89.81 326 ALA A CA 1
ATOM 2490 C C . ALA A 1 326 ? -57.626 -3.852 74.988 1.00 89.81 326 ALA A C 1
ATOM 2492 O O . ALA A 1 326 ? -58.304 -3.417 75.923 1.00 89.81 326 ALA A O 1
ATOM 2493 N N . ALA A 1 327 ? -57.713 -5.120 74.572 1.00 87.88 327 ALA A N 1
ATOM 2494 C CA . ALA A 1 327 ? -58.552 -6.119 75.228 1.00 87.88 327 ALA A CA 1
ATOM 2495 C C . ALA A 1 327 ? -58.071 -6.426 76.657 1.00 87.88 327 ALA A C 1
ATOM 2497 O O . ALA A 1 327 ? -58.883 -6.443 77.582 1.00 87.88 327 ALA A O 1
ATOM 2498 N N . ALA A 1 328 ? -56.760 -6.599 76.853 1.00 86.50 328 ALA A N 1
ATOM 2499 C CA . ALA A 1 328 ? -56.174 -6.822 78.174 1.00 86.50 328 ALA A CA 1
ATOM 2500 C C . ALA A 1 328 ? -56.393 -5.627 79.123 1.00 86.50 328 ALA A C 1
ATOM 2502 O O . ALA A 1 328 ? -56.743 -5.820 80.285 1.00 86.50 328 ALA A O 1
ATOM 2503 N N . ASP A 1 329 ? -56.261 -4.393 78.629 1.00 89.00 329 ASP A N 1
ATOM 2504 C CA . ASP A 1 329 ? -56.556 -3.172 79.393 1.00 89.00 329 ASP A CA 1
ATOM 2505 C C . ASP A 1 329 ? -58.032 -3.090 79.815 1.00 89.00 329 ASP A C 1
ATOM 2507 O O . ASP A 1 329 ? -58.356 -2.562 80.884 1.00 89.00 329 ASP A O 1
ATOM 2511 N N . GLN A 1 330 ? -58.950 -3.583 78.979 1.00 87.94 330 GLN A N 1
ATOM 2512 C CA . GLN A 1 330 ? -60.367 -3.650 79.327 1.00 87.94 330 GLN A CA 1
ATOM 2513 C C . GLN A 1 330 ? -60.626 -4.706 80.407 1.00 87.94 330 GLN A C 1
ATOM 2515 O O . GLN A 1 330 ? -61.304 -4.406 81.389 1.00 87.94 330 GLN A O 1
ATOM 2520 N N . GLU A 1 331 ? -60.055 -5.902 80.262 1.00 87.00 331 GLU A N 1
ATOM 2521 C CA . GLU A 1 331 ? -60.174 -6.974 81.256 1.00 87.00 331 GLU A CA 1
ATOM 2522 C C . GLU A 1 331 ? -59.596 -6.542 82.612 1.00 87.00 331 GLU A C 1
ATOM 2524 O O . GLU A 1 331 ? -60.205 -6.782 83.654 1.00 87.00 331 GLU A O 1
ATOM 2529 N N . LEU A 1 332 ? -58.473 -5.815 82.611 1.00 87.12 332 LEU A N 1
ATOM 2530 C CA . LEU A 1 332 ? -57.887 -5.259 83.828 1.00 87.12 332 LEU A CA 1
ATOM 2531 C C . LEU A 1 332 ? -58.840 -4.280 84.529 1.00 87.12 332 LEU A C 1
ATOM 2533 O O . LEU A 1 332 ? -59.040 -4.394 85.734 1.00 87.12 332 LEU A O 1
ATOM 2537 N N . LYS A 1 333 ? -59.486 -3.366 83.790 1.00 88.00 333 LYS A N 1
ATOM 2538 C CA . LYS A 1 333 ? -60.488 -2.442 84.360 1.00 88.00 333 LYS A CA 1
ATOM 2539 C C . LYS A 1 333 ? -61.693 -3.176 84.944 1.00 88.00 333 LYS A C 1
ATOM 2541 O O . LYS A 1 333 ? -62.237 -2.753 85.963 1.00 88.00 333 LYS A O 1
ATOM 2546 N N . GLU A 1 334 ? -62.130 -4.255 84.299 1.00 85.00 334 GLU A N 1
ATOM 2547 C CA . GLU A 1 334 ? -63.223 -5.093 84.799 1.00 85.00 334 GLU A CA 1
ATOM 2548 C C . GLU A 1 334 ? -62.822 -5.813 86.097 1.00 85.00 334 GLU A C 1
ATOM 2550 O O . GLU A 1 334 ? -63.606 -5.838 87.049 1.00 85.00 334 GLU A O 1
ATOM 2555 N N . GLN A 1 335 ? -61.587 -6.318 86.183 1.00 84.81 335 GLN A N 1
ATOM 2556 C CA . GLN A 1 335 ? -61.041 -6.919 87.404 1.00 84.81 335 GLN A CA 1
ATOM 2557 C C . GLN A 1 335 ? -60.860 -5.897 88.534 1.00 84.81 335 GLN A C 1
ATOM 2559 O O . GLN A 1 335 ? -61.241 -6.174 89.668 1.00 84.81 335 GLN A O 1
ATOM 2564 N N . GLU A 1 336 ? -60.346 -4.698 88.248 1.00 85.88 336 GLU A N 1
ATOM 2565 C CA . GLU A 1 336 ? -60.238 -3.613 89.235 1.00 85.88 336 GLU A CA 1
ATOM 2566 C C . GLU A 1 336 ? -61.612 -3.231 89.808 1.00 85.88 336 GLU A C 1
ATOM 2568 O O . GLU A 1 336 ? -61.754 -3.042 91.017 1.00 85.88 336 GLU A O 1
ATOM 2573 N N . ALA A 1 337 ? -62.650 -3.177 88.966 1.00 83.44 337 ALA A N 1
ATOM 2574 C CA . ALA A 1 337 ? -64.018 -2.919 89.410 1.00 83.44 337 ALA A CA 1
ATOM 2575 C C . ALA A 1 337 ? -64.591 -4.064 90.265 1.00 83.44 337 ALA A C 1
ATOM 2577 O O . ALA A 1 337 ? -65.305 -3.807 91.238 1.00 83.44 337 ALA A O 1
ATOM 2578 N N . LEU A 1 338 ? -64.274 -5.320 89.927 1.00 85.62 338 LEU A N 1
ATOM 2579 C CA . LEU A 1 338 ? -64.670 -6.488 90.717 1.00 85.62 338 LEU A CA 1
ATOM 2580 C C . LEU A 1 338 ? -64.011 -6.468 92.102 1.00 85.62 338 LEU A C 1
ATOM 2582 O O . LEU A 1 338 ? -64.706 -6.651 93.101 1.00 85.62 338 LEU A O 1
ATOM 2586 N N . ILE A 1 339 ? -62.704 -6.197 92.161 1.00 85.12 339 ILE A N 1
ATOM 2587 C CA . ILE A 1 339 ? -61.944 -6.095 93.413 1.00 85.12 339 ILE A CA 1
ATOM 2588 C C . ILE A 1 339 ? -62.505 -4.968 94.282 1.00 85.12 339 ILE A C 1
ATOM 2590 O O . ILE A 1 339 ? -62.795 -5.206 95.449 1.00 85.12 339 ILE A O 1
ATOM 2594 N N . ALA A 1 340 ? -62.763 -3.783 93.721 1.00 82.62 340 ALA A N 1
ATOM 2595 C CA . ALA A 1 340 ? -63.372 -2.680 94.468 1.00 82.62 340 ALA A CA 1
ATOM 2596 C C . ALA A 1 340 ? -64.753 -3.055 95.049 1.00 82.62 340 ALA A C 1
ATOM 2598 O O . ALA A 1 340 ? -65.087 -2.683 96.174 1.00 82.62 340 ALA A O 1
ATOM 2599 N N . GLY A 1 341 ? -65.553 -3.829 94.305 1.00 82.25 341 GLY A N 1
ATOM 2600 C CA . GLY A 1 341 ? -66.824 -4.367 94.796 1.00 82.25 341 GLY A CA 1
ATOM 2601 C C . GLY A 1 341 ? -66.655 -5.395 95.921 1.00 82.25 341 GLY A C 1
ATOM 2602 O O . GLY A 1 341 ? -67.430 -5.387 96.876 1.00 82.25 341 GLY A O 1
ATOM 2603 N N . GLN A 1 342 ? -65.639 -6.258 95.839 1.00 82.62 342 GLN A N 1
ATOM 2604 C CA . GLN A 1 342 ? -65.311 -7.230 96.887 1.00 82.62 342 GLN A CA 1
ATOM 2605 C C . GLN A 1 342 ? -64.776 -6.552 98.155 1.00 82.62 342 GLN A C 1
ATOM 2607 O O . GLN A 1 342 ? -65.217 -6.896 99.248 1.00 82.62 342 GLN A O 1
ATOM 2612 N N . GLU A 1 343 ? -63.900 -5.553 98.031 1.00 81.69 343 GLU A N 1
ATOM 2613 C CA . GLU A 1 343 ? -63.409 -4.754 99.163 1.00 81.69 343 GLU A CA 1
ATOM 2614 C C . GLU A 1 343 ? -64.560 -4.055 99.901 1.00 81.69 343 GLU A C 1
ATOM 2616 O O . GLU A 1 343 ? -64.591 -4.035 101.133 1.00 81.69 343 GLU A O 1
ATOM 2621 N N . GLN A 1 344 ? -65.555 -3.543 99.165 1.00 82.00 344 GLN A N 1
ATOM 2622 C CA . GLN A 1 344 ? -66.754 -2.971 99.774 1.00 82.00 344 GLN A CA 1
ATOM 2623 C C . GLN A 1 344 ? -67.578 -4.027 100.530 1.00 82.00 344 GLN A C 1
ATOM 2625 O O . GLN A 1 344 ? -68.007 -3.768 101.654 1.00 82.00 344 GLN A O 1
ATOM 2630 N N . GLN A 1 345 ? -67.773 -5.220 99.955 1.00 81.25 345 GLN A N 1
ATOM 2631 C CA . GLN A 1 345 ? -68.492 -6.313 100.625 1.00 81.25 345 GLN A CA 1
ATOM 2632 C C . GLN A 1 345 ? -67.790 -6.771 101.910 1.00 81.25 345 GLN A C 1
ATOM 2634 O O . GLN A 1 345 ? -68.463 -7.014 102.911 1.00 81.25 345 GLN A O 1
ATOM 2639 N N . VAL A 1 346 ? -66.455 -6.842 101.909 1.00 81.94 346 VAL A N 1
ATOM 2640 C CA . VAL A 1 346 ? -65.664 -7.162 103.109 1.00 81.94 346 VAL A CA 1
ATOM 2641 C C . VAL A 1 346 ? -65.828 -6.072 104.171 1.00 81.94 346 VAL A C 1
ATOM 2643 O O . VAL A 1 346 ? -66.129 -6.389 105.316 1.00 81.94 346 VAL A O 1
ATOM 2646 N N . SER A 1 347 ? -65.738 -4.791 103.800 1.00 80.75 347 SER A N 1
ATOM 2647 C CA . SER A 1 347 ? -65.907 -3.677 104.747 1.00 80.75 347 SER A CA 1
ATOM 2648 C C . SER A 1 347 ? -67.311 -3.627 105.379 1.00 80.75 347 SER A C 1
ATOM 2650 O O . SER A 1 347 ? -67.465 -3.359 106.577 1.00 80.75 347 SER A O 1
ATOM 2652 N N . GLU A 1 348 ? -68.354 -3.925 104.597 1.00 79.00 348 GLU A N 1
ATOM 2653 C CA . GLU A 1 348 ? -69.730 -4.043 105.097 1.00 79.00 348 GLU A CA 1
ATOM 2654 C C . GLU A 1 348 ? -69.890 -5.250 106.043 1.00 79.00 348 GLU A C 1
ATOM 2656 O O . GLU A 1 348 ? -70.546 -5.136 107.085 1.00 79.00 348 GLU A O 1
ATOM 2661 N N . ALA A 1 349 ? -69.248 -6.382 105.731 1.00 78.19 349 ALA A N 1
ATOM 2662 C CA . ALA A 1 349 ? -69.246 -7.574 106.578 1.00 78.19 349 ALA A CA 1
ATOM 2663 C C . ALA A 1 349 ? -68.507 -7.351 107.910 1.00 78.19 349 ALA A C 1
ATOM 2665 O O . ALA A 1 349 ? -69.045 -7.704 108.961 1.00 78.19 349 ALA A O 1
ATOM 2666 N N . GLU A 1 350 ? -67.338 -6.702 107.896 1.00 79.75 350 GLU A N 1
ATOM 2667 C CA . GLU A 1 350 ? -66.583 -6.329 109.102 1.00 79.75 350 GLU A CA 1
ATOM 2668 C C . GLU A 1 350 ? -67.415 -5.434 110.032 1.00 79.75 350 GLU A C 1
ATOM 2670 O O . GLU A 1 350 ? -67.528 -5.706 111.229 1.00 79.75 350 GLU A O 1
ATOM 2675 N N . THR A 1 351 ? -68.084 -4.419 109.475 1.00 80.44 351 THR A N 1
ATOM 2676 C CA . THR A 1 351 ? -68.950 -3.511 110.248 1.00 80.44 351 THR A CA 1
ATOM 2677 C C . THR A 1 351 ? -70.135 -4.258 110.875 1.00 80.44 351 THR A C 1
ATOM 2679 O O . THR A 1 351 ? -70.498 -4.025 112.031 1.00 80.44 351 THR A O 1
ATOM 2682 N N . SER A 1 352 ? -70.751 -5.183 110.128 1.00 79.62 352 SER A N 1
ATOM 2683 C CA . SER A 1 352 ? -71.852 -6.006 110.640 1.00 79.62 352 SER A CA 1
ATOM 2684 C C . SER A 1 352 ? -71.397 -6.970 111.739 1.00 79.62 352 SER A C 1
ATOM 2686 O O . SER A 1 352 ? -72.158 -7.223 112.675 1.00 79.62 352 SER A O 1
ATOM 2688 N N . LEU A 1 353 ? -70.191 -7.526 111.621 1.00 81.56 353 LEU A N 1
ATOM 2689 C CA . LEU A 1 353 ? -69.611 -8.438 112.601 1.00 81.56 353 LEU A CA 1
ATOM 2690 C C . LEU A 1 353 ? -69.283 -7.7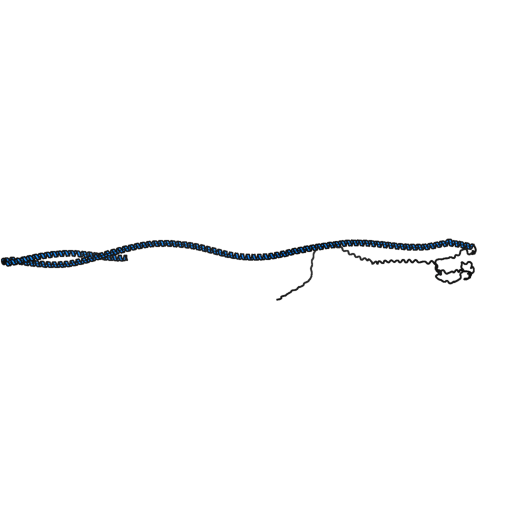03 113.909 1.00 81.56 353 LEU A C 1
ATOM 2692 O O . LEU A 1 353 ? -69.606 -8.200 114.988 1.00 81.56 353 LEU A O 1
ATOM 2696 N N . GLU A 1 354 ? -68.731 -6.491 113.822 1.00 80.69 354 GLU A N 1
ATOM 2697 C CA . GLU A 1 354 ? -68.455 -5.641 114.986 1.00 80.69 354 GLU A CA 1
ATOM 2698 C C . GLU A 1 354 ? -69.740 -5.253 115.738 1.00 80.69 354 GLU A C 1
ATOM 2700 O O . GLU A 1 354 ? -69.802 -5.355 116.966 1.00 80.69 354 GLU A O 1
ATOM 2705 N N . SER A 1 355 ? -70.812 -4.907 115.016 1.00 77.69 355 SER A N 1
ATOM 2706 C CA . SER A 1 355 ? -72.118 -4.640 115.633 1.00 77.69 355 SER A CA 1
ATOM 2707 C C . SER A 1 355 ? -72.685 -5.871 116.354 1.00 77.69 355 SER A C 1
ATOM 2709 O O . SER A 1 355 ? -73.222 -5.743 117.454 1.00 77.69 355 SER A O 1
ATOM 2711 N N . ALA A 1 356 ? -72.555 -7.064 115.765 1.00 79.00 356 ALA A N 1
ATOM 2712 C CA . ALA A 1 356 ? -73.044 -8.306 116.365 1.00 79.00 356 ALA A CA 1
ATOM 2713 C C . ALA A 1 356 ? -72.286 -8.673 117.656 1.00 79.00 356 ALA A C 1
ATOM 2715 O O . ALA A 1 356 ? -72.897 -9.145 118.616 1.00 79.00 356 ALA A O 1
ATOM 2716 N N . PHE A 1 357 ? -70.974 -8.411 117.716 1.00 79.31 357 PHE A N 1
ATOM 2717 C CA . PHE A 1 357 ? -70.186 -8.580 118.941 1.00 79.31 357 PHE A CA 1
ATOM 2718 C C . PHE A 1 357 ? -70.663 -7.668 120.076 1.00 79.31 357 PHE A C 1
ATOM 2720 O O . PHE A 1 357 ? -70.817 -8.133 121.208 1.00 79.31 357 PHE A O 1
ATOM 2727 N N . GLY A 1 358 ? -70.947 -6.397 119.776 1.00 77.88 358 GLY A N 1
ATOM 2728 C CA . GLY A 1 358 ? -71.452 -5.448 120.773 1.00 77.88 358 GLY A CA 1
ATOM 2729 C C . GLY A 1 358 ? -72.810 -5.852 121.363 1.00 77.88 358 GLY A C 1
ATOM 2730 O O . GLY A 1 358 ? -73.044 -5.691 122.562 1.00 77.88 358 GLY A O 1
ATOM 2731 N N . GLU A 1 359 ? -73.703 -6.419 120.547 1.00 78.81 359 GLU A N 1
ATOM 2732 C CA . GLU A 1 359 ? -75.001 -6.926 121.013 1.00 78.81 359 GLU A CA 1
ATOM 2733 C C . GLU A 1 359 ? -74.863 -8.171 121.906 1.00 78.81 359 GLU A C 1
ATOM 2735 O O . GLU A 1 359 ? -75.576 -8.287 122.909 1.00 78.81 359 GLU A O 1
ATOM 2740 N N . LEU A 1 360 ? -73.925 -9.073 121.590 1.00 80.69 360 LEU A N 1
ATOM 2741 C CA . LEU A 1 360 ? -73.648 -10.265 122.398 1.00 80.69 360 LEU A CA 1
ATOM 2742 C C . LEU A 1 360 ? -73.101 -9.896 123.786 1.00 80.69 360 LEU A C 1
ATOM 2744 O O . LEU A 1 360 ? -73.599 -10.404 124.792 1.00 80.69 360 LEU A O 1
ATOM 2748 N N . GLU A 1 361 ? -72.138 -8.971 123.858 1.00 78.69 361 GLU A N 1
ATOM 2749 C CA . GLU A 1 361 ? -71.557 -8.505 125.127 1.00 78.69 361 GLU A CA 1
ATOM 2750 C C . GLU A 1 361 ? -72.623 -7.866 126.039 1.00 78.69 361 GLU A C 1
ATOM 2752 O O . GLU A 1 361 ? -72.684 -8.132 127.245 1.00 78.69 361 GLU A O 1
ATOM 2757 N N . ALA A 1 362 ? -73.526 -7.065 125.465 1.00 76.75 362 ALA A N 1
ATOM 2758 C CA . ALA A 1 362 ? -74.631 -6.462 126.207 1.00 76.75 362 ALA A CA 1
ATOM 2759 C C . ALA A 1 362 ? -75.608 -7.514 126.767 1.00 76.75 362 ALA A C 1
ATOM 2761 O O . ALA A 1 362 ? -76.095 -7.377 127.895 1.00 76.75 362 ALA A O 1
ATOM 2762 N N . ALA A 1 363 ? -75.887 -8.570 125.998 1.00 76.56 363 ALA A N 1
ATOM 2763 C CA . ALA A 1 363 ? -76.778 -9.650 126.406 1.00 76.56 363 ALA A CA 1
ATOM 2764 C C . ALA A 1 363 ? -76.170 -10.538 127.511 1.00 76.56 363 ALA A C 1
ATOM 2766 O O . ALA A 1 363 ? -76.878 -10.889 128.460 1.00 76.56 363 ALA A O 1
ATOM 2767 N N . GLU A 1 364 ? -74.870 -10.848 127.445 1.00 78.75 364 GLU A N 1
ATOM 2768 C CA . GLU A 1 364 ? -74.157 -11.584 128.503 1.00 78.75 364 GLU A CA 1
ATOM 2769 C C . GLU A 1 364 ? -74.184 -10.819 129.833 1.00 78.75 364 GLU A C 1
ATOM 2771 O O . GLU A 1 364 ? -74.548 -11.381 130.872 1.00 78.75 364 GLU A O 1
ATOM 2776 N N . LYS A 1 365 ? -73.907 -9.510 129.792 1.00 78.75 365 LYS A N 1
ATOM 2777 C CA . LYS A 1 365 ? -73.963 -8.648 130.977 1.00 78.75 365 LYS A CA 1
ATOM 2778 C C . LYS A 1 365 ? -75.361 -8.609 131.607 1.00 78.75 365 LYS A C 1
ATOM 2780 O O . LYS A 1 365 ? -75.497 -8.697 132.827 1.00 78.75 365 LYS A O 1
ATOM 2785 N N . GLY A 1 366 ? -76.411 -8.523 130.789 1.00 79.19 366 GLY A N 1
ATOM 2786 C CA . GLY A 1 366 ? -77.795 -8.542 131.271 1.00 79.19 366 GLY A CA 1
ATOM 2787 C C . GLY A 1 366 ? -78.192 -9.863 131.947 1.00 79.19 366 GLY A C 1
ATOM 2788 O O . GLY A 1 366 ? -78.944 -9.855 132.925 1.00 79.19 366 GLY A O 1
ATOM 2789 N N . LEU A 1 367 ? -77.675 -11.002 131.469 1.00 80.50 367 LEU A N 1
ATOM 2790 C CA . LEU A 1 367 ? -77.912 -12.307 132.095 1.00 80.50 367 LEU A CA 1
ATOM 2791 C C . LEU A 1 367 ? -77.215 -12.418 133.462 1.00 80.50 367 LEU A C 1
ATOM 2793 O O . LEU A 1 367 ? -77.793 -12.954 134.411 1.00 80.50 367 LEU A O 1
ATOM 2797 N N . GLU A 1 368 ? -75.992 -11.900 133.579 1.00 79.50 368 GLU A N 1
ATOM 2798 C CA . GLU A 1 368 ? -75.231 -11.899 134.833 1.00 79.50 368 GLU A CA 1
ATOM 2799 C C . GLU A 1 368 ? -75.928 -11.064 135.921 1.00 79.50 368 GLU A C 1
ATOM 2801 O O . GLU A 1 368 ? -76.083 -11.518 137.059 1.00 79.50 368 GLU A O 1
ATOM 2806 N N . GLU A 1 369 ? -76.459 -9.892 135.559 1.00 79.06 369 GLU A N 1
ATOM 2807 C CA . GLU A 1 369 ? -77.245 -9.045 136.464 1.00 79.06 369 GLU A CA 1
ATOM 2808 C C . GLU A 1 369 ? -78.520 -9.752 136.963 1.00 79.06 369 GLU A C 1
ATOM 2810 O O . GLU A 1 369 ? -78.834 -9.702 138.159 1.00 79.06 369 GLU A O 1
ATOM 2815 N N . LYS A 1 370 ? -79.233 -10.474 136.083 1.00 79.94 370 LYS A N 1
ATOM 2816 C CA . LYS A 1 370 ? -80.416 -11.265 136.471 1.00 79.94 370 LYS A CA 1
ATOM 2817 C C . LYS A 1 370 ? -80.067 -12.420 137.411 1.00 79.94 370 LYS A C 1
ATOM 2819 O O . LYS A 1 370 ? -80.787 -12.637 138.387 1.00 79.94 370 LYS A O 1
ATOM 2824 N N . LYS A 1 371 ? -78.956 -13.131 137.175 1.00 80.31 371 LYS A N 1
ATOM 2825 C CA . LYS A 1 371 ? -78.474 -14.200 138.072 1.00 80.31 371 LYS A CA 1
ATOM 2826 C C . LYS A 1 371 ? -78.136 -13.665 139.464 1.00 80.31 371 LYS A C 1
ATOM 2828 O O . LYS A 1 371 ? -78.562 -14.248 140.460 1.00 80.31 371 LYS A O 1
ATOM 2833 N N . ALA A 1 372 ? -77.453 -12.524 139.541 1.00 79.06 372 ALA A N 1
ATOM 2834 C CA . ALA A 1 372 ? -77.135 -11.882 140.816 1.00 79.06 372 ALA A CA 1
ATOM 2835 C C . ALA A 1 372 ? -78.396 -11.438 141.584 1.00 79.06 372 ALA A C 1
ATOM 2837 O O . ALA A 1 372 ? -78.441 -11.502 142.816 1.00 79.06 372 ALA A O 1
ATOM 2838 N N . GLN A 1 373 ? -79.440 -10.994 140.876 1.00 79.62 373 GLN A N 1
ATOM 2839 C CA . GLN A 1 373 ? -80.710 -10.626 141.501 1.00 79.62 373 GLN A CA 1
ATOM 2840 C C . GLN A 1 373 ? -81.496 -11.850 142.002 1.00 79.62 373 GLN A C 1
ATOM 2842 O O . GLN A 1 373 ? -82.063 -11.790 143.093 1.00 79.62 373 GLN A O 1
ATOM 2847 N N . LEU A 1 374 ? -81.479 -12.967 141.265 1.00 81.62 374 LEU A N 1
ATOM 2848 C CA . LEU A 1 374 ? -82.078 -14.235 141.696 1.00 81.62 374 LEU A CA 1
ATOM 2849 C C . LEU A 1 374 ? -81.450 -14.744 143.006 1.00 81.62 374 LEU A C 1
ATOM 2851 O O . LEU A 1 374 ? -82.156 -15.196 143.908 1.00 81.62 374 LEU A O 1
ATOM 2855 N N . GLU A 1 375 ? -80.126 -14.645 143.130 1.00 79.69 375 GLU A N 1
ATOM 2856 C CA . GLU A 1 375 ? -79.406 -15.053 144.339 1.00 79.69 375 GLU A CA 1
ATOM 2857 C C . GLU A 1 375 ? -79.800 -14.195 145.551 1.00 79.69 375 GLU A C 1
ATOM 2859 O O . GLU A 1 375 ? -80.096 -14.729 146.622 1.00 79.69 375 GLU A O 1
ATOM 2864 N N . LYS A 1 376 ? -79.924 -12.873 145.362 1.00 80.50 376 LYS A N 1
ATOM 2865 C CA . LYS A 1 376 ? -80.442 -11.965 146.400 1.00 80.50 376 LYS A CA 1
ATOM 2866 C C . LYS A 1 376 ? -81.870 -12.311 146.819 1.00 80.50 376 LYS A C 1
ATOM 2868 O O . LYS A 1 376 ? -82.158 -12.309 148.016 1.00 80.50 376 LYS A O 1
ATOM 2873 N N . ASP A 1 377 ? -82.750 -12.604 145.863 1.00 79.12 377 ASP A N 1
ATOM 2874 C CA . ASP A 1 377 ? -84.147 -12.954 146.143 1.00 79.12 377 ASP A CA 1
ATOM 2875 C C . ASP A 1 377 ? -84.241 -14.288 146.918 1.00 79.12 377 ASP A C 1
ATOM 2877 O O . ASP A 1 377 ? -85.014 -14.383 147.875 1.00 79.12 377 ASP A O 1
ATOM 2881 N N . ARG A 1 378 ? -83.394 -15.284 146.603 1.00 81.25 378 ARG A N 1
ATOM 2882 C CA . ARG A 1 378 ? -83.287 -16.543 147.370 1.00 81.25 378 ARG A CA 1
ATOM 2883 C C . ARG A 1 378 ? -82.807 -16.323 148.803 1.00 81.25 378 ARG A C 1
ATOM 2885 O O . ARG A 1 378 ? -83.431 -16.829 149.734 1.00 81.25 378 ARG A O 1
ATOM 2892 N N . SER A 1 379 ? -81.741 -15.546 149.002 1.00 80.44 379 SER A N 1
ATOM 2893 C CA . SER A 1 379 ? -81.260 -15.231 150.354 1.00 80.44 379 SER A CA 1
ATOM 2894 C C . SER A 1 379 ? -82.292 -14.439 151.163 1.00 80.44 379 SER A C 1
ATOM 2896 O O . SER A 1 379 ? -82.407 -14.617 152.375 1.00 80.44 379 SER A O 1
ATOM 2898 N N . ALA A 1 380 ? -83.066 -13.560 150.519 1.00 79.44 380 ALA A N 1
ATOM 2899 C CA . ALA A 1 380 ? -84.157 -12.848 151.175 1.00 79.44 380 ALA A CA 1
ATOM 2900 C C . ALA A 1 380 ? -85.293 -13.798 151.590 1.00 79.44 380 ALA A C 1
ATOM 2902 O O . ALA A 1 380 ? -85.805 -13.668 152.704 1.00 79.44 380 ALA A O 1
ATOM 2903 N N . LEU A 1 381 ? -85.654 -14.763 150.737 1.00 81.88 381 LEU A N 1
ATOM 2904 C CA . LEU A 1 381 ? -86.678 -15.766 151.037 1.00 81.88 381 LEU A CA 1
ATOM 2905 C C . LEU A 1 381 ? -86.291 -16.618 152.254 1.00 81.88 381 LEU A C 1
ATOM 2907 O O . LEU A 1 381 ? -87.083 -16.743 153.187 1.00 81.88 381 LEU A O 1
ATOM 2911 N N . GLU A 1 382 ? -85.061 -17.135 152.283 1.00 79.44 382 GLU A N 1
ATOM 2912 C CA . GLU A 1 382 ? -84.547 -17.959 153.385 1.00 79.44 382 GLU A CA 1
ATOM 2913 C C . GLU A 1 382 ? -84.579 -17.205 154.725 1.00 79.44 382 GLU A C 1
ATOM 2915 O O . GLU A 1 382 ? -85.094 -17.702 155.733 1.00 79.44 382 GLU A O 1
ATOM 2920 N N . ASN A 1 383 ? -84.112 -15.952 154.728 1.00 78.12 383 ASN A N 1
ATOM 2921 C CA . ASN A 1 383 ? -84.143 -15.112 155.922 1.00 78.12 383 ASN A CA 1
ATOM 2922 C C . ASN A 1 383 ? -85.578 -14.864 156.410 1.00 78.12 383 ASN A C 1
ATOM 2924 O O . ASN A 1 383 ? -85.841 -14.973 157.610 1.00 78.12 383 ASN A O 1
ATOM 2928 N N . LYS A 1 384 ? -86.528 -14.585 155.507 1.00 80.94 384 LYS A N 1
ATOM 2929 C CA . LYS A 1 384 ? -87.931 -14.358 155.891 1.00 80.94 384 LYS A CA 1
ATOM 2930 C C . LYS A 1 384 ? -88.614 -15.625 156.403 1.00 80.94 384 LYS A C 1
ATOM 2932 O O . LYS A 1 384 ? -89.356 -15.539 157.379 1.00 80.94 384 LYS A O 1
ATOM 2937 N N . GLN A 1 385 ? -88.323 -16.793 155.831 1.00 79.56 385 GLN A N 1
ATOM 2938 C CA . GLN A 1 385 ? -88.833 -18.077 156.328 1.00 79.56 385 GLN A CA 1
ATOM 2939 C C . GLN A 1 385 ? -88.326 -18.385 157.747 1.00 79.56 385 GLN A C 1
ATOM 2941 O O . GLN A 1 385 ? -89.112 -18.798 158.603 1.00 79.56 385 GLN A O 1
ATOM 2946 N N . SER A 1 386 ? -87.048 -18.111 158.036 1.00 76.12 386 SER A N 1
ATOM 2947 C CA . SER A 1 386 ? -86.510 -18.265 159.398 1.00 76.12 386 SER A CA 1
ATOM 2948 C C . SER A 1 386 ? -87.163 -17.298 160.400 1.00 76.12 386 SER A C 1
ATOM 2950 O O . SER A 1 386 ? -87.541 -17.705 161.501 1.00 76.12 386 SER A O 1
ATOM 2952 N N . GLY A 1 387 ? -87.395 -16.042 159.995 1.00 78.75 387 GLY A N 1
ATOM 2953 C CA . GLY A 1 387 ? -88.095 -15.040 160.802 1.00 78.75 387 GLY A CA 1
ATOM 2954 C C . GLY A 1 387 ? -89.559 -15.401 161.074 1.00 78.75 387 GLY A C 1
ATOM 2955 O O . GLY A 1 387 ? -90.037 -15.236 162.197 1.00 78.75 387 GLY A O 1
ATOM 2956 N N . LEU A 1 388 ? -90.258 -15.957 160.078 1.00 82.69 388 LEU A N 1
ATOM 2957 C CA . LEU A 1 388 ? -91.629 -16.448 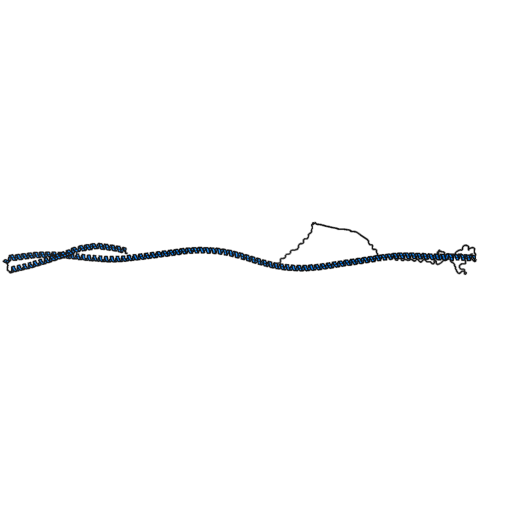160.226 1.00 82.69 388 LEU A CA 1
ATOM 2958 C C . LEU A 1 388 ? -91.709 -17.596 161.244 1.00 82.69 388 LEU A C 1
ATOM 2960 O O . LEU A 1 388 ? -92.623 -17.618 162.070 1.00 82.69 388 LEU A O 1
ATOM 2964 N N . SER A 1 389 ? -90.749 -18.526 161.210 1.00 75.25 389 SER A N 1
ATOM 2965 C CA . SER A 1 389 ? -90.667 -19.629 162.177 1.00 75.25 389 SER A CA 1
ATOM 2966 C C . SER A 1 389 ? -90.510 -19.107 163.605 1.00 75.25 389 SER A C 1
ATOM 2968 O O . SER A 1 389 ? -91.262 -19.506 164.491 1.00 75.25 389 SER A O 1
ATOM 2970 N N . SER A 1 390 ? -89.597 -18.154 163.811 1.00 76.50 390 SER A N 1
ATOM 2971 C CA . SER A 1 390 ? -89.354 -17.563 165.130 1.00 76.50 390 SER A CA 1
ATOM 2972 C C . SER A 1 390 ? -90.579 -16.816 165.673 1.00 76.50 390 SER A C 1
ATOM 2974 O O . SER A 1 390 ? -90.940 -17.003 166.834 1.00 76.50 390 SER A O 1
ATOM 2976 N N . LYS A 1 391 ? -91.284 -16.035 164.839 1.00 80.50 391 LYS A N 1
ATOM 2977 C CA . LYS A 1 391 ? -92.511 -15.346 165.281 1.00 80.50 391 LYS A CA 1
ATOM 2978 C C . LYS A 1 391 ? -93.665 -16.301 165.584 1.00 80.50 391 LYS A C 1
ATOM 2980 O O . LYS A 1 391 ? -94.434 -16.041 166.506 1.00 80.50 391 LYS A O 1
ATOM 2985 N N . LYS A 1 392 ? -93.791 -17.420 164.857 1.00 78.12 392 LYS A N 1
ATOM 2986 C CA . LYS A 1 392 ? -94.791 -18.457 165.173 1.00 78.12 392 LYS A CA 1
ATOM 2987 C C . LYS A 1 392 ? -94.526 -19.106 166.530 1.00 78.12 392 LYS A C 1
ATOM 2989 O O . LYS A 1 392 ? -95.481 -19.306 167.276 1.00 78.12 392 LYS A O 1
ATOM 2994 N N . GLU A 1 393 ? -93.263 -19.371 166.864 1.00 76.62 393 GLU A N 1
ATOM 2995 C CA . GLU A 1 393 ? -92.867 -19.884 168.183 1.00 76.62 393 GLU A CA 1
ATOM 2996 C C . GLU A 1 393 ? -93.210 -18.888 169.304 1.00 76.62 393 GLU A C 1
ATOM 2998 O O . GLU A 1 393 ? -93.862 -19.258 170.285 1.00 76.62 393 GLU A O 1
ATOM 3003 N N . GLU A 1 394 ? -92.880 -17.608 169.112 1.00 79.38 394 GLU A N 1
ATOM 3004 C CA . GLU A 1 394 ? -93.175 -16.534 170.071 1.00 79.38 394 GLU A CA 1
ATOM 3005 C C . GLU A 1 394 ? -94.692 -16.347 170.284 1.00 79.38 394 GLU A C 1
ATOM 3007 O O . GLU A 1 394 ? -95.161 -16.172 171.413 1.00 79.38 394 GLU A O 1
ATOM 3012 N N . LEU A 1 395 ? -95.490 -16.476 169.217 1.00 82.75 395 LEU A N 1
ATOM 3013 C CA . LEU A 1 395 ? -96.952 -16.464 169.288 1.00 82.75 395 LEU A CA 1
ATOM 3014 C C . LEU A 1 395 ? -97.498 -17.624 170.141 1.00 82.75 395 LEU A C 1
ATOM 3016 O O . LEU A 1 395 ? -98.411 -17.417 170.946 1.00 82.75 395 LEU A O 1
ATOM 3020 N N . THR A 1 396 ? -96.957 -18.839 169.993 1.00 74.94 396 THR A N 1
ATOM 3021 C CA . THR A 1 396 ? -97.359 -20.001 170.811 1.00 74.94 396 THR A CA 1
ATOM 3022 C C . THR A 1 396 ? -97.029 -19.829 172.291 1.00 74.94 396 THR A C 1
ATOM 3024 O O . THR A 1 396 ? -97.855 -20.171 173.146 1.00 74.94 396 THR A O 1
ATOM 3027 N N . GLU A 1 397 ? -95.866 -19.263 172.616 1.00 78.31 397 GLU A N 1
ATOM 3028 C CA . GLU A 1 397 ? -95.493 -18.976 174.004 1.00 78.31 397 GLU A CA 1
ATOM 3029 C C . GLU A 1 397 ? -96.409 -17.915 174.619 1.00 78.31 397 GLU A C 1
ATOM 3031 O O . GLU A 1 397 ? -96.950 -18.112 175.711 1.00 78.31 397 GLU A O 1
ATOM 3036 N N . LYS A 1 398 ? -96.657 -16.818 173.894 1.00 78.69 398 LYS A N 1
ATOM 3037 C CA . LYS A 1 398 ? -97.548 -15.737 174.338 1.00 78.69 398 LYS A CA 1
ATOM 3038 C C . LYS A 1 398 ? -98.985 -16.223 174.545 1.00 78.69 398 LYS A C 1
ATOM 3040 O O . LYS A 1 398 ? -99.601 -15.841 175.540 1.00 78.69 398 LYS A O 1
ATOM 3045 N N . LYS A 1 399 ? -99.508 -17.097 173.673 1.00 75.94 399 LYS A N 1
ATOM 3046 C CA . LYS A 1 399 ? -100.835 -17.726 173.846 1.00 75.94 399 LYS A CA 1
ATOM 3047 C C . LYS A 1 399 ? -100.898 -18.615 175.090 1.00 75.94 399 LYS A C 1
ATOM 3049 O O . LYS A 1 399 ? -101.857 -18.511 175.849 1.00 75.94 399 LYS A O 1
ATOM 3054 N N . SER A 1 400 ? -99.859 -19.410 175.343 1.00 74.81 400 SER A N 1
ATOM 3055 C CA . SER A 1 400 ? -99.776 -20.257 176.544 1.00 74.81 400 SER A CA 1
ATOM 3056 C C . SER A 1 400 ? -99.702 -19.420 177.829 1.00 74.81 400 SER A C 1
ATOM 3058 O O . SER A 1 400 ? -100.360 -19.727 178.822 1.00 74.81 400 SER A O 1
ATOM 3060 N N . ALA A 1 401 ? -98.946 -18.317 177.803 1.00 75.88 401 ALA A N 1
ATOM 3061 C CA . ALA A 1 401 ? -98.870 -17.369 178.913 1.00 75.88 401 ALA A CA 1
ATOM 3062 C C . ALA A 1 401 ? -100.212 -16.661 179.163 1.00 75.88 401 ALA A C 1
ATOM 3064 O O . ALA A 1 401 ? -100.613 -16.499 180.315 1.00 75.88 401 ALA A O 1
ATOM 3065 N N . LEU A 1 402 ? -100.926 -16.277 178.099 1.00 81.44 402 LEU A N 1
ATOM 3066 C CA . LEU A 1 402 ? -102.262 -15.687 178.194 1.00 81.44 402 LEU A CA 1
ATOM 3067 C C . LEU A 1 402 ? -103.256 -16.648 178.860 1.00 81.44 402 LEU A C 1
ATOM 3069 O O . LEU A 1 402 ? -104.038 -16.229 179.711 1.00 81.44 402 LEU A O 1
ATOM 3073 N N . GLU A 1 403 ? -103.223 -17.926 178.488 1.00 71.75 403 GLU A N 1
ATOM 3074 C CA . GLU A 1 403 ? -104.097 -18.960 179.046 1.00 71.75 403 GLU A CA 1
ATOM 3075 C C . GLU A 1 403 ? -103.820 -19.191 180.538 1.00 71.75 403 GLU A C 1
ATOM 3077 O O . GLU A 1 403 ? -104.748 -19.173 181.350 1.00 71.75 403 GLU A O 1
ATOM 3082 N N . GLY A 1 404 ? -102.541 -19.276 180.923 1.00 75.00 404 GLY A N 1
ATOM 3083 C CA . GLY A 1 404 ? -102.141 -19.339 182.331 1.00 75.00 404 GLY A CA 1
ATOM 3084 C C . GLY A 1 404 ? -102.606 -18.117 183.128 1.00 75.00 404 GLY A C 1
ATOM 3085 O O . GLY A 1 404 ? -103.167 -18.256 184.214 1.00 75.00 404 GLY A O 1
ATOM 3086 N N . LYS A 1 405 ? -102.461 -16.914 182.559 1.00 77.12 405 LYS A N 1
ATOM 3087 C CA . LYS A 1 405 ? -102.891 -15.662 183.196 1.00 77.12 405 LYS A CA 1
ATOM 3088 C C . LYS A 1 405 ? -104.406 -15.530 183.315 1.00 77.12 405 LYS A C 1
ATOM 3090 O O . LYS A 1 405 ? -104.885 -15.040 184.335 1.00 77.12 405 LYS A O 1
ATOM 3095 N N . LYS A 1 406 ? -105.175 -16.013 182.333 1.00 72.88 406 LYS A N 1
ATOM 3096 C CA . LYS A 1 406 ? -106.641 -16.113 182.436 1.00 72.88 406 LYS A CA 1
ATOM 3097 C C . LYS A 1 406 ? -107.070 -17.093 183.527 1.00 72.88 406 LYS A C 1
ATOM 3099 O O . LYS A 1 406 ? -108.003 -16.779 184.259 1.00 72.88 406 LYS A O 1
ATOM 3104 N N . SER A 1 407 ? -106.371 -18.219 183.679 1.00 71.94 407 SER A N 1
ATOM 3105 C CA . SER A 1 407 ? -106.632 -19.175 184.764 1.00 71.94 407 SER A CA 1
ATOM 3106 C C . SER A 1 407 ? -106.360 -18.559 186.140 1.00 71.94 407 SER A C 1
ATOM 3108 O O . SER A 1 407 ? -107.217 -18.627 187.014 1.00 71.94 407 SER A O 1
ATOM 3110 N N . GLU A 1 408 ? -105.217 -17.883 186.325 1.00 70.25 408 GLU A N 1
ATOM 3111 C CA . GLU A 1 408 ? -104.902 -17.166 187.575 1.00 70.25 408 GLU A CA 1
ATOM 3112 C C . GLU A 1 408 ? -105.958 -16.099 187.901 1.00 70.25 408 GLU A C 1
ATOM 3114 O O . GLU A 1 408 ? -106.340 -15.909 189.057 1.00 70.25 408 GLU A O 1
ATOM 3119 N N . LEU A 1 409 ? -106.444 -15.404 186.874 1.00 77.19 409 LEU A N 1
ATOM 3120 C CA . LEU A 1 409 ? -107.476 -14.381 186.985 1.00 77.19 409 LEU A CA 1
ATOM 3121 C C . LEU A 1 409 ? -108.838 -14.961 187.385 1.00 77.19 409 LEU A C 1
ATOM 3123 O O . LEU A 1 409 ? -109.521 -14.372 188.226 1.00 77.19 409 LEU A O 1
ATOM 3127 N N . GLU A 1 410 ? -109.234 -16.103 186.819 1.00 67.44 410 GLU A N 1
ATOM 3128 C CA . GLU A 1 410 ? -110.441 -16.830 187.226 1.00 67.44 410 GLU A CA 1
ATOM 3129 C C . GLU A 1 410 ? -110.333 -17.346 188.658 1.00 67.44 410 GLU A C 1
ATOM 3131 O O . GLU A 1 410 ? -111.255 -17.133 189.447 1.00 67.44 410 GLU A O 1
ATOM 3136 N N . ASP A 1 411 ? -109.201 -17.946 189.025 1.00 71.94 411 ASP A N 1
ATOM 3137 C CA . ASP A 1 411 ? -108.965 -18.450 190.378 1.00 71.94 411 ASP A CA 1
ATOM 3138 C C . ASP A 1 411 ? -109.022 -17.314 191.411 1.00 71.94 411 ASP A C 1
ATOM 3140 O O . ASP A 1 411 ? -109.672 -17.442 192.454 1.00 71.94 411 ASP A O 1
ATOM 3144 N N . LYS A 1 412 ? -108.417 -16.158 191.103 1.00 74.19 412 LYS A N 1
ATOM 3145 C CA . LYS A 1 412 ? -108.474 -14.957 191.952 1.00 74.19 412 LYS A CA 1
ATOM 3146 C C . LYS A 1 412 ? -109.891 -14.377 192.031 1.00 74.19 412 LYS A C 1
ATOM 3148 O O . LYS A 1 412 ? -110.348 -14.061 193.129 1.00 74.19 412 LYS A O 1
ATOM 3153 N N . LYS A 1 413 ? -110.634 -14.279 190.921 1.00 66.50 413 LYS A N 1
ATOM 3154 C CA . LYS A 1 413 ? -112.052 -13.853 190.943 1.00 66.50 413 LYS A CA 1
ATOM 3155 C C . LYS A 1 413 ? -112.917 -14.804 191.772 1.00 66.50 413 LYS A C 1
ATOM 3157 O O . LYS A 1 413 ? -113.723 -14.355 192.583 1.00 66.50 413 LYS A O 1
ATOM 3162 N N . ALA A 1 414 ? -112.699 -16.107 191.638 1.00 65.31 414 ALA A N 1
ATOM 3163 C CA . ALA A 1 414 ? -113.430 -17.124 192.381 1.00 65.31 414 ALA A CA 1
ATOM 3164 C C . ALA A 1 414 ? -113.077 -17.142 193.880 1.00 65.31 414 ALA A C 1
ATOM 3166 O O . ALA A 1 414 ? -113.919 -17.509 194.705 1.00 65.31 414 ALA A O 1
ATOM 3167 N N . ALA A 1 415 ? -111.852 -16.758 194.251 1.00 62.81 415 ALA A N 1
ATOM 3168 C CA . ALA A 1 415 ? -111.463 -16.528 195.642 1.00 62.81 415 ALA A CA 1
ATOM 3169 C C . ALA A 1 415 ? -112.163 -15.287 196.223 1.00 62.81 415 ALA A C 1
ATOM 3171 O O . ALA A 1 415 ? -112.695 -15.347 197.332 1.00 62.81 415 ALA A O 1
ATOM 3172 N N . LEU A 1 416 ? -112.246 -14.199 195.445 1.00 65.12 416 LEU A N 1
ATOM 3173 C CA . LEU A 1 416 ? -112.976 -12.985 195.823 1.00 65.12 416 LEU A CA 1
ATOM 3174 C C . LEU A 1 416 ? -114.460 -13.271 196.119 1.00 65.12 416 LEU A C 1
ATOM 3176 O O . LEU A 1 416 ? -115.003 -12.761 197.099 1.00 65.12 416 LEU A O 1
ATOM 3180 N N . ASP A 1 417 ? -115.102 -14.105 195.299 1.00 63.06 417 ASP A N 1
ATOM 3181 C CA . ASP A 1 417 ? -116.520 -14.453 195.453 1.00 63.06 417 ASP A CA 1
ATOM 3182 C C . ASP A 1 417 ? -116.797 -15.368 196.657 1.00 63.06 417 ASP A C 1
ATOM 3184 O O . ASP A 1 417 ? -117.852 -15.255 197.286 1.00 63.06 417 ASP A O 1
ATOM 3188 N N . ARG A 1 418 ? -115.872 -16.276 197.002 1.00 63.81 418 ARG A N 1
ATOM 3189 C CA . ARG A 1 418 ? -116.047 -17.209 198.133 1.00 63.81 418 ARG A CA 1
ATOM 3190 C C . ARG A 1 418 ? -115.813 -16.551 199.484 1.00 63.81 418 ARG A C 1
ATOM 3192 O O . ARG A 1 418 ? -116.617 -16.733 200.396 1.00 63.81 418 ARG A O 1
ATOM 3199 N N . ASP A 1 419 ? -114.733 -15.788 199.598 1.00 57.75 419 ASP A N 1
ATOM 3200 C CA . ASP A 1 419 ? -114.264 -15.293 200.892 1.00 57.75 419 ASP A CA 1
ATOM 3201 C C . ASP A 1 419 ? -114.674 -13.842 201.165 1.00 57.75 419 ASP A C 1
ATOM 3203 O O . ASP A 1 419 ? -114.501 -13.354 202.281 1.00 57.75 419 ASP A O 1
ATOM 3207 N N . GLY A 1 420 ? -115.323 -13.161 200.214 1.00 54.22 420 GLY A N 1
ATOM 3208 C CA . GLY A 1 420 ? -115.738 -11.760 200.348 1.00 54.22 420 GLY A CA 1
ATOM 3209 C C . GLY A 1 420 ? -116.654 -11.447 201.544 1.00 54.22 420 GLY A C 1
ATOM 3210 O O . GLY A 1 420 ? -116.724 -10.296 201.966 1.00 54.22 420 GLY A O 1
ATOM 3211 N N . GLY A 1 421 ? -117.333 -12.448 202.123 1.00 53.59 421 GLY A N 1
ATOM 3212 C CA . GLY A 1 421 ? -118.131 -12.297 203.351 1.00 53.59 421 GLY A CA 1
ATOM 3213 C C . GLY A 1 421 ? -117.355 -12.499 204.663 1.00 53.59 421 GLY A C 1
ATOM 3214 O O . GLY A 1 421 ? -117.841 -12.102 205.720 1.00 53.59 421 GLY A O 1
ATOM 3215 N N . SER A 1 422 ? -116.172 -13.118 204.595 1.00 49.22 422 SER A N 1
ATOM 3216 C CA . SER A 1 422 ? -115.279 -13.419 205.728 1.00 49.22 422 SER A CA 1
ATOM 3217 C C . SER A 1 422 ? -114.018 -12.551 205.738 1.00 49.22 422 SER A C 1
ATOM 3219 O O . SER A 1 422 ? -113.319 -12.500 206.750 1.00 49.22 422 SER A O 1
ATOM 3221 N N . MET A 1 423 ? -113.703 -11.911 204.616 1.00 56.69 423 MET A N 1
ATOM 3222 C CA . MET A 1 423 ? -112.520 -11.084 204.455 1.00 56.69 423 MET A CA 1
ATOM 3223 C C . MET A 1 423 ? -112.657 -9.750 205.170 1.00 56.69 423 MET A C 1
ATOM 3225 O O . MET A 1 423 ? -113.714 -9.113 205.206 1.00 56.69 423 MET A O 1
ATOM 3229 N N . THR A 1 424 ? -111.533 -9.287 205.692 1.00 57.69 424 THR A N 1
ATOM 3230 C CA . THR A 1 424 ? -111.383 -7.888 206.065 1.00 57.69 424 THR A CA 1
ATOM 3231 C C . THR A 1 424 ? -111.388 -7.019 204.803 1.00 57.69 424 THR A C 1
ATOM 3233 O O . THR A 1 424 ? -111.045 -7.465 203.705 1.00 57.69 424 THR A O 1
ATOM 3236 N N . ALA A 1 425 ? -111.784 -5.751 204.932 1.00 65.94 425 ALA A N 1
ATOM 3237 C CA . ALA A 1 425 ? -111.815 -4.831 203.793 1.00 65.94 425 ALA A CA 1
ATOM 3238 C C . ALA A 1 425 ? -110.444 -4.694 203.092 1.00 65.94 425 ALA A C 1
ATOM 3240 O O . ALA A 1 425 ? -110.402 -4.428 201.893 1.00 65.94 425 ALA A O 1
ATOM 3241 N N . GLU A 1 426 ? -109.340 -4.910 203.817 1.00 67.12 426 GLU A N 1
ATOM 3242 C CA . GLU A 1 426 ? -107.975 -4.913 203.275 1.00 67.12 426 GLU A CA 1
ATOM 3243 C C . GLU A 1 426 ? -107.680 -6.144 202.406 1.00 67.12 426 GLU A C 1
ATOM 3245 O O . GLU A 1 426 ? -107.105 -5.996 201.330 1.00 67.12 426 GLU A O 1
ATOM 3250 N N . GLU A 1 427 ? -108.128 -7.339 202.798 1.00 62.97 427 GLU A N 1
ATOM 3251 C CA . GLU A 1 427 ? -107.915 -8.572 202.024 1.00 62.97 427 GLU A CA 1
ATOM 3252 C C . GLU A 1 427 ? -108.712 -8.563 200.712 1.00 62.97 427 GLU A C 1
ATOM 3254 O O . GLU A 1 427 ? -108.175 -8.884 199.653 1.00 62.97 427 GLU A O 1
ATOM 3259 N N . ALA A 1 428 ? -109.963 -8.097 200.746 1.00 62.09 428 ALA A N 1
ATOM 3260 C CA . ALA A 1 428 ? -110.783 -7.952 199.543 1.00 62.09 428 ALA A CA 1
ATOM 3261 C C . ALA A 1 428 ? -110.255 -6.857 198.595 1.00 62.09 428 ALA A C 1
ATOM 3263 O O . ALA A 1 428 ? -110.388 -6.968 197.374 1.00 62.09 428 ALA A O 1
ATOM 3264 N N . ALA A 1 429 ? -109.659 -5.791 199.142 1.00 70.38 429 ALA A N 1
ATOM 3265 C CA . ALA A 1 429 ? -109.022 -4.741 198.351 1.00 70.38 429 ALA A CA 1
ATOM 3266 C C . ALA A 1 429 ? -107.722 -5.228 197.693 1.00 70.38 429 ALA A C 1
ATOM 3268 O O . ALA A 1 429 ? -107.496 -4.927 196.521 1.00 70.38 429 ALA A O 1
ATOM 3269 N N . ALA A 1 430 ? -106.909 -6.016 198.402 1.00 73.06 430 ALA A N 1
ATOM 3270 C CA . ALA A 1 430 ? -105.695 -6.621 197.856 1.00 73.06 430 ALA A CA 1
ATOM 3271 C C . ALA A 1 430 ? -106.013 -7.574 196.694 1.00 73.06 430 ALA A C 1
ATOM 3273 O O . ALA A 1 430 ? -105.444 -7.445 195.613 1.00 73.06 430 ALA A O 1
ATOM 3274 N N . LEU A 1 431 ? -106.998 -8.455 196.876 1.00 73.75 431 LEU A N 1
ATOM 3275 C CA . LEU A 1 431 ? -107.404 -9.434 195.867 1.00 73.75 431 LEU A CA 1
ATOM 3276 C C . LEU A 1 431 ? -108.055 -8.768 194.640 1.00 73.75 431 LEU A C 1
ATOM 3278 O O . LEU A 1 431 ? -107.777 -9.152 193.507 1.00 73.75 431 LEU A O 1
ATOM 3282 N N . LYS A 1 432 ? -108.845 -7.697 194.832 1.00 71.25 432 LYS A N 1
ATOM 3283 C CA . LYS A 1 432 ? -109.315 -6.841 193.721 1.00 71.25 432 LYS A CA 1
ATOM 3284 C C . LYS A 1 432 ? -108.170 -6.142 192.989 1.00 71.25 432 LYS A C 1
ATOM 3286 O O . LYS A 1 432 ? -108.243 -6.002 191.772 1.00 71.25 432 LYS A O 1
ATOM 3291 N N . GLY A 1 433 ? -107.139 -5.701 193.710 1.00 73.62 433 GLY A N 1
ATOM 3292 C CA . GLY A 1 433 ? -105.942 -5.102 193.120 1.00 73.62 433 GLY A CA 1
ATOM 3293 C C . GLY A 1 433 ? -105.164 -6.091 192.251 1.00 73.62 433 GLY A C 1
ATOM 3294 O O . GLY A 1 433 ? -104.757 -5.751 191.144 1.00 73.62 433 GLY A O 1
ATOM 3295 N N . GLU A 1 434 ? -105.026 -7.335 192.705 1.00 75.12 434 GLU A N 1
ATOM 3296 C CA . GLU A 1 434 ? -104.395 -8.410 191.932 1.00 75.12 434 GLU A CA 1
ATOM 3297 C C . GLU A 1 434 ? -105.228 -8.821 190.712 1.00 75.12 434 GLU A C 1
ATOM 3299 O O . GLU A 1 434 ? -104.664 -9.021 189.640 1.00 75.12 434 GLU A O 1
ATOM 3304 N N . ILE A 1 435 ? -106.561 -8.887 190.836 1.00 77.25 435 ILE A N 1
ATOM 3305 C CA . ILE A 1 435 ? -107.459 -9.127 189.693 1.00 77.25 435 ILE A CA 1
ATOM 3306 C C . ILE A 1 435 ? -107.297 -8.019 188.653 1.00 77.25 435 ILE A C 1
ATOM 3308 O O . ILE A 1 435 ? -107.115 -8.323 187.482 1.00 77.25 435 ILE A O 1
ATOM 3312 N N . ALA A 1 436 ? -107.305 -6.749 189.067 1.00 75.19 436 ALA A N 1
ATOM 3313 C CA . ALA A 1 436 ? -107.117 -5.627 188.149 1.00 75.19 436 ALA A CA 1
ATOM 3314 C C . ALA A 1 436 ? -105.733 -5.657 187.469 1.00 75.19 436 ALA A C 1
ATOM 3316 O O . ALA A 1 436 ? -105.613 -5.328 186.290 1.00 75.19 436 ALA A O 1
ATOM 3317 N N . SER A 1 437 ? -104.691 -6.087 188.189 1.00 75.69 437 SER A N 1
ATOM 3318 C CA . SER A 1 437 ? -103.349 -6.282 187.625 1.00 75.69 437 SER A CA 1
ATOM 3319 C C . SER A 1 437 ? -103.327 -7.402 186.583 1.00 75.69 437 SER A C 1
ATOM 3321 O O . SER A 1 437 ? -102.810 -7.209 185.486 1.00 75.69 437 SER A O 1
ATOM 3323 N N . LEU A 1 438 ? -103.931 -8.553 186.891 1.00 77.50 438 LEU A N 1
ATOM 3324 C CA . LEU A 1 438 ? -104.042 -9.681 185.965 1.00 77.50 438 LEU A CA 1
ATOM 3325 C C . LEU A 1 438 ? -104.920 -9.340 184.751 1.00 77.50 438 LEU A C 1
ATOM 3327 O O . LEU A 1 438 ? -104.595 -9.752 183.643 1.00 77.50 438 LEU A O 1
ATOM 3331 N N . GLU A 1 439 ? -105.988 -8.550 184.918 1.00 72.50 439 GLU A N 1
ATOM 3332 C CA . GLU A 1 439 ? -106.813 -8.048 183.806 1.00 72.50 439 GLU A CA 1
ATOM 3333 C C . GLU A 1 439 ? -105.973 -7.167 182.870 1.00 72.50 439 GLU A C 1
ATOM 3335 O O . GLU A 1 439 ? -106.081 -7.276 181.647 1.00 72.50 439 GLU A O 1
ATOM 3340 N N . GLY A 1 440 ? -105.084 -6.345 183.438 1.00 74.88 440 GLY A N 1
ATOM 3341 C CA . GLY A 1 440 ? -104.105 -5.564 182.685 1.00 74.88 440 GLY A CA 1
ATOM 3342 C C . GLY A 1 440 ? -103.075 -6.426 181.946 1.00 74.88 440 GLY A C 1
ATOM 3343 O O . GLY A 1 440 ? -102.785 -6.164 180.780 1.00 74.88 440 GLY A O 1
ATOM 3344 N N . GLU A 1 441 ? -102.549 -7.474 182.583 1.00 77.25 441 GLU A N 1
ATOM 3345 C CA . GLU A 1 441 ? -101.597 -8.411 181.964 1.00 77.25 441 GLU A CA 1
ATOM 3346 C C . GLU A 1 441 ? -102.236 -9.229 180.832 1.00 77.25 441 GLU A C 1
ATOM 3348 O O . GLU A 1 441 ? -101.630 -9.379 179.772 1.00 77.25 441 GLU A O 1
ATOM 3353 N N . VAL A 1 442 ? -103.471 -9.705 181.022 1.00 78.31 442 VAL A N 1
ATOM 3354 C CA . VAL A 1 442 ? -104.260 -10.412 179.999 1.00 78.31 442 VAL A CA 1
ATOM 3355 C C . VAL A 1 442 ? -104.499 -9.506 178.794 1.00 78.31 442 VAL A C 1
ATOM 3357 O O . VAL A 1 442 ? -104.213 -9.910 177.672 1.00 78.31 442 VAL A O 1
ATOM 3360 N N . SER A 1 443 ? -104.935 -8.265 179.019 1.00 77.25 443 SER A N 1
ATOM 3361 C CA . SER A 1 443 ? -105.160 -7.290 177.944 1.00 77.25 443 SER A CA 1
ATOM 3362 C C . SER A 1 443 ? -103.867 -6.949 177.184 1.00 77.25 443 SER A C 1
ATOM 3364 O O . SER A 1 443 ? -103.848 -6.890 175.955 1.00 77.25 443 SER A O 1
ATOM 3366 N N . SER A 1 444 ? -102.747 -6.809 177.899 1.00 78.00 444 SER A N 1
ATOM 3367 C CA . SER A 1 444 ? -101.423 -6.579 177.302 1.00 78.00 444 SER A CA 1
ATOM 3368 C C . SER A 1 444 ? -100.932 -7.767 176.459 1.00 78.00 444 SER A C 1
ATOM 3370 O O . SER A 1 444 ? -100.378 -7.588 175.369 1.00 78.00 444 SER A O 1
ATOM 3372 N N . LEU A 1 445 ? -101.162 -8.997 176.930 1.00 79.69 445 LEU A N 1
ATOM 3373 C CA . LEU A 1 445 ? -100.838 -10.219 176.192 1.00 79.69 445 LEU A CA 1
ATOM 3374 C C . LEU A 1 445 ? -101.741 -10.408 174.968 1.00 79.69 445 LEU A C 1
ATOM 3376 O O . LEU A 1 445 ? -101.227 -10.775 173.916 1.00 79.69 445 LEU A O 1
ATOM 3380 N N . GLU A 1 446 ? -103.040 -10.113 175.070 1.00 73.81 446 GLU A N 1
ATOM 3381 C CA . GLU A 1 446 ? -103.970 -10.115 173.929 1.00 73.81 446 GLU A CA 1
ATOM 3382 C C . GLU A 1 446 ? -103.535 -9.109 172.855 1.00 73.81 446 GLU A C 1
ATOM 3384 O O . GLU A 1 446 ? -103.504 -9.457 171.675 1.00 73.81 446 GLU A O 1
ATOM 3389 N N . GLY A 1 447 ? -103.106 -7.909 173.261 1.00 78.00 447 GLY A N 1
ATOM 3390 C CA . GLY A 1 447 ? -102.516 -6.922 172.352 1.00 78.00 447 GLY A CA 1
ATOM 3391 C C . GLY A 1 447 ? -101.243 -7.433 171.670 1.00 78.00 447 GLY A C 1
ATOM 3392 O O . GLY A 1 447 ? -101.153 -7.423 170.447 1.00 78.00 447 GLY A O 1
ATOM 3393 N N . SER A 1 448 ? -100.299 -7.981 172.442 1.00 80.69 448 SER A N 1
ATOM 3394 C CA . SER A 1 448 ? -99.043 -8.531 171.898 1.00 80.69 448 SER A CA 1
ATOM 3395 C C . SER A 1 448 ? -99.272 -9.697 170.925 1.00 80.69 448 SER A C 1
ATOM 3397 O O . SER A 1 448 ? -98.542 -9.842 169.949 1.00 80.69 448 SER A O 1
ATOM 3399 N N . ILE A 1 449 ? -100.266 -10.549 171.196 1.00 82.56 449 ILE A N 1
ATOM 3400 C CA . ILE A 1 449 ? -100.662 -11.662 170.320 1.00 82.56 449 ILE A CA 1
ATOM 3401 C C . ILE A 1 449 ? -101.228 -11.126 169.008 1.00 82.56 449 ILE A C 1
ATOM 3403 O O . ILE A 1 449 ? -100.844 -11.617 167.951 1.00 82.56 449 ILE A O 1
ATOM 3407 N N . SER A 1 450 ? -102.087 -10.106 169.066 1.00 78.62 450 SER A N 1
ATOM 3408 C CA . SER A 1 450 ? -102.633 -9.473 167.864 1.00 78.62 450 SER A CA 1
ATOM 3409 C C . SER A 1 450 ? -101.538 -8.842 167.001 1.00 78.62 450 SER A C 1
ATOM 3411 O O . SER A 1 450 ? -101.598 -8.944 165.777 1.00 78.62 450 SER A O 1
ATOM 3413 N N . ASP A 1 451 ? -100.539 -8.206 167.615 1.00 82.62 451 ASP A N 1
ATOM 3414 C CA . ASP A 1 451 ? -99.404 -7.625 166.893 1.00 82.62 451 ASP A CA 1
ATOM 3415 C C . ASP A 1 451 ? -98.546 -8.720 166.232 1.00 82.62 451 ASP A C 1
ATOM 3417 O O . ASP A 1 451 ? -98.217 -8.624 165.050 1.00 82.62 451 ASP A O 1
ATOM 3421 N N . LEU A 1 452 ? -98.269 -9.818 166.948 1.00 84.06 452 LEU A N 1
ATOM 3422 C CA . LEU A 1 452 ? -97.565 -10.987 166.405 1.00 84.06 452 LEU A CA 1
ATOM 3423 C C . LEU A 1 452 ? -98.326 -11.658 165.252 1.00 84.06 452 LEU A C 1
ATOM 3425 O O . LEU A 1 452 ? -97.706 -12.056 164.267 1.00 84.06 452 LEU A O 1
ATOM 3429 N N . GLU A 1 453 ? -99.652 -11.782 165.345 1.00 78.88 453 GLU A N 1
ATOM 3430 C CA . GLU A 1 453 ? -100.490 -12.337 164.273 1.00 78.88 453 GLU A CA 1
ATOM 3431 C C . GLU A 1 453 ? -100.459 -11.457 163.015 1.00 78.88 453 GLU A C 1
ATOM 3433 O O . GLU A 1 453 ? -100.335 -11.980 161.905 1.00 78.88 453 GLU A O 1
ATOM 3438 N N . ASN A 1 454 ? -100.484 -10.130 163.176 1.00 80.88 454 ASN A N 1
ATOM 3439 C CA . ASN A 1 454 ? -100.331 -9.191 162.062 1.00 80.88 454 ASN A CA 1
ATOM 3440 C C . ASN A 1 454 ? -98.941 -9.287 161.418 1.00 80.88 454 ASN A C 1
ATOM 3442 O O . ASN A 1 454 ? -98.828 -9.318 160.192 1.00 80.88 454 ASN A O 1
ATOM 3446 N N . ASP A 1 455 ? -97.886 -9.385 162.226 1.00 84.19 455 ASP A N 1
ATOM 3447 C CA . ASP A 1 455 ? -96.517 -9.521 161.732 1.00 84.19 455 ASP A CA 1
ATOM 3448 C C . ASP A 1 455 ? -96.285 -10.847 160.991 1.00 84.19 455 ASP A C 1
ATOM 3450 O O . ASP A 1 455 ? -95.599 -10.876 159.968 1.00 84.19 455 ASP A O 1
ATOM 3454 N N . ILE A 1 456 ? -96.869 -11.945 161.481 1.00 83.69 456 ILE A N 1
ATOM 3455 C CA . ILE A 1 456 ? -96.862 -13.250 160.806 1.00 83.69 456 ILE A CA 1
ATOM 3456 C C . ILE A 1 456 ? -97.571 -13.143 159.458 1.00 83.69 456 ILE A C 1
ATOM 3458 O O . ILE A 1 456 ? -97.005 -13.559 158.451 1.00 83.69 456 ILE A O 1
ATOM 3462 N N . SER A 1 457 ? -98.756 -12.527 159.413 1.00 80.12 457 SER A N 1
ATOM 3463 C CA . SER A 1 457 ? -99.481 -12.322 158.155 1.00 80.12 457 SER A CA 1
ATOM 3464 C C . SER A 1 457 ? -98.695 -11.448 157.170 1.00 80.12 457 SER A C 1
ATOM 3466 O O . SER A 1 457 ? -98.748 -11.691 155.964 1.00 80.12 457 SER A O 1
ATOM 3468 N N . GLY A 1 458 ? -97.961 -10.446 157.664 1.00 82.12 458 GLY A N 1
ATOM 3469 C CA . GLY A 1 458 ? -97.067 -9.620 156.853 1.00 82.12 458 GLY A CA 1
ATOM 3470 C C . GLY A 1 458 ? -95.918 -10.430 156.250 1.00 82.12 458 GLY A C 1
ATOM 3471 O O . GLY A 1 458 ? -95.702 -10.383 155.040 1.00 82.12 458 GLY A O 1
ATOM 3472 N N . LEU A 1 459 ? -95.227 -11.230 157.066 1.00 83.62 459 LEU A N 1
ATOM 3473 C CA . LEU A 1 459 ? -94.140 -12.102 156.609 1.00 83.62 459 LEU A CA 1
ATOM 3474 C C . LEU A 1 459 ? -94.624 -13.182 155.632 1.00 83.62 459 LEU A C 1
ATOM 3476 O O . LEU A 1 459 ? -93.942 -13.448 154.645 1.00 83.62 459 LEU A O 1
ATOM 3480 N N . GLU A 1 460 ? -95.800 -13.773 155.863 1.00 79.12 460 GLU A N 1
ATOM 3481 C CA . GLU A 1 460 ? -96.415 -14.740 154.942 1.00 79.12 460 GLU A CA 1
ATOM 3482 C C . GLU A 1 460 ? -96.716 -14.106 153.576 1.00 79.12 460 GLU A C 1
ATOM 3484 O O . GLU A 1 460 ? -96.447 -14.720 152.544 1.00 79.12 460 GLU A O 1
ATOM 3489 N N . GLY A 1 461 ? -97.189 -12.855 153.550 1.00 79.62 461 GLY A N 1
ATOM 3490 C CA . GLY A 1 461 ? -97.402 -12.111 152.305 1.00 79.62 461 GLY A CA 1
ATOM 3491 C C . GLY A 1 461 ? -96.106 -11.809 151.545 1.00 79.62 461 GLY A C 1
ATOM 3492 O O . GLY A 1 461 ? -96.050 -11.933 150.321 1.00 79.62 461 GLY A O 1
ATOM 3493 N N . GLU A 1 462 ? -95.037 -11.447 152.254 1.00 82.62 462 GLU A N 1
ATOM 3494 C CA . GLU A 1 462 ? -93.735 -11.178 151.636 1.00 82.62 462 GLU A CA 1
ATOM 3495 C C . GLU A 1 462 ? -93.041 -12.450 151.125 1.00 82.62 462 GLU A C 1
ATOM 3497 O O . GLU A 1 462 ? -92.392 -12.410 150.079 1.00 82.62 462 GLU A O 1
ATOM 3502 N N . ILE A 1 463 ? -93.191 -13.574 151.834 1.00 83.44 463 ILE A N 1
ATOM 3503 C CA . ILE A 1 463 ? -92.714 -14.893 151.396 1.00 83.44 463 ILE A CA 1
ATOM 3504 C C . ILE A 1 463 ? -93.442 -15.317 150.122 1.00 83.44 463 ILE A C 1
ATOM 3506 O O . ILE A 1 463 ? -92.776 -15.655 149.150 1.00 83.44 463 ILE A O 1
ATOM 3510 N N . ALA A 1 464 ? -94.773 -15.204 150.075 1.00 80.38 464 ALA A N 1
ATOM 3511 C CA . ALA A 1 464 ? -95.552 -15.563 148.889 1.00 80.38 464 ALA A CA 1
ATOM 3512 C C . ALA A 1 464 ? -95.116 -14.773 147.638 1.00 80.38 464 ALA A C 1
ATOM 3514 O O . ALA A 1 464 ? -94.983 -15.339 146.555 1.00 80.38 464 ALA A O 1
ATOM 3515 N N . SER A 1 465 ? -94.819 -13.476 147.788 1.00 82.62 465 SER A N 1
ATOM 3516 C CA . SER A 1 465 ? -94.307 -12.656 146.680 1.00 82.62 465 SER A CA 1
ATOM 3517 C C . SER A 1 465 ? -92.919 -13.101 146.194 1.00 82.62 465 SER A C 1
ATOM 3519 O O . SER A 1 465 ? -92.642 -13.047 144.994 1.00 82.62 465 SER A O 1
ATOM 3521 N N . LEU A 1 466 ? -92.038 -13.543 147.096 1.00 83.56 466 LEU A N 1
ATOM 3522 C CA . LEU A 1 466 ? -90.720 -14.071 146.728 1.00 83.56 466 LEU A CA 1
ATOM 3523 C C . LEU A 1 466 ? -90.817 -15.471 146.102 1.00 83.56 466 LEU A C 1
ATOM 3525 O O . LEU A 1 466 ? -90.131 -15.741 145.117 1.00 83.56 466 LEU A O 1
ATOM 3529 N N . GLU A 1 467 ? -91.702 -16.326 146.618 1.00 80.31 467 GLU A N 1
ATOM 3530 C CA . GLU A 1 467 ? -91.978 -17.667 146.084 1.00 80.31 467 GLU A CA 1
ATOM 3531 C C . GLU A 1 467 ? -92.579 -17.628 144.671 1.00 80.31 467 GLU A C 1
ATOM 3533 O O . GLU A 1 467 ? -92.354 -18.552 143.894 1.00 80.31 467 GLU A O 1
ATOM 3538 N N . GLU A 1 468 ? -93.275 -16.551 144.294 1.00 81.31 468 GLU A N 1
ATOM 3539 C CA . GLU A 1 468 ? -93.743 -16.333 142.919 1.00 81.31 468 GLU A CA 1
ATOM 3540 C C . GLU A 1 468 ? -92.627 -15.825 141.986 1.00 81.31 468 GLU A C 1
ATOM 3542 O O . GLU A 1 468 ? -92.518 -16.251 140.834 1.00 81.31 468 GLU A O 1
ATOM 3547 N N . ARG A 1 469 ? -91.761 -14.928 142.472 1.00 82.94 469 ARG A N 1
ATOM 3548 C CA . ARG A 1 469 ? -90.727 -14.276 141.647 1.00 82.94 469 ARG A CA 1
ATOM 3549 C C . ARG A 1 469 ? -89.549 -15.182 141.292 1.00 82.94 469 ARG A C 1
ATOM 3551 O O . ARG A 1 469 ? -89.045 -15.099 140.174 1.00 82.94 469 ARG A O 1
ATOM 3558 N N . ILE A 1 470 ? -89.108 -16.034 142.217 1.00 83.88 470 ILE A N 1
ATOM 3559 C CA . ILE A 1 470 ? -87.954 -16.929 142.020 1.00 83.88 470 ILE A CA 1
ATOM 3560 C C . ILE A 1 470 ? -88.140 -17.887 140.826 1.00 83.88 470 ILE A C 1
ATOM 3562 O O . ILE A 1 470 ? -87.284 -17.875 139.941 1.00 83.88 470 ILE A O 1
ATOM 3566 N N . PRO A 1 471 ? -89.233 -18.668 140.712 1.00 79.56 471 PRO A N 1
ATOM 3567 C CA . PRO A 1 471 ? -89.406 -19.592 139.588 1.00 79.56 471 PRO A CA 1
ATOM 3568 C C . PRO A 1 471 ? -89.597 -18.874 138.243 1.00 79.56 471 PRO A C 1
ATOM 3570 O O . PRO A 1 471 ? -89.180 -19.388 137.201 1.00 79.56 471 PRO A O 1
ATOM 3573 N N . ALA A 1 472 ? -90.188 -17.673 138.244 1.00 80.44 472 ALA A N 1
ATOM 3574 C CA . ALA A 1 472 ? -90.300 -16.851 137.041 1.00 80.44 472 ALA A CA 1
ATOM 3575 C C . ALA A 1 472 ? -88.915 -16.407 136.535 1.00 80.44 472 ALA A C 1
ATOM 3577 O O . ALA A 1 472 ? -88.610 -16.570 135.353 1.00 80.44 472 ALA A O 1
ATOM 3578 N N . ALA A 1 473 ? -88.052 -15.932 137.436 1.00 80.31 473 ALA A N 1
ATOM 3579 C CA . ALA A 1 473 ? -86.684 -15.543 137.104 1.00 80.31 473 ALA A CA 1
ATOM 3580 C C . ALA A 1 473 ? -85.805 -16.746 136.700 1.00 80.31 473 ALA A C 1
ATOM 3582 O O . ALA A 1 473 ? -85.021 -16.638 135.759 1.00 80.31 473 ALA A O 1
ATOM 3583 N N . GLU A 1 474 ? -85.966 -17.912 137.337 1.00 81.12 474 GLU A N 1
ATOM 3584 C CA . GLU A 1 474 ? -85.288 -19.157 136.934 1.00 81.12 474 GLU A CA 1
ATOM 3585 C C . GLU A 1 474 ? -85.681 -19.602 135.522 1.00 81.12 474 GLU A C 1
ATOM 3587 O O . GLU A 1 474 ? -84.824 -20.008 134.736 1.00 81.12 474 GLU A O 1
ATOM 3592 N N . THR A 1 475 ? -86.965 -19.487 135.177 1.00 81.62 475 THR A N 1
ATOM 3593 C CA . THR A 1 475 ? -87.464 -19.822 133.836 1.00 81.62 475 THR A CA 1
ATOM 3594 C C . THR A 1 475 ? -86.890 -18.879 132.783 1.00 81.62 475 THR A C 1
ATOM 3596 O O . THR A 1 475 ? -86.461 -19.330 131.722 1.00 81.62 475 THR A O 1
ATOM 3599 N N . GLU A 1 476 ? -86.854 -17.579 133.071 1.00 81.56 476 GLU A N 1
ATOM 3600 C CA . GLU A 1 476 ? -86.316 -16.583 132.146 1.00 81.56 476 GLU A CA 1
ATOM 3601 C C . GLU A 1 476 ? -84.810 -16.786 131.915 1.00 81.56 476 GLU A C 1
ATOM 3603 O O . GLU A 1 476 ? -84.364 -16.816 130.769 1.00 81.56 476 GLU A O 1
ATOM 3608 N N . ILE A 1 477 ? -84.035 -17.037 132.976 1.00 83.50 477 ILE A N 1
ATOM 3609 C CA . ILE A 1 477 ? -82.604 -17.364 132.871 1.00 83.50 477 ILE A CA 1
ATOM 3610 C C . ILE A 1 477 ? -82.400 -18.653 132.058 1.00 83.50 477 ILE A C 1
ATOM 3612 O O . ILE A 1 477 ? -81.593 -18.666 131.128 1.00 83.50 477 ILE A O 1
ATOM 3616 N N . GLY A 1 478 ? -83.166 -19.712 132.343 1.00 77.88 478 GLY A N 1
ATOM 3617 C CA . GLY A 1 478 ? -83.066 -20.993 131.634 1.00 77.88 478 GLY A CA 1
ATOM 3618 C C . GLY A 1 478 ? -83.449 -20.927 130.150 1.00 77.88 478 GLY A C 1
ATOM 3619 O O . GLY A 1 478 ? -82.975 -21.740 129.361 1.00 77.88 478 GLY A O 1
ATOM 3620 N N . GLN A 1 479 ? -84.271 -19.954 129.743 1.00 82.88 479 GLN A N 1
ATOM 3621 C CA . GLN A 1 479 ? -84.573 -19.689 128.331 1.00 82.88 479 GLN A CA 1
ATOM 3622 C C . GLN A 1 479 ? -83.479 -18.869 127.637 1.00 82.88 479 GLN A C 1
ATOM 3624 O O . GLN A 1 479 ? -83.237 -19.068 126.448 1.00 82.88 479 GLN A O 1
ATOM 3629 N N . GLN A 1 480 ? -82.810 -17.962 128.353 1.00 82.88 480 GLN A N 1
ATOM 3630 C CA . GLN A 1 480 ? -81.794 -17.076 127.775 1.00 82.88 480 GLN A CA 1
ATOM 3631 C C . GLN A 1 480 ? -80.425 -17.758 127.587 1.00 82.88 480 GLN A C 1
ATOM 3633 O O . GLN A 1 480 ? -79.720 -17.445 126.630 1.00 82.88 480 GLN A O 1
ATOM 3638 N N . GLU A 1 481 ? -80.061 -18.721 128.439 1.00 80.62 481 GLU A N 1
ATOM 3639 C CA . GLU A 1 481 ? -78.796 -19.474 128.336 1.00 80.62 481 GLU A CA 1
ATOM 3640 C C . GLU A 1 481 ? -78.584 -20.227 127.003 1.00 80.62 481 GLU A C 1
ATOM 3642 O O . GLU A 1 481 ? -77.529 -20.044 126.390 1.00 80.62 481 GLU A O 1
ATOM 3647 N N . PRO A 1 482 ? -79.530 -21.050 126.502 1.00 80.44 482 PRO A N 1
ATOM 3648 C CA . PRO A 1 482 ? -79.340 -21.758 125.235 1.00 80.44 482 PRO A CA 1
ATOM 3649 C C . PRO A 1 482 ? -79.335 -20.814 124.030 1.00 80.44 482 PRO A C 1
ATOM 3651 O O . PRO A 1 482 ? -78.629 -21.078 123.060 1.00 80.44 482 PRO A O 1
ATOM 3654 N N . VAL A 1 483 ? -80.081 -19.706 124.100 1.00 81.88 483 VAL A N 1
ATOM 3655 C CA . VAL A 1 483 ? -80.097 -18.691 123.040 1.00 81.88 483 VAL A CA 1
ATOM 3656 C C . VAL A 1 483 ? -78.719 -18.049 122.923 1.00 81.88 483 VAL A C 1
ATOM 3658 O O . VAL A 1 483 ? -78.161 -18.054 121.837 1.00 81.88 483 VAL A O 1
ATOM 3661 N N . LEU A 1 484 ? -78.114 -17.605 124.030 1.00 83.19 484 LEU A N 1
ATOM 3662 C CA . LEU A 1 484 ? -76.758 -17.037 124.025 1.00 83.19 484 LEU A CA 1
ATOM 3663 C C . LEU A 1 484 ? -75.695 -18.013 123.503 1.00 83.19 484 LEU A C 1
ATOM 3665 O O . LEU A 1 484 ? -74.808 -17.613 122.750 1.00 83.19 484 LEU A O 1
ATOM 3669 N N . ALA A 1 485 ? -75.790 -19.294 123.866 1.00 79.94 485 ALA A N 1
ATOM 3670 C CA . ALA A 1 485 ? -74.875 -20.316 123.362 1.00 79.94 485 ALA A CA 1
ATOM 3671 C C . ALA A 1 485 ? -74.999 -20.509 121.839 1.00 79.94 485 ALA A C 1
ATOM 3673 O O . ALA A 1 485 ? -73.988 -20.658 121.153 1.00 79.94 485 ALA A O 1
ATOM 3674 N N . GLN A 1 486 ? -76.224 -20.462 121.306 1.00 82.81 486 GLN A N 1
ATOM 3675 C CA . GLN A 1 486 ? -76.462 -20.510 119.866 1.00 82.81 486 GLN A CA 1
ATOM 3676 C C . GLN A 1 486 ? -75.921 -19.255 119.171 1.00 82.81 486 GLN A C 1
ATOM 3678 O O . GLN A 1 486 ? -75.188 -19.384 118.192 1.00 82.81 486 GLN A O 1
ATOM 3683 N N . THR A 1 487 ? -76.202 -18.060 119.702 1.00 82.31 487 THR A N 1
ATOM 3684 C CA . THR A 1 487 ? -75.707 -16.802 119.128 1.00 82.31 487 THR A CA 1
ATOM 3685 C C . THR A 1 487 ? -74.182 -16.783 119.072 1.00 82.31 487 THR A C 1
ATOM 3687 O O . THR A 1 487 ? -73.614 -16.365 118.071 1.00 82.31 487 THR A O 1
ATOM 3690 N N . ARG A 1 488 ? -73.503 -17.303 120.103 1.00 81.88 488 ARG A N 1
ATOM 3691 C CA . ARG A 1 488 ? -72.039 -17.419 120.129 1.00 81.88 488 ARG A CA 1
ATOM 3692 C C . ARG A 1 488 ? -71.501 -18.339 119.030 1.00 81.88 488 ARG A C 1
ATOM 3694 O O . ARG A 1 488 ? -70.540 -17.980 118.361 1.00 81.88 488 ARG A O 1
ATOM 3701 N N . SER A 1 489 ? -72.146 -19.485 118.807 1.00 80.69 489 SER A N 1
ATOM 3702 C CA . SER A 1 489 ? -71.749 -20.427 117.752 1.00 80.69 489 SER A CA 1
ATOM 3703 C C . SER A 1 489 ? -71.979 -19.866 116.346 1.00 80.69 489 SER A C 1
ATOM 3705 O O . SER A 1 489 ? -71.157 -20.085 115.459 1.00 80.69 489 SER A O 1
ATOM 3707 N N . GLU A 1 490 ? -73.082 -19.150 116.126 1.00 81.00 490 GLU A N 1
ATOM 3708 C CA . GLU A 1 490 ? -73.363 -18.499 114.841 1.00 81.00 490 GLU A CA 1
ATOM 3709 C C . GLU A 1 490 ? -72.356 -17.377 114.550 1.00 81.00 490 GLU A C 1
ATOM 3711 O O . GLU A 1 490 ? -71.968 -17.168 113.401 1.00 81.00 490 GLU A O 1
ATOM 3716 N N . LEU A 1 491 ? -71.891 -16.684 115.590 1.00 82.62 491 LEU A N 1
ATOM 3717 C CA . LEU A 1 491 ? -70.923 -15.600 115.472 1.00 82.62 491 LEU A CA 1
ATOM 3718 C C . LEU A 1 491 ? -69.497 -16.122 115.211 1.00 82.62 491 LEU A C 1
ATOM 3720 O O . LEU A 1 491 ? -68.803 -15.560 114.369 1.00 82.62 491 LEU A O 1
ATOM 3724 N N . GLU A 1 492 ? -69.099 -17.242 115.825 1.00 79.19 492 GLU A N 1
ATOM 3725 C CA . GLU A 1 492 ? -67.850 -17.954 115.488 1.00 79.19 492 GLU A CA 1
ATOM 3726 C C . GLU A 1 492 ? -67.848 -18.437 114.026 1.00 79.19 492 GLU A C 1
ATOM 3728 O O . GLU A 1 492 ? -66.870 -18.234 113.310 1.00 79.19 492 GLU A O 1
ATOM 3733 N N . SER A 1 493 ? -68.968 -18.984 113.537 1.00 78.31 493 SER A N 1
ATOM 3734 C CA . SER A 1 493 ? -69.092 -19.378 112.125 1.00 78.31 493 SER A CA 1
ATOM 3735 C C . SER A 1 493 ? -68.987 -18.185 111.174 1.00 78.31 493 SER A C 1
ATOM 3737 O O . SER A 1 493 ? -68.404 -18.308 110.102 1.00 78.31 493 SER A O 1
ATOM 3739 N N . ARG A 1 494 ? -69.542 -17.026 111.549 1.00 76.25 494 ARG A N 1
ATOM 3740 C CA . ARG A 1 494 ? -69.427 -15.800 110.747 1.00 76.25 494 ARG A CA 1
ATOM 3741 C C . ARG A 1 494 ? -68.026 -15.199 110.785 1.00 76.25 494 ARG A C 1
ATOM 3743 O O . ARG A 1 494 ? -67.621 -14.587 109.807 1.00 76.25 494 ARG A O 1
ATOM 3750 N N . GLN A 1 495 ? -67.276 -15.377 111.872 1.00 73.06 495 GLN A N 1
ATOM 3751 C CA . GLN A 1 495 ? -65.864 -14.991 111.916 1.00 73.06 495 GLN A CA 1
ATOM 3752 C C . GLN A 1 495 ? -65.011 -15.808 110.942 1.00 73.06 495 GLN A C 1
ATOM 3754 O O . GLN A 1 495 ? -64.142 -15.232 110.298 1.00 73.06 495 GLN A O 1
ATOM 3759 N N . GLU A 1 496 ? -65.265 -17.113 110.803 1.00 71.12 496 GLU A N 1
ATOM 3760 C CA . GLU A 1 496 ? -64.564 -17.959 109.824 1.00 71.12 496 GLU A CA 1
ATOM 3761 C C . GLU A 1 496 ? -64.932 -17.642 108.368 1.00 71.12 496 GLU A C 1
ATOM 3763 O O . GLU A 1 496 ? -64.123 -17.881 107.483 1.00 71.12 496 GLU A O 1
ATOM 3768 N N . GLU A 1 497 ? -66.128 -17.109 108.096 1.00 64.81 497 GLU A N 1
ATOM 3769 C CA . GLU A 1 497 ? -66.504 -16.666 106.742 1.00 64.81 497 GLU A CA 1
ATOM 3770 C C . GLU A 1 497 ? -65.891 -15.310 106.353 1.00 64.81 497 GLU A C 1
ATOM 3772 O O . GLU A 1 497 ? -65.769 -15.020 105.163 1.00 64.81 497 GLU A O 1
ATOM 3777 N N . VAL A 1 498 ? -65.541 -14.472 107.336 1.00 66.19 498 VAL A N 1
ATOM 3778 C CA . VAL A 1 498 ? -64.965 -13.132 107.116 1.00 66.19 498 VAL A CA 1
ATOM 3779 C C . VAL A 1 498 ? -63.425 -13.148 107.112 1.00 66.19 498 VAL A C 1
ATOM 3781 O O . VAL A 1 498 ? -62.826 -12.262 106.503 1.00 66.19 498 VAL A O 1
ATOM 3784 N N . ALA A 1 499 ? -62.784 -14.129 107.761 1.00 57.84 499 ALA A N 1
ATOM 3785 C CA . ALA A 1 499 ? -61.325 -14.321 107.796 1.00 57.84 499 ALA A CA 1
ATOM 3786 C C . ALA A 1 499 ? -60.811 -15.176 106.627 1.00 57.84 499 ALA A C 1
ATOM 3788 O O . ALA A 1 499 ? -59.694 -14.879 106.136 1.00 57.84 499 ALA A O 1
#

Nearest PDB structures (foldseek):
  5nnv-assembly2_B  TM=8.043E-01  e=3.328E-02  Bacillus subtilis subsp. subtilis str. 168
  8tzl-assembly1_E  TM=5.219E-01  e=4.424E-03  Vibrio cholerae
  8wjo-assembly1_A  TM=7.469E-01  e=1.183E-01  Saccharomyces cerevisiae S288C
  7a0g-assembly1_DDD  TM=4.361E-01  e=5.297E-01  Serratia marcescens
  6ixg-assembly1_A  TM=3.717E-01  e=6.298E-01  Homo sapiens

Solvent-accessible surface area (backbone atoms only — not comparable to full-atom values): 29526 Å² total; per-residue (Å²): 137,89,82,86,86,91,84,84,86,86,87,82,88,87,84,88,88,84,87,87,88,87,86,77,88,77,92,85,82,87,85,89,76,90,74,90,74,91,70,87,76,74,87,74,72,86,75,80,73,77,79,77,78,77,76,77,79,76,78,79,78,79,91,62,76,37,57,87,64,94,75,86,78,89,86,74,87,73,72,58,90,84,53,83,83,47,86,89,51,67,77,64,87,88,44,97,83,65,94,81,83,90,80,88,76,63,73,90,55,48,55,59,96,71,83,90,79,83,92,82,86,66,88,85,45,85,87,41,58,80,88,40,67,72,29,50,52,55,50,53,54,48,50,49,46,44,54,68,56,48,49,56,50,50,55,49,50,52,53,49,49,57,48,50,56,50,51,48,57,48,50,51,54,54,47,53,51,48,55,52,51,52,52,53,53,48,54,55,49,52,57,47,51,54,51,50,50,53,49,48,53,51,49,55,51,49,52,50,51,51,52,54,51,54,50,54,50,47,54,51,50,55,52,49,52,52,50,53,51,52,51,51,54,48,52,55,49,51,59,48,50,54,54,51,49,54,50,50,53,52,50,50,52,53,49,55,54,48,53,54,52,48,54,54,50,52,52,52,50,54,51,52,50,53,53,49,55,54,51,51,52,51,48,57,50,49,53,53,51,48,55,49,50,53,52,53,48,53,53,50,52,53,51,48,54,53,50,52,53,51,48,55,50,50,51,51,52,50,52,52,48,53,52,52,49,53,50,50,57,50,52,49,54,54,49,53,53,49,50,55,52,49,55,50,53,50,54,54,48,53,55,52,51,54,53,52,51,56,55,50,55,53,52,55,54,53,52,51,56,50,52,56,50,50,54,51,50,49,56,49,40,55,53,48,53,55,50,42,52,53,49,53,52,52,42,53,53,48,52,53,52,36,52,52,42,49,50,54,36,50,54,47,51,54,48,51,70,69,42,58,87,77,47,53,75,66,57,52,48,51,52,51,50,52,38,54,49,38,54,51,51,38,52,51,40,54,49,53,44,53,53,46,54,51,52,44,53,50,47,52,53,54,43,52,55,41,67,57,46,51,60,54,52,52,51,52,51,66,58,48,54,62,51,53,55,47,53,51,53,54,49,55,54,49,49,66,74,74,106

Secondary structure (DSSP, 8-state):
---------------------------------------------------------------S-B-SSS-------PPPTT-TT-TTSPPPTT-TT---------GGG-B-S-------PPTT-TTS-TTSHHHHHHHHHHHHHIIIIIIHHHHHHHHHHHHHHHHHHHHHHHHHHHHHHHHHHHHHHHHHHHHHHHHHHHHHHHHHHHHHHHHHHHHHHHHHHHHHHHHHHHHHHHHHHHHHHHHHHHHHHHHHHHHHHHHHHHHHHHHHHHHHHHHHHHHHHHHHHHHHHHHHHHHHHHHHHHHHHHHHHHHHHHHHHHHHHHHHHHHHHHHHHHHHHHHHHHHHHHHHHHHHHHHHHHHHHHHHHHHHHHHHHHHHHHHHHHHHHHHHHHHHHHHHHHHHHHHHHHHHHHHHHHHTTTS-HHHHHHHHHHHHHHHHHHHHHHHHHHHHHHHHHHHHHHHHHHHHHHHHHHHHHHHHHHHHHHHHHHHHHHHHHH-

Foldseek 3Di:
DDDDDDDDDDDDDDDYDDDDDDDDDDDDDDDDDDDDDDDDPDPPDPPPPPPPPPPPPPPDDDQDKDQPDPDDDDPDDDDPPPPPVQPPHDDDDPDPPDDDDDDDDDPVRIDHPDDDDDDDDDPPLPPPDCPDPVNVVSVVVVVCCCVVPPVVVVVVVVVVVVVVVVVVVVVVVVVVVVVVVVVVVVVVVVVVVVVVVVVVVVVVVVVVVVVVVVVVVVVVVVVVVVVVVVVVVVVVVVVVVVVVVVVVVVVVVVVVVVVVVVVVVVVVVVVVVVVVVVVVVVVVVVVVVVVVVVVVVVVVVVVVVVVVVVVVVVVVVVVVVVVVVVVVVVVVVVVVVVVVVVVVVLVVLVVVLVVLVVVLVVLVVVLVVLVVVLVVLVVVLVVLVVVLVVLVVVLVVLVVVLVVLVVVLVVLVVVLVPCVVVDDPVVNVVSVVVNVVSVVVNVVSVVVSVVSVVVSVVSVVSSVVSVVVNVVSVVVSVVSVVVSVVSVVVSVVSVVVSD